Protein AF-A0A7S3V7S7-F1 (afdb_monomer)

Nearest PDB structures (foldseek):
  6to7-assembly1_A  TM=6.429E-01  e=8.001E-02  Homo sapiens
  6tq6-assembly2_B  TM=5.714E-01  e=6.298E-02  Homo sapiens
  5xjm-assembly1_A  TM=3.914E-01  e=4.931E-01  Homo sapiens
  5i7d-assembly1_A  TM=1.417E-01  e=3.681E+00  Homo sapiens
  5i6r-assembly1_A-2  TM=1.550E-01  e=6.231E+00  Homo sapiens

Secondary structure (DSSP, 8-state):
-HHHHHHHHHHHHHHHHHHHHHHHHHHHHHHHHHHS---HHHHIIIIIHHHHHHHHHHHHHHHHHHHHTT-EEEETTTTEEEE--BSTTTTT-HHHH-S-SB-TTHHHHHIIIIIHHHHHHHHHHHHHHHHHHHHHHHHHHHHHHHHHHTTS-------------------S--S--------PPP--HHHHHHHHHHHHHHHHHHHHHHHHHHHHHHHHHHHHHHHHSTT---HHHHHHHHHHHHHHHHHHHHHHHHHHHHHHHHH-TTS-HHHHHHHHHHTTT------TTS---TT------STHHHHHHHHHHHHHHHTTSSSSS------------------------------------------------------------------------------------

Foldseek 3Di:
DVVVQLVQQLVCQLVVLLVLLVLLVVLVVVLCCQVVVQDPVNCVVPPVVVSVVVSVVLSVVLSVVCVVQQQWDADDPRPHTYRDFPPPCCVVCCVVRNHTPGNPPSLVSCCVSPQVSSVVSLVSNVVSLVSNVVSVVVVVVVVVVVVVVVPPPPPPPDDDDDDDDDDDDDDDDPDDDPPDPDDDPPDPPVVVVVVVVVVLVSVLSVQLSVLVCQLCVLVNVVSVCCNPVPDDDDPVSVVSNVVSNVCSVVSNLVSVCVVQLVVVCVVVVVDDSVNSSVVCVLVVNDDPPPPPPPPPPPDDPDDDDDPPVVVVVVVSVVVVVVVVPPPDDDDDDDDDDDDDDDDDDDDDDDDDDDDDDDDDDDDDDDDDDDDDDDDDDDDDDDDDDDDDDDDDDDDDDDDDDDDDDDDDDDDDD

Structure (mmCIF, N/CA/C/O backbone):
data_AF-A0A7S3V7S7-F1
#
_entry.id   AF-A0A7S3V7S7-F1
#
loop_
_atom_site.group_PDB
_atom_site.id
_atom_site.type_symbol
_atom_site.label_atom_id
_atom_site.label_alt_id
_atom_site.label_comp_id
_atom_site.label_asym_id
_atom_site.label_entity_id
_atom_site.label_seq_id
_atom_site.pdbx_PDB_ins_code
_atom_site.Cartn_x
_atom_site.Cartn_y
_atom_site.Cartn_z
_atom_site.occupancy
_atom_site.B_iso_or_equiv
_atom_site.auth_seq_id
_atom_site.auth_comp_id
_atom_site.auth_asym_id
_atom_site.auth_atom_id
_atom_site.pdbx_PDB_model_num
ATOM 1 N N . ASN A 1 1 ? 7.678 -11.052 -27.598 1.00 90.12 1 ASN A N 1
ATOM 2 C CA . ASN A 1 1 ? 6.216 -10.811 -27.624 1.00 90.12 1 ASN A CA 1
ATOM 3 C C . ASN A 1 1 ? 5.998 -9.556 -26.812 1.00 90.12 1 ASN A C 1
ATOM 5 O O . ASN A 1 1 ? 5.743 -9.615 -25.612 1.00 90.12 1 ASN A O 1
ATOM 9 N N . ASP A 1 2 ? 6.229 -8.429 -27.468 1.00 92.06 2 ASP A N 1
ATOM 10 C CA . ASP A 1 2 ? 6.531 -7.183 -26.769 1.00 92.06 2 ASP A CA 1
ATOM 11 C C . ASP A 1 2 ? 5.236 -6.514 -26.317 1.00 92.06 2 ASP A C 1
ATOM 13 O O . ASP A 1 2 ? 5.150 -6.054 -25.188 1.00 92.06 2 ASP A O 1
ATOM 17 N N . GLN A 1 3 ? 4.170 -6.648 -27.108 1.00 95.56 3 GLN A N 1
ATOM 18 C CA . GLN A 1 3 ? 2.824 -6.190 -26.757 1.00 95.56 3 GLN A CA 1
ATOM 19 C C . GLN A 1 3 ? 2.289 -6.848 -25.479 1.00 95.56 3 GLN A C 1
ATOM 21 O O . GLN A 1 3 ? 1.739 -6.178 -24.608 1.00 95.56 3 GLN A O 1
ATOM 26 N N . THR A 1 4 ? 2.459 -8.169 -25.325 1.00 95.75 4 THR A N 1
ATOM 27 C CA . THR A 1 4 ? 2.055 -8.847 -24.081 1.00 95.75 4 THR A CA 1
ATOM 28 C C . THR A 1 4 ? 2.894 -8.372 -22.895 1.00 95.75 4 THR A C 1
ATOM 30 O O . THR A 1 4 ? 2.359 -8.180 -21.805 1.00 95.75 4 THR A O 1
ATOM 33 N N . CYS A 1 5 ? 4.190 -8.138 -23.108 1.00 95.88 5 CYS A N 1
ATOM 34 C CA . CYS A 1 5 ? 5.076 -7.616 -22.077 1.00 95.88 5 CYS A CA 1
ATOM 35 C C . CYS A 1 5 ? 4.671 -6.202 -21.636 1.00 95.88 5 CYS A C 1
ATOM 37 O O . CYS A 1 5 ? 4.549 -5.937 -20.441 1.00 95.88 5 CYS A O 1
ATOM 39 N N . GLU A 1 6 ? 4.383 -5.317 -22.587 1.00 96.62 6 GLU A N 1
ATOM 40 C CA . GLU A 1 6 ? 3.894 -3.963 -22.331 1.00 96.62 6 GLU A CA 1
ATOM 41 C C . GLU A 1 6 ? 2.585 -3.974 -21.544 1.00 96.62 6 GLU A C 1
ATOM 43 O O . GLU A 1 6 ? 2.495 -3.323 -20.504 1.00 96.62 6 GLU A O 1
ATOM 48 N N . ALA A 1 7 ? 1.598 -4.766 -21.975 1.00 97.06 7 ALA A N 1
ATOM 49 C CA . ALA A 1 7 ? 0.312 -4.870 -21.289 1.00 97.06 7 ALA A CA 1
ATOM 50 C C . ALA A 1 7 ? 0.466 -5.355 -19.835 1.00 97.06 7 ALA A C 1
ATOM 52 O O . ALA A 1 7 ? -0.124 -4.779 -18.916 1.00 97.06 7 ALA A O 1
ATOM 53 N N . ILE A 1 8 ? 1.301 -6.377 -19.607 1.00 95.81 8 ILE A N 1
ATOM 54 C CA . ILE A 1 8 ? 1.608 -6.878 -18.259 1.00 95.81 8 ILE A CA 1
ATOM 55 C C . ILE A 1 8 ? 2.330 -5.806 -17.439 1.00 95.81 8 ILE A C 1
ATOM 57 O O . ILE A 1 8 ? 1.982 -5.582 -16.280 1.00 95.81 8 ILE A O 1
ATOM 61 N N . GLY A 1 9 ? 3.312 -5.120 -18.024 1.00 95.31 9 GLY A N 1
ATOM 62 C CA . GLY A 1 9 ? 4.054 -4.071 -17.335 1.00 95.31 9 GLY A CA 1
ATOM 63 C C . GLY A 1 9 ? 3.170 -2.887 -16.950 1.00 95.31 9 GLY A C 1
ATOM 64 O O . GLY A 1 9 ? 3.275 -2.400 -15.825 1.00 95.31 9 GLY A O 1
ATOM 65 N N . VAL A 1 10 ? 2.237 -2.478 -17.815 1.00 97.25 10 VAL A N 1
ATOM 66 C CA . VAL A 1 10 ? 1.217 -1.470 -17.486 1.00 97.25 10 VAL A CA 1
ATOM 67 C C . VAL A 1 10 ? 0.372 -1.937 -16.304 1.00 97.25 10 VAL A C 1
ATOM 69 O O . VAL A 1 10 ? 0.219 -1.189 -15.338 1.00 97.25 10 VAL A O 1
ATOM 72 N N . ALA A 1 11 ? -0.126 -3.176 -16.328 1.00 96.50 11 ALA A N 1
ATOM 73 C CA . ALA A 1 11 ? -0.927 -3.719 -15.233 1.00 96.50 11 ALA A CA 1
ATOM 74 C C . ALA A 1 11 ? -0.152 -3.742 -13.902 1.00 96.50 11 ALA A C 1
ATOM 76 O O . ALA A 1 11 ? -0.688 -3.336 -12.868 1.00 96.50 11 ALA A O 1
ATOM 77 N N . ILE A 1 12 ? 1.122 -4.145 -13.928 1.00 93.06 12 ILE A N 1
ATOM 78 C CA . ILE A 1 12 ? 2.006 -4.132 -12.754 1.00 93.06 12 ILE A CA 1
ATOM 79 C C . ILE A 1 12 ? 2.238 -2.700 -12.262 1.00 93.06 12 ILE A C 1
ATOM 81 O O . ILE A 1 12 ? 2.153 -2.453 -11.060 1.00 93.06 12 ILE A O 1
ATOM 85 N N . HIS A 1 13 ? 2.493 -1.740 -13.155 1.00 94.00 13 HIS A N 1
ATOM 86 C CA . HIS A 1 13 ? 2.719 -0.347 -12.767 1.00 94.00 13 HIS A CA 1
ATOM 87 C C . HIS A 1 13 ? 1.472 0.299 -12.159 1.00 94.00 13 HIS A C 1
ATOM 89 O O . HIS A 1 13 ? 1.579 0.939 -11.109 1.00 94.00 13 HIS A O 1
ATOM 95 N N . VAL A 1 14 ? 0.305 0.108 -12.777 1.00 96.00 14 VAL A N 1
ATOM 96 C CA . VAL A 1 14 ? -0.974 0.640 -12.285 1.00 96.00 14 VAL A CA 1
ATOM 97 C C . VAL A 1 14 ? -1.351 -0.015 -10.956 1.00 96.00 14 VAL A C 1
ATOM 99 O O . VAL A 1 14 ? -1.664 0.687 -9.994 1.00 96.00 14 VAL A O 1
ATOM 102 N N . GLY A 1 15 ? -1.279 -1.346 -10.862 1.00 92.50 15 GLY A N 1
ATOM 103 C CA . GLY A 1 15 ? -1.628 -2.080 -9.643 1.00 92.50 15 GLY A CA 1
ATOM 104 C C . GLY A 1 15 ? -0.647 -1.833 -8.495 1.00 92.50 15 GLY A C 1
ATOM 105 O O . GLY A 1 15 ? -1.060 -1.557 -7.365 1.00 92.50 15 GLY A O 1
ATOM 106 N N . GLY A 1 16 ? 0.654 -1.880 -8.785 1.00 90.50 16 GLY A N 1
ATOM 107 C CA . GLY A 1 16 ? 1.723 -1.689 -7.809 1.00 90.50 16 GLY A CA 1
ATOM 108 C C . GLY A 1 16 ? 1.712 -0.289 -7.200 1.00 90.50 16 GLY A C 1
ATOM 109 O O . GLY A 1 16 ? 1.598 -0.153 -5.981 1.00 90.50 16 GLY A O 1
ATOM 110 N N . ASN A 1 17 ? 1.759 0.756 -8.034 1.00 91.62 17 ASN A N 1
ATOM 111 C CA . ASN A 1 17 ? 1.698 2.130 -7.532 1.00 91.62 17 ASN A CA 1
ATOM 112 C C . ASN A 1 17 ? 0.328 2.439 -6.927 1.00 91.62 17 ASN A C 1
ATOM 114 O O . ASN A 1 17 ? 0.261 2.993 -5.830 1.00 91.62 17 ASN A O 1
ATOM 118 N N . GLY A 1 18 ? -0.763 2.035 -7.588 1.00 94.75 18 GLY A N 1
ATOM 119 C CA . GLY A 1 18 ? -2.126 2.248 -7.101 1.00 94.75 18 GLY A CA 1
ATOM 120 C C . GLY A 1 18 ? -2.317 1.748 -5.670 1.00 94.75 18 GLY A C 1
ATOM 121 O O . GLY A 1 18 ? -2.868 2.466 -4.838 1.00 94.75 18 GLY A O 1
ATOM 122 N N . THR A 1 19 ? -1.771 0.574 -5.343 1.00 92.69 19 THR A N 1
ATOM 123 C CA . THR A 1 19 ? -1.830 0.007 -3.986 1.00 92.69 19 THR A CA 1
ATOM 124 C C . THR A 1 19 ? -1.217 0.935 -2.931 1.00 92.69 19 THR A C 1
ATOM 126 O O . THR A 1 19 ? -1.790 1.094 -1.849 1.00 92.69 19 THR A O 1
ATOM 129 N N . MET A 1 20 ? -0.094 1.596 -3.229 1.00 93.12 20 MET A N 1
ATOM 130 C CA . MET A 1 20 ? 0.548 2.532 -2.295 1.00 93.12 20 MET A CA 1
ATOM 131 C C . MET A 1 20 ? -0.293 3.783 -2.068 1.00 93.12 20 MET A C 1
ATOM 133 O O . MET A 1 20 ? -0.510 4.175 -0.920 1.00 93.12 20 MET A O 1
ATOM 137 N N . PHE A 1 21 ? -0.820 4.373 -3.142 1.00 96.12 21 PHE A N 1
ATOM 138 C CA . PHE A 1 21 ? -1.692 5.540 -3.033 1.00 96.12 21 PHE A CA 1
ATOM 139 C C . PHE A 1 21 ? -2.980 5.217 -2.275 1.00 96.12 21 PHE A C 1
ATOM 141 O O . PHE A 1 21 ? -3.376 5.975 -1.392 1.00 96.12 21 PHE A O 1
ATOM 148 N N . TYR A 1 22 ? -3.602 4.069 -2.545 1.00 95.62 22 TYR A N 1
ATOM 149 C CA . TYR A 1 22 ? -4.789 3.643 -1.805 1.00 95.62 22 TYR A CA 1
ATOM 150 C C . TYR A 1 22 ? -4.495 3.356 -0.338 1.00 95.62 22 TYR A C 1
ATOM 152 O O . TYR A 1 22 ? -5.289 3.728 0.524 1.00 95.62 22 TYR A O 1
ATOM 160 N N . THR A 1 23 ? -3.339 2.768 -0.027 1.00 93.38 23 THR A N 1
ATOM 161 C CA . THR A 1 23 ? -2.917 2.578 1.367 1.00 93.38 23 THR A CA 1
ATOM 162 C C . THR A 1 23 ? -2.725 3.924 2.066 1.00 93.38 23 THR A C 1
ATOM 164 O O . THR A 1 23 ? -3.167 4.097 3.201 1.00 93.38 23 THR A O 1
ATOM 167 N N . PHE A 1 24 ? -2.135 4.907 1.383 1.00 95.88 24 PHE A N 1
ATOM 168 C CA . PHE A 1 24 ? -2.006 6.263 1.907 1.00 95.88 24 PHE A CA 1
ATOM 169 C C . PHE A 1 24 ? -3.369 6.919 2.164 1.00 95.88 24 PHE A C 1
ATOM 171 O O . PHE A 1 24 ? -3.610 7.396 3.275 1.00 95.88 24 PHE A O 1
ATOM 178 N N . ILE A 1 25 ? -4.293 6.877 1.200 1.00 96.44 25 ILE A N 1
ATOM 179 C CA . ILE A 1 25 ? -5.653 7.412 1.374 1.00 96.44 25 ILE A CA 1
ATOM 180 C C . ILE A 1 25 ? -6.402 6.692 2.499 1.00 96.44 25 ILE A C 1
ATOM 182 O O . ILE A 1 25 ? -7.108 7.341 3.267 1.00 96.44 25 ILE A O 1
ATOM 186 N N . LEU A 1 26 ? -6.203 5.385 2.669 1.00 93.19 26 LEU A N 1
ATOM 187 C CA . LEU A 1 26 ? -6.775 4.635 3.785 1.00 93.19 26 LEU A CA 1
ATOM 188 C C . LEU A 1 26 ? -6.23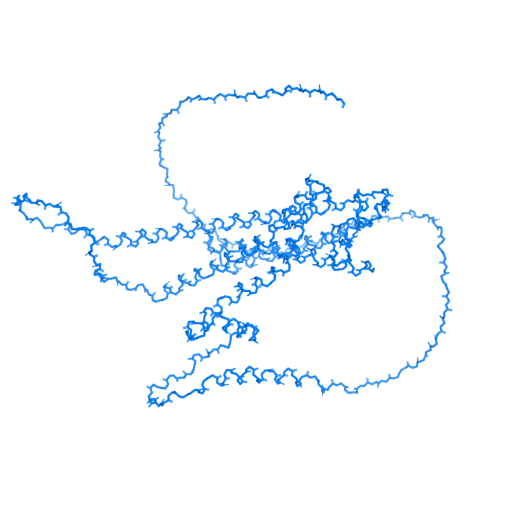2 5.124 5.140 1.00 93.19 26 LEU A C 1
ATOM 190 O O . LEU A 1 26 ? -6.992 5.273 6.099 1.00 93.19 26 LEU A O 1
ATOM 194 N N . CYS A 1 27 ? -4.935 5.428 5.239 1.00 93.88 27 CYS A N 1
ATOM 195 C CA . CYS A 1 27 ? -4.367 6.044 6.440 1.00 93.88 27 CYS A CA 1
ATOM 196 C C . CYS A 1 27 ? -4.946 7.441 6.699 1.00 93.88 27 CYS A C 1
ATOM 198 O O . CYS A 1 27 ? -5.260 7.767 7.846 1.00 93.88 27 CYS A O 1
ATOM 200 N N . VAL A 1 28 ? -5.131 8.243 5.647 1.00 95.75 28 VAL A N 1
ATOM 201 C CA . VAL A 1 28 ? -5.781 9.559 5.739 1.00 95.75 28 VAL A CA 1
ATOM 202 C C . VAL A 1 28 ? -7.230 9.415 6.203 1.00 95.75 28 VAL A C 1
ATOM 204 O O . VAL A 1 28 ? -7.640 10.138 7.106 1.00 95.75 28 VAL A O 1
ATOM 207 N N . TYR A 1 29 ? -7.981 8.444 5.682 1.00 95.06 29 TYR A N 1
ATOM 208 C CA . TYR A 1 29 ? -9.337 8.124 6.134 1.00 95.06 29 TYR A CA 1
ATOM 209 C C . TYR A 1 29 ? -9.381 7.846 7.642 1.00 95.06 29 TYR A C 1
ATOM 211 O O . TYR A 1 29 ? -10.154 8.476 8.370 1.00 95.06 29 TYR A O 1
ATOM 219 N N . TYR A 1 30 ? -8.508 6.969 8.150 1.00 92.44 30 TYR A N 1
ATOM 220 C CA . TYR A 1 30 ? -8.452 6.684 9.587 1.00 92.44 30 TYR A CA 1
ATOM 221 C C . TYR A 1 30 ? -8.024 7.900 10.412 1.00 92.44 30 TYR A C 1
ATOM 223 O O . TYR A 1 30 ? -8.540 8.105 11.512 1.00 92.44 30 TYR A O 1
ATOM 231 N N . LEU A 1 31 ? -7.128 8.738 9.887 1.00 94.06 31 LEU A N 1
ATOM 232 C CA . LEU A 1 31 ? -6.755 9.993 10.531 1.00 94.06 31 LEU A CA 1
ATOM 233 C C . LEU A 1 31 ? -7.951 10.956 10.601 1.00 94.06 31 LEU A C 1
ATOM 235 O O . LEU A 1 31 ? -8.229 11.488 11.674 1.00 94.06 31 LEU A O 1
ATOM 239 N N . CYS A 1 32 ? -8.692 11.141 9.506 1.00 95.50 32 CYS A N 1
ATOM 240 C CA . CYS A 1 32 ? -9.937 11.916 9.447 1.00 95.50 32 CYS A CA 1
ATOM 241 C C . CYS A 1 32 ? -10.961 11.414 10.471 1.00 95.50 32 CYS A C 1
ATOM 243 O O . CYS A 1 32 ? -11.504 12.201 11.251 1.00 95.50 32 CYS A O 1
ATOM 245 N N . LYS A 1 33 ? -11.157 10.099 10.537 1.00 92.62 33 LYS A N 1
ATOM 246 C CA . LYS A 1 33 ? -12.116 9.472 11.448 1.00 92.62 33 LYS A CA 1
ATOM 247 C C . LYS A 1 33 ? -11.717 9.610 12.921 1.00 92.62 33 LYS A C 1
ATOM 249 O O . LYS A 1 33 ? -12.547 9.987 13.739 1.00 92.62 33 LYS A O 1
ATOM 254 N N . VAL A 1 34 ? -10.455 9.344 13.271 1.00 90.56 34 VAL A N 1
ATOM 255 C CA . VAL A 1 34 ? -9.983 9.343 14.673 1.00 90.56 34 VAL A CA 1
ATOM 256 C C . VAL A 1 34 ? -9.677 10.749 15.189 1.00 90.56 34 VAL A C 1
ATOM 258 O O . VAL A 1 34 ? -10.015 11.083 16.322 1.00 90.56 34 VAL A O 1
ATOM 261 N N . LYS A 1 35 ? -9.005 11.585 14.393 1.00 92.44 35 LYS A N 1
ATOM 262 C CA . LYS A 1 35 ? -8.550 12.910 14.841 1.00 92.44 35 LYS A CA 1
ATOM 263 C C . LYS A 1 35 ? -9.621 13.979 14.663 1.00 92.44 35 LYS A C 1
ATOM 265 O O . LYS A 1 35 ? -9.747 14.835 15.535 1.00 92.44 35 LYS A O 1
ATOM 270 N N . TYR A 1 36 ? -10.347 13.938 13.549 1.00 94.38 36 TYR A N 1
ATOM 271 C CA . TYR A 1 36 ? -11.291 14.988 13.164 1.00 94.38 36 TYR A CA 1
ATOM 272 C C . TYR A 1 36 ? -12.756 14.587 13.376 1.00 94.38 36 TYR A C 1
ATOM 274 O O . TYR A 1 36 ? -13.635 15.388 13.082 1.00 94.38 36 TYR A O 1
ATOM 282 N N . ASN A 1 37 ? -13.027 13.379 13.894 1.00 93.12 37 ASN A N 1
ATOM 283 C CA . ASN A 1 37 ? -14.379 12.831 14.071 1.00 93.12 37 ASN A CA 1
ATOM 284 C C . ASN A 1 37 ? -15.239 12.928 12.797 1.00 93.12 37 ASN A C 1
ATOM 286 O O . ASN A 1 37 ? -16.452 13.106 12.873 1.00 93.12 37 ASN A O 1
ATOM 290 N N . MET A 1 38 ? -14.608 12.835 11.623 1.00 96.12 38 MET A N 1
ATOM 291 C CA . MET A 1 38 ? -15.309 12.910 10.345 1.00 96.12 38 MET A CA 1
ATOM 292 C C . MET A 1 38 ? -16.189 11.670 10.166 1.00 96.12 38 MET A C 1
ATOM 294 O O . MET A 1 38 ? -15.716 10.545 10.360 1.00 96.12 38 MET A O 1
ATOM 298 N N . SER A 1 39 ? -17.458 11.869 9.800 1.00 96.06 39 SER A N 1
ATOM 299 C CA . SER A 1 39 ? -18.359 10.754 9.498 1.00 96.06 39 SER A CA 1
ATOM 300 C C . SER A 1 39 ? -17.999 10.100 8.160 1.00 96.06 39 SER A C 1
ATOM 302 O O . SER A 1 39 ? -17.401 10.727 7.283 1.00 96.06 39 SER A O 1
ATOM 304 N N . ASP A 1 40 ? -18.390 8.836 7.977 1.00 96.00 40 ASP A N 1
ATOM 305 C CA . ASP A 1 40 ? -18.118 8.104 6.732 1.00 96.00 40 ASP A CA 1
ATOM 306 C C . ASP A 1 40 ? -18.792 8.776 5.523 1.00 96.00 40 ASP A C 1
ATOM 308 O O . ASP A 1 40 ? -18.208 8.853 4.446 1.00 96.00 40 ASP A O 1
ATOM 312 N N . GLN A 1 41 ? -19.980 9.356 5.724 1.00 97.00 41 GLN A N 1
ATOM 313 C CA . GLN A 1 41 ? -20.682 10.121 4.695 1.00 97.00 41 GLN A CA 1
ATOM 314 C C . GLN A 1 41 ? -19.912 11.387 4.297 1.00 97.00 41 GLN A C 1
ATOM 316 O O . GLN A 1 41 ? -19.707 11.632 3.109 1.00 97.00 41 GLN A O 1
ATOM 321 N N . GLN A 1 42 ? -19.433 12.158 5.279 1.00 97.94 42 GLN A N 1
ATOM 322 C CA . GLN A 1 42 ? -18.657 13.372 5.020 1.00 97.94 42 GLN A CA 1
ATOM 323 C C . GLN A 1 42 ? -17.354 13.063 4.280 1.00 97.94 42 GLN A C 1
ATOM 325 O O . GLN A 1 42 ? -16.971 13.807 3.376 1.00 97.94 42 GLN A O 1
ATOM 330 N N . PHE A 1 43 ? -16.673 11.974 4.648 1.00 97.38 43 PHE A N 1
ATOM 331 C CA . PHE A 1 43 ? -15.458 11.547 3.960 1.00 97.38 43 PHE A CA 1
ATOM 332 C C . PHE A 1 43 ? -15.745 11.158 2.506 1.00 97.38 43 PHE A C 1
ATOM 334 O O . PHE A 1 43 ? -15.048 11.624 1.599 1.00 97.38 43 PHE A O 1
ATOM 341 N N . ARG A 1 44 ? -16.797 10.361 2.284 1.00 97.38 44 ARG A N 1
ATOM 342 C CA . ARG A 1 44 ? -17.210 9.901 0.954 1.00 97.38 44 ARG A CA 1
ATOM 343 C C . ARG A 1 44 ? -17.506 11.062 0.007 1.00 97.38 44 ARG A C 1
ATOM 345 O O . ARG A 1 44 ? -16.993 11.109 -1.108 1.00 97.38 44 ARG A O 1
ATOM 352 N N . GLU A 1 45 ? -18.309 12.016 0.468 1.00 97.12 45 GLU A N 1
ATOM 353 C CA . GLU A 1 45 ? -18.759 13.153 -0.344 1.00 97.12 45 GLU A CA 1
ATOM 354 C C . GLU A 1 45 ? -17.634 14.160 -0.618 1.00 97.12 45 GLU A C 1
ATOM 356 O O . GLU A 1 45 ? -17.561 14.733 -1.706 1.00 97.12 45 GLU A O 1
ATOM 361 N N . LYS A 1 46 ? -16.732 14.385 0.348 1.00 97.00 46 LYS A N 1
ATOM 362 C CA . LYS A 1 46 ? -15.726 15.454 0.242 1.00 97.00 46 LYS A CA 1
ATOM 363 C C . LYS A 1 46 ? -14.375 14.992 -0.298 1.00 97.00 46 LYS A C 1
ATOM 365 O O . LYS A 1 46 ? -13.713 15.782 -0.976 1.00 97.00 46 LYS A O 1
ATOM 370 N N . ILE A 1 47 ? -13.947 13.771 0.029 1.00 97.81 47 ILE A N 1
ATOM 371 C CA . ILE A 1 47 ? -12.558 13.317 -0.148 1.00 97.81 47 ILE A CA 1
ATOM 372 C C . ILE A 1 47 ? -12.475 12.085 -1.050 1.00 97.81 47 ILE A C 1
ATOM 374 O O . ILE A 1 47 ? -11.682 12.093 -1.990 1.00 97.81 47 ILE A O 1
ATOM 378 N N . GLU A 1 48 ? -13.282 11.052 -0.797 1.00 97.06 48 GLU A N 1
ATOM 379 C CA . GLU A 1 48 ? -13.141 9.731 -1.433 1.00 97.06 48 GLU A CA 1
ATOM 380 C C . GLU A 1 48 ? -13.176 9.804 -2.963 1.00 97.06 48 GLU A C 1
ATOM 382 O O . GLU A 1 48 ? -12.214 9.404 -3.622 1.00 97.06 48 GLU A O 1
ATOM 387 N N . LEU A 1 49 ? -14.230 10.393 -3.539 1.00 96.50 49 LEU A N 1
ATOM 388 C CA . LEU A 1 49 ? -14.378 10.479 -4.994 1.00 96.50 49 LEU A CA 1
ATOM 389 C C . LEU A 1 49 ? -13.225 11.258 -5.648 1.00 96.50 49 LEU A C 1
ATOM 391 O O . LEU A 1 49 ? -12.672 10.830 -6.661 1.00 96.50 49 LEU A O 1
ATOM 395 N N . LYS A 1 50 ? -12.818 12.378 -5.039 1.00 98.00 50 LYS A N 1
ATOM 396 C CA . LYS A 1 50 ? -11.706 13.202 -5.538 1.00 98.00 50 LYS A CA 1
ATOM 397 C C . LYS A 1 50 ? -10.388 12.434 -5.488 1.00 98.00 50 LYS A C 1
ATOM 399 O O . LYS A 1 50 ? -9.609 12.507 -6.438 1.00 98.00 50 LYS A O 1
ATOM 404 N N . ALA A 1 51 ? -10.151 11.679 -4.417 1.00 97.44 51 ALA A N 1
ATOM 405 C CA . ALA A 1 51 ? -8.962 10.852 -4.271 1.00 97.44 51 ALA A CA 1
ATOM 406 C C . ALA A 1 51 ? -8.915 9.737 -5.328 1.00 97.44 51 ALA A C 1
ATOM 408 O O . ALA A 1 51 ? -7.894 9.592 -5.997 1.00 97.44 51 ALA A O 1
ATOM 409 N N . HIS A 1 52 ? -10.019 9.013 -5.546 1.00 97.81 52 HIS A N 1
ATOM 410 C CA . HIS A 1 52 ? -10.101 7.977 -6.582 1.00 97.81 52 HIS A CA 1
ATOM 411 C C . HIS A 1 52 ? -9.845 8.530 -7.986 1.00 97.81 52 HIS A C 1
ATOM 413 O O . HIS A 1 52 ? -9.021 7.973 -8.710 1.00 97.81 52 HIS A O 1
ATOM 419 N N . ILE A 1 53 ? -10.498 9.639 -8.354 1.00 97.94 53 ILE A N 1
ATOM 420 C CA . ILE A 1 53 ? -10.303 10.279 -9.665 1.00 97.94 53 ILE A CA 1
ATOM 421 C C . ILE A 1 53 ? -8.848 10.725 -9.830 1.00 97.94 53 ILE A C 1
ATOM 423 O O . ILE A 1 53 ? -8.244 10.467 -10.868 1.00 97.94 53 ILE A O 1
ATOM 427 N N . THR A 1 54 ? -8.261 11.338 -8.799 1.00 97.69 54 THR A N 1
ATOM 428 C CA . THR A 1 54 ? -6.867 11.805 -8.839 1.00 97.69 54 THR A CA 1
ATOM 429 C C . THR A 1 54 ? -5.893 10.641 -9.019 1.00 97.69 54 THR A C 1
ATOM 431 O O . THR A 1 54 ? -5.006 10.712 -9.868 1.00 97.69 54 THR A O 1
ATOM 434 N N . ILE A 1 55 ? -6.066 9.553 -8.259 1.00 97.62 55 ILE A N 1
ATOM 435 C CA . ILE A 1 55 ? -5.219 8.358 -8.370 1.00 97.62 55 ILE A CA 1
ATOM 436 C C . ILE A 1 55 ? -5.378 7.726 -9.753 1.00 97.62 55 ILE A C 1
ATOM 438 O O . ILE A 1 55 ? -4.375 7.447 -10.404 1.00 97.62 55 ILE A O 1
ATOM 442 N N . ALA A 1 56 ? -6.612 7.522 -10.222 1.00 97.69 56 ALA A N 1
ATOM 443 C CA . ALA A 1 56 ? -6.875 6.907 -11.520 1.00 97.69 56 ALA A CA 1
ATOM 444 C C . ALA A 1 56 ? -6.265 7.725 -12.666 1.00 97.69 56 ALA A C 1
ATOM 446 O O . ALA A 1 56 ? -5.556 7.167 -13.503 1.00 97.69 56 ALA A O 1
ATOM 447 N N . LEU A 1 57 ? -6.473 9.045 -12.662 1.00 97.75 57 LEU A N 1
ATOM 448 C CA . LEU A 1 57 ? -5.909 9.944 -13.664 1.00 97.75 57 LEU A CA 1
ATOM 449 C C . LEU A 1 57 ? -4.378 9.899 -13.650 1.00 97.75 57 LEU A C 1
ATOM 451 O O . LEU A 1 57 ? -3.764 9.730 -14.700 1.00 97.75 57 LEU A O 1
ATOM 455 N N . PHE A 1 58 ? -3.761 9.984 -12.469 1.00 97.38 58 PHE A N 1
ATOM 456 C CA . PHE A 1 58 ? -2.308 9.889 -12.340 1.00 97.38 58 PHE A CA 1
ATOM 457 C C . PHE A 1 58 ? -1.771 8.555 -12.885 1.00 97.38 58 PHE A C 1
ATOM 459 O O . PHE A 1 58 ? -0.818 8.559 -13.662 1.00 97.38 58 PHE A O 1
ATOM 466 N N . MET A 1 59 ? -2.406 7.425 -12.548 1.00 97.69 59 MET A N 1
ATOM 467 C CA . MET A 1 59 ? -1.980 6.104 -13.031 1.00 97.69 59 MET A CA 1
ATOM 468 C C . MET A 1 59 ? -2.092 5.961 -14.546 1.00 97.69 59 MET A C 1
ATOM 470 O O . MET A 1 59 ? -1.178 5.425 -15.171 1.00 97.69 59 MET A O 1
ATOM 474 N N . VAL A 1 60 ? -3.185 6.446 -15.140 1.00 97.00 60 VAL A N 1
ATOM 475 C CA . VAL A 1 60 ? -3.377 6.411 -16.596 1.00 97.00 60 VAL A CA 1
ATOM 476 C C . VAL A 1 60 ? -2.333 7.284 -17.289 1.00 97.00 60 VAL A C 1
ATOM 478 O O . VAL A 1 60 ? -1.683 6.816 -18.221 1.00 97.00 60 VAL A O 1
ATOM 481 N N . CYS A 1 61 ? -2.104 8.509 -16.806 1.00 97.62 61 CYS A N 1
ATOM 482 C CA . CYS A 1 61 ? -1.087 9.400 -17.364 1.00 97.62 61 CYS A CA 1
ATOM 483 C C . CYS A 1 61 ? 0.312 8.771 -17.316 1.00 97.62 61 CYS A C 1
ATOM 485 O O . CYS A 1 61 ? 1.015 8.761 -18.325 1.00 97.62 61 CYS A O 1
ATOM 487 N N . VAL A 1 62 ? 0.706 8.200 -16.172 1.00 96.94 62 VAL A N 1
ATOM 488 C CA . VAL A 1 62 ? 2.001 7.516 -16.035 1.00 96.94 62 VAL A CA 1
ATOM 489 C C . VAL A 1 62 ? 2.091 6.320 -16.981 1.00 96.94 62 VAL A C 1
ATOM 491 O O . VAL A 1 62 ? 3.088 6.185 -17.684 1.00 96.94 62 VAL A O 1
ATOM 494 N N . ALA A 1 63 ? 1.060 5.475 -17.048 1.00 97.19 63 ALA A N 1
ATOM 495 C CA . ALA A 1 63 ? 1.050 4.317 -17.940 1.00 97.19 63 ALA A CA 1
ATOM 496 C C . ALA A 1 63 ? 1.224 4.719 -19.413 1.00 97.19 63 ALA A C 1
ATOM 498 O O . ALA A 1 63 ? 2.050 4.129 -20.107 1.00 97.19 63 ALA A O 1
ATOM 499 N N . VAL A 1 64 ? 0.512 5.757 -19.868 1.00 97.88 64 VAL A N 1
ATOM 500 C CA . VAL A 1 64 ? 0.644 6.289 -21.234 1.00 97.88 64 VAL A CA 1
ATOM 501 C C . VAL A 1 64 ? 2.070 6.770 -21.493 1.00 97.88 64 VAL A C 1
ATOM 503 O O . VAL A 1 64 ? 2.656 6.394 -22.505 1.00 97.88 64 VAL A O 1
ATOM 506 N N . VAL A 1 65 ? 2.666 7.535 -20.572 1.00 97.56 65 VAL A N 1
ATOM 507 C CA . VAL A 1 65 ? 4.055 8.005 -20.714 1.00 97.56 65 VAL A CA 1
ATOM 508 C C . VAL A 1 65 ? 5.034 6.831 -20.807 1.00 97.56 65 VAL A C 1
ATOM 510 O O . VAL A 1 65 ? 5.917 6.839 -21.663 1.00 97.56 65 VAL A O 1
ATOM 513 N N . LEU A 1 66 ? 4.884 5.804 -19.968 1.00 97.00 66 LEU A N 1
ATOM 514 C CA . LEU A 1 66 ? 5.781 4.643 -19.967 1.00 97.00 66 LEU A CA 1
ATOM 515 C C . LEU A 1 66 ? 5.690 3.809 -21.253 1.00 97.00 66 LEU A C 1
ATOM 517 O O . LEU A 1 66 ? 6.714 3.294 -21.703 1.00 97.00 66 LEU A O 1
ATOM 521 N N . VAL A 1 67 ? 4.496 3.697 -21.842 1.00 97.38 67 VAL A N 1
ATOM 522 C CA . VAL A 1 67 ? 4.284 3.014 -23.128 1.00 97.38 67 VAL A CA 1
ATOM 523 C C . VAL A 1 67 ? 4.847 3.843 -24.281 1.00 97.38 67 VAL A C 1
ATOM 525 O O . VAL A 1 67 ? 5.654 3.336 -25.047 1.00 97.38 67 VAL A O 1
ATOM 528 N N . VAL A 1 68 ? 4.499 5.131 -24.374 1.00 97.38 68 VAL A N 1
ATOM 529 C CA . VAL A 1 68 ? 4.943 6.018 -25.471 1.00 97.38 68 VAL A CA 1
ATOM 530 C C . VAL A 1 68 ? 6.465 6.180 -25.508 1.00 97.38 68 VAL A C 1
ATOM 532 O O . VAL A 1 68 ? 7.042 6.391 -26.567 1.00 97.38 68 VAL A O 1
ATOM 535 N N . THR A 1 69 ? 7.126 6.084 -24.355 1.00 96.69 69 THR A N 1
ATOM 536 C CA . THR A 1 69 ? 8.590 6.191 -24.249 1.00 96.69 69 THR A CA 1
ATOM 537 C C . THR A 1 69 ? 9.316 4.853 -24.405 1.00 96.69 69 THR A C 1
ATOM 539 O O . THR A 1 69 ? 10.522 4.796 -24.154 1.00 96.69 69 THR A O 1
ATOM 542 N N . ASP A 1 70 ? 8.603 3.774 -24.754 1.00 96.81 70 ASP A N 1
ATOM 543 C CA . ASP A 1 70 ? 9.139 2.410 -24.855 1.00 96.81 70 ASP A CA 1
ATOM 544 C C . ASP A 1 70 ? 9.939 1.994 -23.605 1.00 96.81 70 ASP A C 1
ATOM 546 O O . ASP A 1 70 ? 10.951 1.288 -23.673 1.00 96.81 70 ASP A O 1
ATOM 550 N N . SER A 1 71 ? 9.511 2.470 -22.432 1.00 97.12 71 SER A N 1
ATOM 551 C CA . SER A 1 71 ? 10.226 2.242 -21.173 1.00 97.12 71 SER A CA 1
ATOM 552 C C . SER A 1 71 ? 9.900 0.886 -20.556 1.00 97.12 71 SER A C 1
ATOM 554 O O . SER A 1 71 ? 10.675 0.391 -19.739 1.00 97.12 71 SER A O 1
ATOM 556 N N . ILE A 1 72 ? 8.765 0.285 -20.926 1.00 97.50 72 ILE A N 1
ATOM 557 C CA . ILE A 1 72 ? 8.339 -1.026 -20.432 1.00 97.50 72 ILE A CA 1
ATOM 558 C C . ILE A 1 72 ? 9.002 -2.115 -21.271 1.00 97.50 72 ILE A C 1
ATOM 560 O O . ILE A 1 72 ? 8.704 -2.275 -22.453 1.00 97.50 72 ILE A O 1
ATOM 564 N N . ASN A 1 73 ? 9.893 -2.872 -20.638 1.00 96.69 73 ASN A N 1
ATOM 565 C CA . ASN A 1 73 ? 10.691 -3.911 -21.276 1.00 96.69 73 ASN A CA 1
ATOM 566 C C . ASN A 1 73 ? 10.838 -5.125 -20.339 1.00 96.69 73 ASN A C 1
ATOM 568 O O . ASN A 1 73 ? 10.610 -5.008 -19.125 1.00 96.69 73 ASN A O 1
ATOM 572 N N . PRO A 1 74 ? 11.199 -6.306 -20.870 1.00 94.69 74 PRO A N 1
ATOM 573 C CA . PRO A 1 74 ? 11.430 -7.488 -20.051 1.00 94.69 74 PRO A CA 1
ATOM 574 C C . PRO A 1 74 ? 12.619 -7.293 -19.101 1.00 94.69 74 PRO A C 1
ATOM 576 O O . PRO A 1 74 ? 13.688 -6.822 -19.485 1.00 94.69 74 PRO A O 1
ATOM 579 N N . LEU A 1 75 ? 12.435 -7.705 -17.851 1.00 89.50 75 LEU A N 1
ATOM 580 C CA . LEU A 1 75 ? 13.463 -7.722 -16.820 1.00 89.50 75 LEU A CA 1
ATOM 581 C C . LEU A 1 75 ? 14.187 -9.076 -16.831 1.00 89.50 75 LEU A C 1
ATOM 583 O O . LEU A 1 75 ? 13.563 -10.124 -16.648 1.00 89.50 75 LEU A O 1
ATOM 587 N N . GLY A 1 76 ? 15.511 -9.069 -17.007 1.00 82.12 76 GLY A N 1
ATOM 588 C CA . GLY A 1 76 ? 16.330 -10.283 -16.907 1.00 82.12 76 GLY A CA 1
ATOM 589 C C . GLY A 1 76 ? 15.941 -11.364 -17.925 1.00 82.12 76 GLY A C 1
ATOM 590 O O . GLY A 1 76 ? 15.903 -11.112 -19.123 1.00 82.12 76 GLY A O 1
ATOM 591 N N . ALA A 1 77 ? 15.628 -12.570 -17.438 1.00 72.62 77 ALA A N 1
ATOM 592 C CA . ALA A 1 77 ? 15.225 -13.725 -18.251 1.00 72.62 77 ALA A CA 1
ATOM 593 C C . ALA A 1 77 ? 13.798 -13.627 -18.843 1.00 72.62 77 ALA A C 1
ATOM 595 O O . ALA A 1 77 ? 13.268 -14.623 -19.330 1.00 72.62 77 ALA A O 1
ATOM 596 N N . GLY A 1 78 ? 13.153 -12.456 -18.780 1.00 78.06 78 GLY A N 1
ATOM 597 C CA . GLY A 1 78 ? 11.839 -12.220 -19.387 1.00 78.06 78 GLY A CA 1
ATOM 598 C C . GLY A 1 78 ? 10.642 -12.683 -18.555 1.00 78.06 78 GLY A C 1
ATOM 599 O O . GLY A 1 78 ? 9.550 -12.823 -19.093 1.00 78.06 78 GLY A O 1
ATOM 600 N N . THR A 1 79 ? 10.817 -12.913 -17.251 1.00 81.19 79 THR A N 1
ATOM 601 C CA . THR A 1 79 ? 9.724 -13.337 -16.355 1.00 81.19 79 THR A CA 1
ATOM 602 C C . THR A 1 79 ? 8.782 -12.200 -15.960 1.00 81.19 79 THR A C 1
ATOM 604 O O . THR A 1 79 ? 7.625 -12.455 -15.637 1.00 81.19 79 THR A O 1
ATOM 607 N N . PHE A 1 80 ? 9.255 -10.953 -15.995 1.00 89.50 80 PHE A N 1
ATOM 608 C CA . PHE A 1 80 ? 8.480 -9.763 -15.646 1.00 89.50 80 PHE A CA 1
ATOM 609 C C . PHE A 1 80 ? 8.766 -8.623 -16.614 1.00 89.50 80 PHE A C 1
ATOM 611 O O . PHE A 1 80 ? 9.849 -8.550 -17.190 1.00 89.50 80 PHE A O 1
ATOM 618 N N . CYS A 1 81 ? 7.810 -7.708 -16.742 1.00 94.69 81 CYS A N 1
ATOM 619 C CA . CYS A 1 81 ? 7.916 -6.529 -17.591 1.00 94.69 81 CYS A CA 1
ATOM 620 C C . CYS A 1 81 ? 7.764 -5.272 -16.744 1.00 94.69 81 CYS A C 1
ATOM 622 O O . CYS A 1 81 ? 6.823 -5.154 -15.959 1.00 94.69 81 CYS A O 1
ATOM 624 N N . THR A 1 82 ? 8.724 -4.357 -16.848 1.00 94.81 82 THR A N 1
ATOM 625 C CA . THR A 1 82 ? 8.773 -3.137 -16.031 1.00 94.81 82 THR A CA 1
ATOM 626 C C . THR A 1 82 ? 9.643 -2.074 -16.704 1.00 94.81 82 THR A C 1
ATOM 628 O O . THR A 1 82 ? 10.184 -2.306 -17.782 1.00 94.81 82 THR A O 1
ATOM 631 N N . THR A 1 83 ? 9.804 -0.912 -16.069 1.00 94.94 83 THR A N 1
ATOM 632 C CA . THR A 1 83 ? 10.741 0.139 -16.485 1.00 94.94 83 THR A CA 1
ATOM 633 C C . THR A 1 83 ? 12.193 -0.350 -16.476 1.00 94.94 83 THR A C 1
ATOM 635 O O . THR A 1 83 ? 12.866 -0.363 -15.430 1.00 94.94 83 THR A O 1
ATOM 638 N N . PHE A 1 84 ? 12.678 -0.765 -17.643 1.00 94.31 84 PHE A N 1
ATOM 639 C CA . PHE A 1 84 ? 13.999 -1.364 -17.836 1.00 94.31 84 PHE A CA 1
ATOM 640 C C . PHE A 1 84 ? 14.527 -1.061 -19.247 1.00 94.31 84 PHE A C 1
ATOM 642 O O . PHE A 1 84 ? 13.714 -0.863 -20.147 1.00 94.31 84 PHE A O 1
ATOM 649 N N . PRO A 1 85 ? 15.850 -1.003 -19.475 1.00 95.25 85 PRO A N 1
ATOM 650 C CA . PRO A 1 85 ? 16.389 -0.883 -20.825 1.00 95.25 85 PRO A CA 1
ATOM 651 C C . PRO A 1 85 ? 16.312 -2.224 -21.570 1.00 95.25 85 PRO A C 1
ATOM 653 O O . PRO A 1 85 ? 16.358 -3.290 -20.950 1.00 95.25 85 PRO A O 1
ATOM 656 N N . SER A 1 86 ? 16.242 -2.172 -22.901 1.00 95.38 86 SER A N 1
ATOM 657 C CA . SER A 1 86 ? 16.319 -3.356 -23.770 1.00 95.38 86 SER A CA 1
ATOM 658 C C . SER A 1 86 ? 17.357 -3.154 -24.885 1.00 95.38 86 SER A C 1
ATOM 660 O O . SER A 1 86 ? 17.381 -2.060 -25.460 1.00 95.38 86 SER A O 1
ATOM 662 N N . PRO A 1 87 ? 18.178 -4.172 -25.229 1.00 94.75 87 PRO A N 1
ATOM 663 C CA . PRO A 1 87 ? 18.244 -5.504 -24.613 1.00 94.75 87 PRO A CA 1
ATOM 664 C C . PRO A 1 87 ? 18.819 -5.475 -23.187 1.00 94.75 87 PRO A C 1
ATOM 666 O O . PRO A 1 87 ? 19.541 -4.559 -22.800 1.00 94.75 87 PRO A O 1
ATOM 669 N N . VAL A 1 88 ? 18.498 -6.487 -22.377 1.00 91.44 88 VAL A N 1
ATOM 670 C CA . VAL A 1 88 ? 18.960 -6.558 -20.981 1.00 91.44 88 VAL A CA 1
ATOM 671 C C . VAL A 1 88 ? 20.490 -6.522 -20.929 1.00 91.44 88 VAL A C 1
ATOM 673 O O . VAL A 1 88 ? 21.159 -7.374 -21.503 1.00 91.44 88 VAL A O 1
ATOM 676 N N . GLY A 1 89 ? 21.039 -5.547 -20.203 1.00 89.44 89 GLY A N 1
ATOM 677 C CA . GLY A 1 89 ? 22.486 -5.384 -20.041 1.00 89.44 89 GLY A CA 1
ATOM 678 C C . GLY A 1 89 ? 23.158 -4.460 -21.061 1.00 89.44 89 GLY A C 1
ATOM 679 O O . GLY A 1 89 ? 24.350 -4.205 -20.893 1.00 89.44 89 GLY A O 1
ATOM 680 N N . CYS A 1 90 ? 22.426 -3.898 -22.035 1.00 93.50 90 CYS A N 1
ATOM 681 C CA . CYS A 1 90 ? 22.965 -2.918 -22.996 1.00 93.50 90 CYS A CA 1
ATOM 682 C C . CYS A 1 90 ? 23.629 -1.717 -22.311 1.00 93.50 90 CYS A C 1
ATOM 684 O O . CYS A 1 90 ? 24.696 -1.273 -22.717 1.00 93.50 90 CYS A O 1
ATOM 686 N N . GLU A 1 91 ? 23.067 -1.249 -21.197 1.00 91.00 91 GLU A N 1
ATOM 687 C CA . GLU A 1 91 ? 23.670 -0.159 -20.438 1.00 91.00 91 GLU A CA 1
ATOM 688 C C . GLU A 1 91 ? 24.960 -0.601 -19.733 1.00 91.00 91 GLU A C 1
ATOM 690 O O . GLU A 1 91 ? 25.907 0.171 -19.627 1.00 91.00 91 GLU A O 1
ATOM 695 N N . LEU A 1 92 ? 25.019 -1.840 -19.235 1.00 90.06 92 LEU A N 1
ATOM 696 C CA . LEU A 1 92 ? 26.157 -2.357 -18.472 1.00 90.06 92 LEU A CA 1
ATOM 697 C C . LEU A 1 92 ? 27.374 -2.611 -19.362 1.00 90.06 92 LEU A C 1
ATOM 699 O O . LEU A 1 92 ? 28.486 -2.249 -18.983 1.00 90.06 92 LEU A O 1
ATOM 703 N N . GLN A 1 93 ? 27.150 -3.248 -20.511 1.00 92.75 93 GLN A N 1
ATOM 704 C CA . GLN A 1 93 ? 28.187 -3.724 -21.425 1.00 92.75 93 GLN A CA 1
ATOM 705 C C . GLN A 1 93 ? 27.787 -3.401 -22.875 1.00 92.75 93 GLN A C 1
ATOM 707 O O . GLN A 1 93 ? 27.404 -4.314 -23.616 1.00 92.75 93 GLN A O 1
ATOM 712 N N . PRO A 1 94 ? 27.873 -2.124 -23.297 1.00 93.94 94 PRO A N 1
ATOM 713 C CA . PRO A 1 94 ? 27.477 -1.714 -24.646 1.00 93.94 94 PRO A CA 1
ATOM 714 C C . PRO A 1 94 ? 28.311 -2.409 -25.730 1.00 93.94 94 PRO A C 1
ATOM 716 O O . PRO A 1 94 ? 27.801 -2.707 -26.801 1.00 93.94 94 PRO A O 1
ATOM 719 N N . GLU A 1 95 ? 29.563 -2.771 -25.434 1.00 96.31 95 GLU A N 1
ATOM 720 C CA . GLU A 1 95 ? 30.422 -3.528 -26.357 1.00 96.31 95 GLU A CA 1
ATOM 721 C C . GLU A 1 95 ? 29.883 -4.932 -26.660 1.00 96.31 95 GLU A C 1
ATOM 723 O O . GLU A 1 95 ? 30.061 -5.446 -27.761 1.00 96.31 95 GLU A O 1
ATOM 728 N N . LYS A 1 96 ? 29.212 -5.564 -25.689 1.00 96.00 96 LYS A N 1
ATOM 729 C CA . LYS A 1 96 ? 28.711 -6.938 -25.821 1.00 96.00 96 LYS A CA 1
ATOM 730 C C . LYS A 1 96 ? 27.289 -6.991 -26.368 1.00 96.00 96 LYS A C 1
ATOM 732 O O . LYS A 1 96 ? 26.960 -7.900 -27.126 1.00 96.00 96 LYS A O 1
ATOM 737 N N . PHE A 1 97 ? 26.439 -6.067 -25.930 1.00 94.75 97 PHE A N 1
ATOM 738 C CA . PHE A 1 97 ? 25.003 -6.088 -26.215 1.00 94.75 97 PHE A CA 1
ATOM 739 C C . PHE A 1 97 ? 24.558 -5.005 -27.207 1.00 94.75 97 PHE A C 1
ATOM 741 O O . PHE A 1 97 ? 23.393 -5.003 -27.599 1.00 94.75 97 PHE A O 1
ATOM 748 N N . GLY A 1 98 ? 25.464 -4.118 -27.625 1.00 96.00 98 GLY A N 1
ATOM 749 C CA . GLY A 1 98 ? 25.154 -2.966 -28.465 1.00 96.00 98 GLY A CA 1
ATOM 750 C C . GLY A 1 98 ? 24.484 -1.824 -27.698 1.00 96.00 98 GLY A C 1
ATOM 751 O O . GLY A 1 98 ? 24.334 -1.855 -26.473 1.00 96.00 98 GLY A O 1
ATOM 752 N N . GLU A 1 99 ? 24.078 -0.798 -28.443 1.00 95.94 99 GLU A N 1
ATOM 753 C CA . GLU A 1 99 ? 23.292 0.315 -27.912 1.00 95.94 99 GLU A CA 1
ATOM 754 C C . GLU A 1 99 ? 21.879 -0.142 -27.517 1.00 95.94 99 GLU A C 1
ATOM 756 O O . GLU A 1 99 ? 21.283 -1.025 -28.138 1.00 95.94 99 GLU A O 1
ATOM 761 N N . CYS A 1 100 ? 21.325 0.469 -26.468 1.00 95.69 100 CYS A N 1
ATOM 762 C CA . CYS A 1 100 ? 19.965 0.178 -26.028 1.00 95.69 100 CYS A CA 1
ATOM 763 C C . CYS A 1 100 ? 18.950 0.655 -27.074 1.00 95.69 100 CYS A C 1
ATOM 765 O O . CYS A 1 100 ? 18.820 1.853 -27.314 1.00 95.69 100 CYS A O 1
ATOM 767 N N . THR A 1 101 ? 18.183 -0.270 -27.649 1.00 96.88 101 THR A N 1
ATOM 768 C CA . THR A 1 101 ? 17.157 0.048 -28.654 1.00 96.88 101 THR A CA 1
ATOM 769 C C . THR A 1 101 ? 15.886 0.621 -28.035 1.00 96.88 101 THR A C 1
ATOM 771 O O . THR A 1 101 ? 15.145 1.330 -28.709 1.00 96.88 101 THR A O 1
ATOM 774 N N . ARG A 1 102 ? 15.594 0.288 -26.769 1.00 96.62 102 ARG A N 1
ATOM 775 C CA . ARG A 1 102 ? 14.395 0.747 -26.047 1.00 96.62 102 ARG A CA 1
ATOM 776 C C . ARG A 1 102 ? 14.728 1.171 -24.623 1.00 96.62 102 ARG A C 1
ATOM 778 O O . ARG A 1 102 ? 15.652 0.642 -23.998 1.00 96.62 102 ARG A O 1
ATOM 785 N N . GLY A 1 103 ? 13.938 2.111 -24.109 1.00 94.94 103 GLY A N 1
ATOM 786 C CA . GLY A 1 103 ? 14.039 2.591 -22.738 1.00 94.94 103 GLY A CA 1
ATOM 787 C C . GLY A 1 103 ? 15.248 3.487 -22.469 1.00 94.94 103 GLY A C 1
ATOM 788 O O . GLY A 1 103 ? 15.746 3.463 -21.359 1.00 94.94 103 GLY A O 1
ATOM 789 N N . GLY A 1 104 ? 15.733 4.298 -23.415 1.00 93.56 104 GLY A N 1
ATOM 790 C CA . GLY A 1 104 ? 16.937 5.130 -23.203 1.00 93.56 104 GLY A CA 1
ATOM 791 C C . GLY A 1 104 ? 16.904 6.015 -21.941 1.00 93.56 104 GLY A C 1
ATOM 792 O O . GLY A 1 104 ? 17.922 6.199 -21.286 1.00 93.56 104 GLY A O 1
ATOM 793 N N . ASN A 1 105 ? 15.716 6.481 -21.536 1.00 93.75 105 ASN A N 1
ATOM 794 C CA . ASN A 1 105 ? 15.503 7.292 -20.329 1.00 93.75 105 ASN A CA 1
ATOM 795 C C . ASN A 1 105 ? 14.759 6.535 -19.213 1.00 93.75 105 ASN A C 1
ATOM 797 O O . ASN A 1 105 ? 14.148 7.156 -18.336 1.00 93.75 105 ASN A O 1
ATOM 801 N N . TYR A 1 106 ? 14.795 5.197 -19.221 1.00 93.19 106 TYR A N 1
ATOM 802 C CA . TYR A 1 106 ? 14.036 4.371 -18.276 1.00 93.19 106 TYR A CA 1
ATOM 803 C C . TYR A 1 106 ? 14.325 4.748 -16.810 1.00 93.19 106 TYR A C 1
ATOM 805 O O . TYR A 1 106 ? 13.433 4.651 -15.968 1.00 93.19 106 TYR A O 1
ATOM 813 N N . LEU A 1 107 ? 15.564 5.156 -16.488 1.00 91.88 107 LEU A N 1
ATOM 814 C CA . LEU A 1 107 ? 15.981 5.473 -15.121 1.00 91.88 107 LEU A CA 1
ATOM 815 C C . LEU A 1 107 ? 15.293 6.745 -14.625 1.00 91.88 107 LEU A C 1
ATOM 817 O O . LEU A 1 107 ? 14.801 6.777 -13.496 1.00 91.88 107 LEU A O 1
ATOM 821 N N . ILE A 1 108 ? 15.218 7.764 -15.484 1.00 93.69 108 ILE A N 1
ATOM 822 C CA . ILE A 1 108 ? 14.551 9.033 -15.188 1.00 93.69 108 ILE A CA 1
ATOM 823 C C . ILE A 1 108 ? 13.060 8.775 -14.985 1.00 93.69 108 ILE A C 1
ATOM 825 O O . ILE A 1 108 ? 12.514 9.152 -13.951 1.00 93.69 108 ILE A O 1
ATOM 829 N N . TYR A 1 109 ? 12.411 8.070 -15.915 1.00 94.75 109 TYR A N 1
ATOM 830 C CA . TYR A 1 109 ? 10.974 7.805 -15.832 1.00 94.75 109 TYR A CA 1
ATOM 831 C C . TYR A 1 109 ? 10.604 6.876 -14.674 1.00 94.75 109 TYR A C 1
ATOM 833 O O . TYR A 1 109 ? 9.666 7.165 -13.932 1.00 94.75 109 TYR A O 1
ATOM 841 N N . GLY A 1 110 ? 11.365 5.801 -14.459 1.00 92.19 110 GLY A N 1
ATOM 842 C CA . GLY A 1 110 ? 11.172 4.907 -13.320 1.00 92.19 110 GLY A CA 1
ATOM 843 C C . GLY A 1 110 ? 11.343 5.644 -11.991 1.00 92.19 110 GLY A C 1
ATOM 844 O O . GLY A 1 110 ? 10.509 5.524 -11.096 1.00 92.19 110 GLY A O 1
ATOM 845 N N . THR A 1 111 ? 12.370 6.486 -11.868 1.00 92.06 111 THR A N 1
ATOM 846 C CA . THR A 1 111 ? 12.592 7.259 -10.639 1.00 92.06 111 THR A CA 1
ATOM 847 C C . THR A 1 111 ? 11.494 8.299 -10.420 1.00 92.06 111 THR A C 1
ATOM 849 O O . THR A 1 111 ? 10.911 8.351 -9.336 1.00 92.06 111 THR A O 1
ATOM 852 N N . ALA A 1 112 ? 11.175 9.094 -11.443 1.00 94.31 112 ALA A N 1
ATOM 853 C CA . ALA A 1 112 ? 10.224 10.197 -11.347 1.00 94.31 112 ALA A CA 1
ATOM 854 C C . ALA A 1 112 ? 8.779 9.735 -11.122 1.00 94.31 112 ALA A C 1
ATOM 856 O O . ALA A 1 112 ? 8.065 10.345 -10.328 1.00 94.31 112 ALA A O 1
ATOM 857 N N . PHE A 1 113 ? 8.347 8.662 -11.790 1.00 94.44 113 PHE A N 1
ATOM 858 C CA . PHE A 1 113 ? 6.943 8.241 -11.776 1.00 94.44 113 PHE A CA 1
ATOM 859 C C . PHE A 1 113 ? 6.641 7.053 -10.863 1.00 94.44 113 PHE A C 1
ATOM 861 O O . PHE A 1 113 ? 5.479 6.844 -10.519 1.00 94.44 113 PHE A O 1
ATOM 868 N N . VAL A 1 114 ? 7.653 6.287 -10.447 1.00 90.94 114 VAL A N 1
ATOM 869 C CA . VAL A 1 114 ? 7.464 5.112 -9.580 1.00 90.94 114 VAL A CA 1
ATOM 870 C C . VAL A 1 114 ? 8.116 5.346 -8.223 1.00 90.94 114 VAL A C 1
ATOM 872 O O . VAL A 1 114 ? 7.432 5.369 -7.200 1.00 90.94 114 VAL A O 1
ATOM 875 N N . THR A 1 115 ? 9.429 5.581 -8.199 1.00 91.38 115 THR A N 1
ATOM 876 C CA . THR A 1 115 ? 10.183 5.651 -6.939 1.00 91.38 115 THR A CA 1
ATOM 877 C C . THR A 1 115 ? 9.784 6.858 -6.091 1.00 91.38 115 THR A C 1
ATOM 879 O O . THR A 1 115 ? 9.442 6.686 -4.920 1.00 91.38 115 THR A O 1
ATOM 882 N N . ILE A 1 116 ? 9.792 8.071 -6.658 1.00 93.06 116 ILE A N 1
ATOM 883 C CA . ILE A 1 116 ? 9.481 9.303 -5.913 1.00 93.06 116 ILE A CA 1
ATOM 884 C C . ILE A 1 116 ? 8.038 9.295 -5.377 1.00 93.06 116 ILE A C 1
ATOM 886 O O . ILE A 1 116 ? 7.865 9.480 -4.170 1.00 93.06 116 ILE A O 1
ATOM 890 N N . PRO A 1 117 ? 6.989 9.044 -6.187 1.00 94.88 117 PRO A N 1
ATOM 891 C CA . PRO A 1 117 ? 5.615 9.104 -5.693 1.00 94.88 117 PRO A CA 1
ATOM 892 C C . PRO A 1 117 ? 5.299 7.986 -4.691 1.00 94.88 117 PRO A C 1
ATOM 894 O O . PRO A 1 117 ? 4.588 8.217 -3.707 1.00 94.88 117 PRO A O 1
ATOM 897 N N . GLY A 1 118 ? 5.878 6.795 -4.884 1.00 92.69 118 GLY A N 1
ATOM 898 C CA . GLY A 1 118 ? 5.799 5.714 -3.905 1.00 92.69 118 GLY A CA 1
ATOM 899 C C . GLY A 1 118 ? 6.443 6.103 -2.570 1.00 92.69 118 GLY A C 1
ATOM 900 O O . GLY A 1 118 ? 5.825 5.945 -1.515 1.00 92.69 118 GLY A O 1
ATOM 901 N N . PHE A 1 119 ? 7.637 6.700 -2.602 1.00 92.62 119 PHE A N 1
ATOM 902 C CA . PHE A 1 119 ? 8.335 7.155 -1.398 1.00 92.62 119 PHE A CA 1
ATOM 903 C C . PHE A 1 119 ? 7.579 8.274 -0.664 1.00 92.62 119 PHE A C 1
ATOM 905 O O . PHE A 1 119 ? 7.446 8.233 0.561 1.00 92.62 119 PHE A O 1
ATOM 912 N N . LEU A 1 120 ? 7.007 9.237 -1.394 1.00 94.69 120 LEU A N 1
ATOM 913 C CA . LEU A 1 120 ? 6.147 10.274 -0.812 1.00 94.69 120 LEU A CA 1
ATOM 914 C C . LEU A 1 120 ? 4.904 9.671 -0.142 1.00 94.69 120 LEU A C 1
ATOM 916 O O . LEU A 1 120 ? 4.564 10.049 0.981 1.00 94.69 120 LEU A O 1
ATOM 920 N N . SER A 1 121 ? 4.2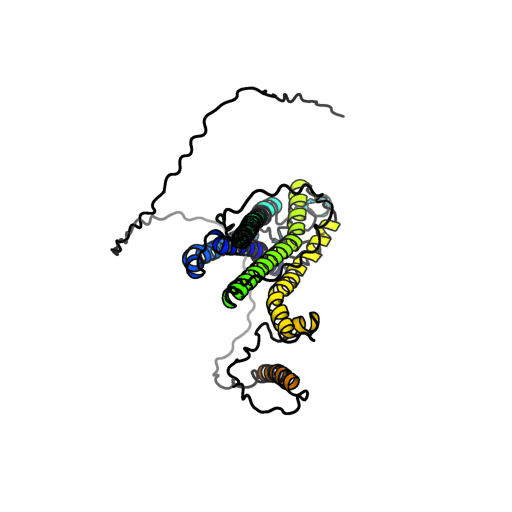69 8.689 -0.787 1.00 95.19 121 SER A N 1
ATOM 921 C CA . SER A 1 121 ? 3.135 7.956 -0.209 1.00 95.19 121 SER A CA 1
ATOM 922 C C . SER A 1 121 ? 3.544 7.214 1.065 1.00 95.19 121 SER A C 1
ATOM 924 O O . SER A 1 121 ? 2.833 7.266 2.067 1.00 95.19 121 SER A O 1
ATOM 926 N N . PHE A 1 122 ? 4.717 6.578 1.064 1.00 91.88 122 PHE A N 1
ATOM 927 C CA . PHE A 1 122 ? 5.275 5.892 2.228 1.00 91.88 122 PHE A CA 1
ATOM 928 C C . PHE A 1 122 ? 5.514 6.843 3.410 1.00 91.88 122 PHE A C 1
ATOM 930 O O . PHE A 1 122 ? 5.089 6.553 4.531 1.00 91.88 122 PHE A O 1
ATOM 937 N N . ILE A 1 123 ? 6.121 8.010 3.172 1.00 93.00 123 ILE A N 1
ATOM 938 C CA . ILE A 1 123 ? 6.278 9.045 4.206 1.00 93.00 123 ILE A CA 1
ATOM 939 C C . ILE A 1 123 ? 4.905 9.477 4.734 1.00 93.00 123 ILE A C 1
ATOM 941 O O . ILE A 1 123 ? 4.698 9.524 5.949 1.00 93.00 123 ILE A O 1
ATOM 945 N N . GLY A 1 124 ? 3.949 9.742 3.840 1.00 94.94 124 GLY A N 1
ATOM 946 C CA . GLY A 1 124 ? 2.586 10.126 4.207 1.00 94.94 124 GLY A CA 1
ATOM 947 C C . GLY A 1 124 ? 1.878 9.084 5.082 1.00 94.94 124 GLY A C 1
ATOM 948 O O . GLY A 1 124 ? 1.217 9.446 6.062 1.00 94.94 124 GLY A O 1
ATOM 949 N N . ILE A 1 125 ? 2.059 7.795 4.782 1.00 93.62 125 ILE A N 1
ATOM 950 C CA . ILE A 1 125 ? 1.555 6.669 5.582 1.00 93.62 125 ILE A CA 1
ATOM 951 C C . ILE A 1 125 ? 2.165 6.695 6.991 1.00 93.62 125 ILE A C 1
ATOM 953 O O . ILE A 1 125 ? 1.430 6.689 7.984 1.00 93.62 125 ILE A O 1
ATOM 957 N N . CYS A 1 126 ? 3.494 6.785 7.092 1.00 91.44 126 CYS A N 1
ATOM 958 C CA . CYS A 1 126 ? 4.213 6.814 8.368 1.00 91.44 126 CYS A CA 1
ATOM 959 C C . CYS A 1 126 ? 3.807 8.011 9.242 1.00 91.44 126 CYS A C 1
ATOM 961 O O . CYS A 1 126 ? 3.569 7.854 10.446 1.00 91.44 126 CYS A O 1
ATOM 963 N N . LEU A 1 127 ? 3.672 9.200 8.646 1.00 95.19 127 LEU A N 1
ATOM 964 C CA . LEU A 1 127 ? 3.219 10.406 9.345 1.00 95.19 127 LEU A CA 1
ATOM 965 C C . LEU A 1 127 ? 1.776 10.260 9.839 1.00 95.19 127 LEU A C 1
ATOM 967 O O . LEU A 1 127 ? 1.494 10.528 11.008 1.00 95.19 127 LEU A O 1
ATOM 971 N N . SER A 1 128 ? 0.873 9.783 8.979 1.00 94.56 128 SER A N 1
ATOM 972 C CA . SER A 1 128 ? -0.538 9.583 9.330 1.00 94.56 128 SER A CA 1
ATOM 973 C C . SER A 1 128 ? -0.688 8.608 10.493 1.00 94.56 128 SER A C 1
ATOM 975 O O . SER A 1 128 ? -1.370 8.914 11.472 1.00 94.56 128 SER A O 1
ATOM 977 N N . LEU A 1 129 ? 0.012 7.472 10.445 1.00 91.50 129 LEU A N 1
ATOM 978 C CA . LEU A 1 129 ? 0.026 6.520 11.550 1.00 91.50 129 LEU A CA 1
ATOM 979 C C . LEU A 1 129 ? 0.586 7.111 12.836 1.00 91.50 129 LEU A C 1
ATOM 981 O O . LEU A 1 129 ? -0.011 6.924 13.892 1.00 91.50 129 LEU A O 1
ATOM 985 N N . SER A 1 130 ? 1.709 7.823 12.761 1.00 92.38 130 SER A N 1
ATOM 986 C CA . SER A 1 130 ? 2.330 8.428 13.943 1.00 92.38 130 SER A CA 1
ATOM 987 C C . SER A 1 130 ? 1.358 9.381 14.644 1.00 92.38 130 SER A C 1
ATOM 989 O O . SER A 1 130 ? 1.227 9.348 15.869 1.00 92.38 130 SER A O 1
ATOM 991 N N . LEU A 1 131 ? 0.597 10.164 13.870 1.00 94.56 131 LEU A N 1
ATOM 992 C CA . LEU A 1 131 ? -0.447 11.048 14.390 1.00 94.56 131 LEU A CA 1
ATOM 993 C C . LEU A 1 131 ? -1.614 10.278 15.025 1.00 94.56 131 LEU A C 1
ATOM 995 O O . LEU A 1 131 ? -2.080 10.674 16.097 1.00 94.56 131 LEU A O 1
ATOM 999 N N . ILE A 1 132 ? -2.073 9.186 14.403 1.00 92.19 132 ILE A N 1
ATOM 1000 C CA . ILE A 1 132 ? -3.141 8.337 14.956 1.00 92.19 132 ILE A CA 1
ATOM 1001 C C . ILE A 1 132 ? -2.667 7.682 16.260 1.00 92.19 132 ILE A C 1
ATOM 1003 O O . ILE A 1 132 ? -3.345 7.802 17.279 1.00 92.19 132 ILE A O 1
ATOM 1007 N N . CYS A 1 133 ? -1.493 7.047 16.263 1.00 91.25 133 CYS A N 1
ATOM 1008 C CA . CYS A 1 133 ? -0.903 6.413 17.444 1.00 91.25 133 CYS A CA 1
ATOM 1009 C C . CYS A 1 133 ? -0.763 7.414 18.593 1.00 91.25 133 CYS A C 1
ATOM 1011 O O . CYS A 1 133 ? -1.207 7.147 19.709 1.00 91.25 133 CYS A O 1
ATOM 1013 N N . HIS A 1 134 ? -0.213 8.598 18.317 1.00 94.69 134 HIS A N 1
ATOM 1014 C CA . HIS A 1 134 ? -0.061 9.643 19.323 1.00 94.69 134 HIS A CA 1
ATOM 1015 C C . HIS A 1 134 ? -1.415 10.094 19.895 1.00 94.69 134 HIS A C 1
ATOM 1017 O O . HIS A 1 134 ? -1.554 10.269 21.107 1.00 94.69 134 HIS A O 1
ATOM 1023 N N . LYS A 1 135 ? -2.439 10.246 19.044 1.00 93.38 135 LYS A N 1
ATOM 1024 C CA . LYS A 1 135 ? -3.798 10.609 19.469 1.00 93.38 135 LYS A CA 1
ATOM 1025 C C . LYS A 1 135 ? -4.428 9.529 20.352 1.00 93.38 135 LYS A C 1
ATOM 1027 O O . LYS A 1 135 ? -4.937 9.869 21.418 1.00 93.38 135 LYS A O 1
ATOM 1032 N N . VAL A 1 136 ? -4.330 8.258 19.962 1.00 90.62 136 VAL A N 1
ATOM 1033 C CA . VAL A 1 136 ? -4.871 7.118 20.724 1.00 90.62 136 VAL A CA 1
ATOM 1034 C C . VAL A 1 136 ? -4.189 6.990 22.088 1.00 90.62 136 VAL A C 1
ATOM 1036 O O . VAL A 1 136 ? -4.876 6.917 23.106 1.00 90.62 136 VAL A O 1
ATOM 1039 N N . VAL A 1 137 ? -2.854 7.055 22.138 1.00 91.56 137 VAL A N 1
ATOM 1040 C CA . VAL A 1 137 ? -2.091 6.994 23.400 1.00 91.56 137 VAL A CA 1
ATOM 1041 C C . VAL A 1 137 ? -2.446 8.173 24.311 1.00 91.56 137 VAL A C 1
ATOM 1043 O O . VAL A 1 137 ? -2.636 8.011 25.521 1.00 91.56 137 VAL A O 1
ATOM 1046 N N . LYS A 1 138 ? -2.599 9.374 23.741 1.00 94.38 138 LYS A N 1
ATOM 1047 C CA . LYS A 1 138 ? -3.020 10.556 24.500 1.00 94.38 138 LYS A CA 1
ATOM 1048 C C . LYS A 1 138 ? -4.424 10.382 25.082 1.00 94.38 138 LYS A C 1
ATOM 1050 O O . LYS A 1 138 ? -4.624 10.697 26.252 1.00 94.38 138 LYS A O 1
ATOM 1055 N N . GLU A 1 139 ? -5.380 9.872 24.315 1.00 91.56 139 GLU A N 1
ATOM 1056 C CA . GLU A 1 139 ? -6.750 9.639 24.792 1.00 91.56 139 GLU A CA 1
ATOM 1057 C C . GLU A 1 139 ? -6.821 8.561 25.871 1.00 91.56 139 GLU A C 1
ATOM 1059 O O . GLU A 1 139 ? -7.512 8.741 26.877 1.00 91.56 139 GLU A O 1
ATOM 1064 N N . GLU A 1 140 ? -6.066 7.476 25.710 1.00 90.06 140 GLU A N 1
ATOM 1065 C CA . GLU A 1 140 ? -5.983 6.416 26.711 1.00 90.06 140 GLU A CA 1
ATOM 1066 C C . GLU A 1 140 ? -5.402 6.947 28.027 1.00 90.06 140 GLU A C 1
ATOM 1068 O O . GLU A 1 140 ? -6.021 6.789 29.083 1.00 90.06 140 GLU A O 1
ATOM 1073 N N . SER A 1 141 ? -4.296 7.696 27.964 1.00 93.56 141 SER A N 1
ATOM 1074 C CA . SER A 1 141 ? -3.691 8.299 29.160 1.00 93.56 141 SER A CA 1
ATOM 1075 C C . SER A 1 141 ? -4.615 9.312 29.853 1.00 93.56 141 SER A C 1
ATOM 1077 O O . SER A 1 141 ? -4.657 9.388 31.084 1.00 93.56 141 SER A O 1
ATOM 1079 N N . GLN A 1 142 ? -5.401 10.084 29.095 1.00 94.31 142 GLN A N 1
ATOM 1080 C CA . GLN A 1 142 ? -6.395 10.998 29.664 1.00 94.31 142 GLN A CA 1
ATOM 1081 C C . GLN A 1 142 ? -7.542 10.240 30.339 1.00 94.31 142 GLN A C 1
ATOM 1083 O O . GLN A 1 142 ? -7.992 10.641 31.417 1.00 94.31 142 GLN A O 1
ATOM 1088 N N . MET A 1 143 ? -7.993 9.137 29.742 1.00 87.50 143 MET A N 1
ATOM 1089 C CA . MET A 1 143 ? -9.024 8.278 30.319 1.00 87.50 143 MET A CA 1
ATOM 1090 C C . MET A 1 143 ? -8.553 7.651 31.634 1.00 87.50 143 MET A C 1
ATOM 1092 O O . MET A 1 143 ? -9.302 7.661 32.610 1.00 87.50 143 MET A O 1
ATOM 1096 N N . GLU A 1 144 ? -7.304 7.187 31.705 1.00 91.19 144 GLU A N 1
ATOM 1097 C CA . GLU A 1 144 ? -6.714 6.673 32.946 1.00 91.19 144 GLU A CA 1
ATOM 1098 C C . GLU A 1 144 ? -6.615 7.743 34.036 1.00 91.19 144 GLU A C 1
ATOM 1100 O O . GLU A 1 144 ? -6.917 7.468 35.199 1.00 91.19 144 GLU A O 1
ATOM 1105 N N . ARG A 1 145 ? -6.245 8.980 33.682 1.00 93.81 145 ARG A N 1
ATOM 1106 C CA . ARG A 1 145 ? -6.206 10.094 34.645 1.00 93.81 145 ARG A CA 1
ATOM 1107 C C . ARG A 1 145 ? -7.591 10.405 35.210 1.00 93.81 145 ARG A C 1
ATOM 1109 O O . ARG A 1 145 ? -7.714 10.522 36.426 1.00 93.81 145 ARG A O 1
ATOM 1116 N N . ARG A 1 146 ? -8.629 10.457 34.364 1.00 91.38 146 ARG A N 1
ATOM 1117 C CA . ARG A 1 146 ? -10.031 10.628 34.806 1.00 91.38 146 ARG A CA 1
ATOM 1118 C C . ARG A 1 146 ? -10.499 9.460 35.674 1.00 91.38 146 ARG A C 1
ATOM 1120 O O . ARG A 1 146 ? -11.206 9.628 36.662 1.00 91.38 146 ARG A O 1
ATOM 1127 N N . HIS A 1 147 ? -10.071 8.253 35.324 1.00 87.00 147 HIS A N 1
ATOM 1128 C CA . HIS A 1 147 ? -10.383 7.058 36.088 1.00 87.00 147 HIS A CA 1
ATOM 1129 C C . HIS A 1 147 ? -9.752 7.083 37.487 1.00 87.00 147 HIS A C 1
ATOM 1131 O O . HIS A 1 147 ? -10.405 6.682 38.451 1.00 87.00 147 HIS A O 1
ATOM 1137 N N . ARG A 1 148 ? -8.510 7.573 37.604 1.00 90.31 148 ARG A N 1
ATOM 1138 C CA . ARG A 1 148 ? -7.807 7.749 38.883 1.00 90.31 148 ARG A CA 1
ATOM 1139 C C . ARG A 1 148 ? -8.392 8.890 39.713 1.00 90.31 148 ARG A C 1
ATOM 1141 O O . ARG A 1 148 ? -8.584 8.691 40.905 1.00 90.31 148 ARG A O 1
ATOM 1148 N N . SER A 1 149 ? -8.731 10.035 39.111 1.00 90.69 149 SER A N 1
ATOM 1149 C CA . SER A 1 149 ? -9.333 11.160 39.846 1.00 90.69 149 SER A CA 1
ATOM 1150 C C . SER A 1 149 ? -10.680 10.796 40.470 1.00 90.69 149 SER A C 1
ATOM 1152 O O . SER A 1 149 ? -10.961 11.218 41.583 1.00 90.69 149 SER A O 1
ATOM 1154 N N . ASN A 1 150 ? -11.472 9.953 39.801 1.00 85.81 150 ASN A N 1
ATOM 1155 C CA . ASN A 1 150 ? -12.767 9.501 40.318 1.00 85.81 150 ASN A CA 1
ATOM 1156 C C . ASN A 1 150 ? -12.655 8.418 41.410 1.00 85.81 150 ASN A C 1
ATOM 1158 O O . ASN A 1 150 ? -13.658 8.093 42.036 1.00 85.81 150 ASN A O 1
ATOM 1162 N N . LEU A 1 151 ? -11.476 7.811 41.609 1.00 85.31 151 LEU A N 1
ATOM 1163 C CA . LEU A 1 151 ? -11.242 6.827 42.680 1.00 85.31 151 LEU A CA 1
ATOM 1164 C C . LEU A 1 151 ? -10.735 7.449 43.966 1.00 85.31 151 LEU A C 1
ATOM 1166 O O . LEU A 1 151 ? -10.764 6.773 44.989 1.00 85.31 151 LEU A O 1
ATOM 1170 N N . THR A 1 152 ? -10.251 8.686 43.927 1.00 83.88 152 THR A N 1
ATOM 1171 C CA . THR A 1 152 ? -9.944 9.417 45.147 1.00 83.88 152 THR A CA 1
ATOM 1172 C C . THR A 1 152 ? -11.289 9.835 45.735 1.00 83.88 152 THR A C 1
ATOM 1174 O O . THR A 1 152 ? -11.917 10.734 45.171 1.00 83.88 152 THR A O 1
ATOM 1177 N N . PRO A 1 153 ? -11.794 9.175 46.799 1.00 78.94 153 PRO A N 1
ATOM 1178 C CA . PRO A 1 153 ? -13.016 9.638 47.433 1.00 78.94 153 PRO A CA 1
ATOM 1179 C C . PRO A 1 153 ? -12.798 11.100 47.837 1.00 78.94 153 PRO A C 1
ATOM 1181 O O . PRO A 1 153 ? -11.674 11.442 48.231 1.00 78.94 153 PRO A O 1
ATOM 1184 N N . PRO A 1 154 ? -13.815 11.973 47.729 1.00 76.44 154 PRO A N 1
ATOM 1185 C CA . PRO A 1 154 ? -13.723 13.293 48.326 1.00 76.44 154 PRO A CA 1
ATOM 1186 C C . PRO A 1 154 ? -13.341 13.063 49.783 1.00 76.44 154 PRO A C 1
ATOM 1188 O O . PRO A 1 154 ? -14.077 12.416 50.528 1.00 76.44 154 PRO A O 1
ATOM 1191 N N . SER A 1 155 ? -12.127 13.482 50.142 1.00 72.62 155 SER A N 1
ATOM 1192 C CA . SER A 1 155 ? -11.665 13.464 51.520 1.00 72.62 155 SER A CA 1
ATOM 1193 C C . SER A 1 155 ? -12.769 14.134 52.318 1.00 72.62 155 SER A C 1
ATOM 1195 O O . SER A 1 155 ? -13.027 15.315 52.093 1.00 72.62 155 SER A O 1
ATOM 1197 N N . GLN A 1 156 ? -13.460 13.381 53.176 1.00 69.62 156 GLN A N 1
ATOM 1198 C CA . GLN A 1 156 ? -14.401 13.929 54.144 1.00 69.62 156 GLN A CA 1
ATOM 1199 C C . GLN A 1 156 ? -13.588 14.785 55.119 1.00 69.62 156 GLN A C 1
ATOM 1201 O O . GLN A 1 156 ? -13.240 14.379 56.222 1.00 69.62 156 GLN A O 1
ATOM 1206 N N . SER A 1 157 ? -13.215 15.981 54.675 1.00 68.69 157 SER A N 1
ATOM 1207 C CA . SER A 1 157 ? -12.819 17.076 55.532 1.00 68.69 157 SER A CA 1
ATOM 1208 C C . SER A 1 157 ? -14.087 17.525 56.232 1.00 68.69 157 SER A C 1
ATOM 1210 O O . SER A 1 157 ? -14.872 18.258 55.630 1.00 68.69 157 SER A O 1
ATOM 1212 N N . SER A 1 158 ? -14.310 16.996 57.435 1.00 67.25 158 SER A N 1
ATOM 1213 C CA . SER A 1 158 ? -15.018 17.613 58.569 1.00 67.25 158 SER A CA 1
ATOM 1214 C C . SER A 1 158 ? -15.578 16.525 59.488 1.00 67.25 158 SER A C 1
ATOM 1216 O O . SER A 1 158 ? -16.759 16.227 59.393 1.00 67.25 158 SER A O 1
ATOM 1218 N N . ILE A 1 159 ? -14.757 15.966 60.387 1.00 57.88 159 ILE A N 1
ATOM 1219 C CA . ILE A 1 159 ? -15.113 15.877 61.813 1.00 57.88 159 ILE A CA 1
ATOM 1220 C C . ILE A 1 159 ? -13.835 16.131 62.613 1.00 57.88 159 ILE A C 1
ATOM 1222 O O . ILE A 1 159 ? -12.912 15.323 62.665 1.00 57.88 159 ILE A O 1
ATOM 1226 N N . THR A 1 160 ? -13.799 17.316 63.202 1.00 65.06 160 THR A N 1
ATOM 1227 C CA . THR A 1 160 ? -12.980 17.714 64.337 1.00 65.06 160 THR A CA 1
ATOM 1228 C C . THR A 1 160 ? -13.072 16.658 65.440 1.00 65.06 160 THR A C 1
ATOM 1230 O O . THR A 1 160 ? -14.141 16.505 66.022 1.00 65.06 160 THR A O 1
ATOM 1233 N N . GLN A 1 161 ? -11.985 15.959 65.780 1.00 55.72 161 GLN A N 1
ATOM 1234 C CA . GLN A 1 161 ? -11.858 15.393 67.128 1.00 55.72 161 GLN A CA 1
ATOM 1235 C C . GLN A 1 161 ? -10.398 15.134 67.530 1.00 55.72 161 GLN A C 1
ATOM 1237 O O . GLN A 1 161 ? -9.762 14.185 67.086 1.00 55.72 161 GLN A O 1
ATOM 1242 N N . THR A 1 162 ? -9.931 16.039 68.399 1.00 56.09 162 THR A N 1
ATOM 1243 C CA . THR A 1 162 ? -9.011 15.855 69.537 1.00 56.09 162 THR A CA 1
ATOM 1244 C C . THR A 1 162 ? -7.646 15.200 69.311 1.00 56.09 162 THR A C 1
ATOM 1246 O O . THR A 1 162 ? -7.525 13.999 69.087 1.00 56.09 162 THR A O 1
ATOM 1249 N N . ASP A 1 163 ? -6.620 16.027 69.526 1.00 53.88 163 ASP A N 1
ATOM 1250 C CA . ASP A 1 163 ? -5.222 15.681 69.781 1.00 53.88 163 ASP A CA 1
ATOM 1251 C C . ASP A 1 163 ? -5.062 14.494 70.741 1.00 53.88 163 ASP A C 1
ATOM 1253 O O . ASP A 1 163 ? -5.295 14.610 71.944 1.00 53.88 163 ASP A O 1
ATOM 1257 N N . VAL A 1 164 ? -4.549 13.376 70.227 1.00 63.22 164 VAL A N 1
ATOM 1258 C CA . VAL A 1 164 ? -3.761 12.435 71.027 1.00 63.22 164 VAL A CA 1
ATOM 1259 C C . VAL A 1 164 ? -2.492 12.116 70.243 1.00 63.22 164 VAL A C 1
ATOM 1261 O O . VAL A 1 164 ? -2.504 11.383 69.253 1.00 63.22 164 VAL A O 1
ATOM 1264 N N . GLN A 1 165 ? -1.374 12.695 70.689 1.00 56.94 165 GLN A N 1
ATOM 1265 C CA . GLN A 1 165 ? -0.034 12.354 70.222 1.00 56.94 165 GLN A CA 1
ATOM 1266 C C . GLN A 1 165 ? 0.283 10.892 70.562 1.00 56.94 165 GLN A C 1
ATOM 1268 O O . GLN A 1 165 ? 0.687 10.581 71.680 1.00 56.94 165 GLN A O 1
ATOM 1273 N N . VAL A 1 166 ? 0.205 9.998 69.578 1.00 52.03 166 VAL A N 1
ATOM 1274 C CA . VAL A 1 166 ? 0.883 8.698 69.653 1.00 52.03 166 VAL A CA 1
ATOM 1275 C C . VAL A 1 166 ? 1.984 8.660 68.601 1.00 52.03 166 VAL A C 1
ATOM 1277 O O . VAL A 1 166 ? 1.768 8.353 67.429 1.00 52.03 166 VAL A O 1
ATOM 1280 N N . LYS A 1 167 ? 3.206 8.969 69.046 1.00 61.69 167 LYS A N 1
ATOM 1281 C CA . LYS A 1 167 ? 4.450 8.619 68.351 1.00 61.69 167 LYS A CA 1
ATOM 1282 C C . LYS A 1 167 ? 4.578 7.092 68.346 1.00 61.69 167 LYS A C 1
ATOM 1284 O O . LYS A 1 167 ? 5.087 6.518 69.301 1.00 61.69 167 LYS A O 1
ATOM 1289 N N . SER A 1 168 ? 4.158 6.426 67.274 1.00 56.94 168 SER A N 1
ATOM 1290 C CA . SER A 1 168 ? 4.604 5.054 67.012 1.00 56.94 168 SER A CA 1
ATOM 1291 C C . SER A 1 168 ? 4.871 4.813 65.521 1.00 56.94 168 SER A C 1
ATOM 1293 O O . SER A 1 168 ? 4.014 4.930 64.650 1.00 56.94 168 SER A O 1
ATOM 1295 N N . THR A 1 169 ? 6.159 4.595 65.257 1.00 57.16 169 THR A N 1
ATOM 1296 C CA . THR A 1 169 ? 6.783 3.755 64.224 1.00 57.16 169 THR A CA 1
ATOM 1297 C C . THR A 1 169 ? 5.900 3.224 63.087 1.00 57.16 169 THR A C 1
ATOM 1299 O O . THR A 1 169 ? 5.386 2.111 63.143 1.00 57.16 169 THR A O 1
ATOM 1302 N N . TRP A 1 170 ? 5.879 3.955 61.969 1.00 47.22 170 TRP A N 1
ATOM 1303 C CA . TRP A 1 170 ? 5.446 3.451 60.663 1.00 47.22 170 TRP A CA 1
ATOM 1304 C C . TRP A 1 170 ? 6.653 2.989 59.838 1.00 47.22 170 TRP A C 1
ATOM 1306 O O . TRP A 1 170 ? 7.160 3.707 58.974 1.00 47.22 170 TRP A O 1
ATOM 1316 N N . ARG A 1 171 ? 7.116 1.763 60.092 1.00 59.69 171 ARG A N 1
ATOM 1317 C CA . ARG A 1 171 ? 7.953 1.004 59.154 1.00 59.69 171 ARG A CA 1
ATOM 1318 C C . ARG A 1 171 ? 7.197 -0.265 58.757 1.00 59.69 171 ARG A C 1
ATOM 1320 O O . ARG A 1 171 ? 6.831 -1.055 59.610 1.00 59.69 171 ARG A O 1
ATOM 1327 N N . ILE A 1 172 ? 7.050 -0.442 57.442 1.00 55.41 172 ILE A N 1
ATOM 1328 C CA . ILE A 1 172 ? 6.759 -1.707 56.745 1.00 55.41 172 ILE A CA 1
ATOM 1329 C C . ILE A 1 172 ? 5.300 -2.196 56.840 1.00 55.41 172 ILE A C 1
ATOM 1331 O O . ILE A 1 172 ? 4.955 -3.074 57.616 1.00 55.41 172 ILE A O 1
ATOM 1335 N N . SER A 1 173 ? 4.443 -1.677 55.954 1.00 47.22 173 SER A N 1
ATOM 1336 C CA . SER A 1 173 ? 3.257 -2.386 55.434 1.00 47.22 173 SER A CA 1
ATOM 1337 C C . SER A 1 173 ? 2.728 -1.654 54.200 1.00 47.22 173 SER A C 1
ATOM 1339 O O . SER A 1 173 ? 1.790 -0.864 54.277 1.00 47.22 173 SER A O 1
ATOM 1341 N N . ARG A 1 174 ? 3.388 -1.837 53.047 1.00 51.72 174 ARG A N 1
ATOM 1342 C CA . ARG A 1 174 ? 3.037 -1.117 51.809 1.00 51.72 174 ARG A CA 1
ATOM 1343 C C . ARG A 1 174 ? 2.995 -1.977 50.539 1.00 51.72 174 ARG A C 1
ATOM 1345 O O . ARG A 1 174 ? 3.276 -1.436 49.482 1.00 51.72 174 ARG A O 1
ATOM 1352 N N . MET A 1 175 ? 2.629 -3.266 50.570 1.00 54.31 175 MET A N 1
ATOM 1353 C CA . MET A 1 175 ? 2.552 -4.006 49.289 1.00 54.31 175 MET A CA 1
ATOM 1354 C C . MET A 1 175 ? 1.339 -4.878 48.969 1.00 54.31 175 MET A C 1
ATOM 1356 O O . MET A 1 175 ? 1.191 -5.207 47.802 1.00 54.31 175 MET A O 1
ATOM 1360 N N . PHE A 1 176 ? 0.395 -5.158 49.870 1.00 52.69 176 PHE A N 1
ATOM 1361 C CA . PHE A 1 176 ? -0.786 -5.945 49.476 1.00 52.69 176 PHE A CA 1
ATOM 1362 C C . PHE A 1 176 ? -2.076 -5.438 50.130 1.00 52.69 176 PHE A C 1
ATOM 1364 O O . PHE A 1 176 ? -2.629 -6.059 51.028 1.00 52.69 176 PHE A O 1
ATOM 1371 N N . LYS A 1 177 ? -2.594 -4.296 49.658 1.00 49.06 177 LYS A N 1
ATOM 1372 C CA . LYS A 1 177 ? -4.027 -3.986 49.784 1.00 49.06 177 LYS A CA 1
ATOM 1373 C C . LYS A 1 177 ? -4.693 -4.314 48.455 1.00 49.06 177 LYS A C 1
ATOM 1375 O O . LYS A 1 177 ? -4.729 -3.495 47.539 1.00 49.06 177 LYS A O 1
ATOM 1380 N N . PHE A 1 178 ? -5.193 -5.544 48.378 1.00 51.03 178 PHE A N 1
ATOM 1381 C CA . PHE A 1 178 ? -6.193 -5.981 47.413 1.00 51.03 178 PHE A CA 1
ATOM 1382 C C . PHE A 1 178 ? -7.338 -4.959 47.464 1.00 51.03 178 PHE A C 1
ATOM 1384 O O . PHE A 1 178 ? -8.051 -4.859 48.465 1.00 51.03 178 PHE A O 1
ATOM 1391 N N . SER A 1 179 ? -7.427 -4.101 46.445 1.00 49.56 179 SER A N 1
ATOM 1392 C CA . SER A 1 179 ? -8.460 -3.070 46.363 1.00 49.56 179 SER A CA 1
ATOM 1393 C C . SER A 1 179 ? -9.810 -3.756 46.249 1.00 49.56 179 SER A C 1
ATOM 1395 O O . SER A 1 179 ? -10.202 -4.229 45.184 1.00 49.56 179 SER A O 1
ATOM 1397 N N . ARG A 1 180 ? -10.515 -3.806 47.380 1.00 48.50 180 ARG A N 1
ATOM 1398 C CA . ARG A 1 180 ? -11.943 -4.083 47.456 1.00 48.50 180 ARG A CA 1
ATOM 1399 C C . ARG A 1 180 ? -12.620 -3.094 46.507 1.00 48.50 180 ARG A C 1
ATOM 1401 O O . ARG A 1 180 ? -12.525 -1.886 46.705 1.00 48.50 180 ARG A O 1
ATOM 1408 N N . SER A 1 181 ? -13.202 -3.637 45.442 1.00 46.88 181 SER A N 1
ATOM 1409 C CA . SER A 1 181 ? -13.980 -2.955 44.411 1.00 46.88 181 SER A CA 1
ATOM 1410 C C . SER A 1 181 ? -15.071 -2.091 45.055 1.00 46.88 181 SER A C 1
ATOM 1412 O O . SER A 1 181 ? -16.195 -2.546 45.253 1.00 46.88 181 SER A O 1
ATOM 1414 N N . GLY A 1 182 ? -14.729 -0.853 45.418 1.00 48.53 182 GLY A N 1
ATOM 1415 C CA . GLY A 1 182 ? -15.690 0.170 45.808 1.00 48.53 182 GLY A CA 1
ATOM 1416 C C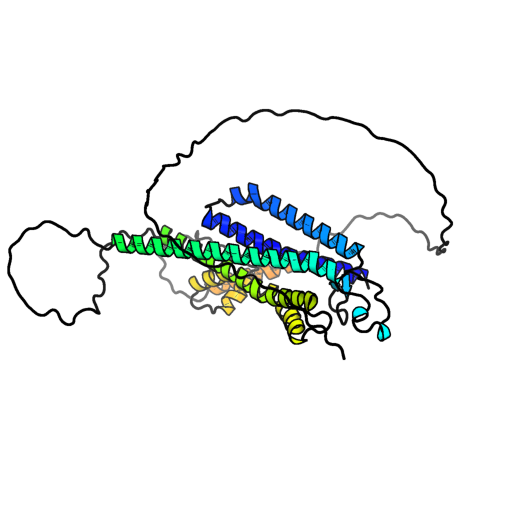 . GLY A 1 182 ? -16.628 0.424 44.634 1.00 48.53 182 GLY A C 1
ATOM 1417 O O . GLY A 1 182 ? -16.161 0.621 43.510 1.00 48.53 182 GLY A O 1
ATOM 1418 N N . GLY A 1 183 ? -17.932 0.337 44.901 1.00 50.66 183 GLY A N 1
ATOM 1419 C CA . GLY A 1 183 ? -19.019 0.339 43.926 1.00 50.66 183 GLY A CA 1
ATOM 1420 C C . GLY A 1 183 ? -18.957 1.509 42.955 1.00 50.66 183 GLY A C 1
ATOM 1421 O O . GLY A 1 183 ? -19.500 2.580 43.202 1.00 50.66 183 GLY A O 1
ATOM 1422 N N . ARG A 1 184 ? -18.318 1.286 41.809 1.00 59.03 184 ARG A N 1
ATOM 1423 C CA . ARG A 1 184 ? -18.559 2.099 40.627 1.00 59.03 184 ARG A CA 1
ATOM 1424 C C . ARG A 1 184 ? -19.880 1.686 40.020 1.00 59.03 184 ARG A C 1
ATOM 1426 O O . ARG A 1 184 ? -20.127 0.491 39.867 1.00 59.03 184 ARG A O 1
ATOM 1433 N N . ALA A 1 185 ? -20.643 2.674 39.563 1.00 66.00 185 ALA A N 1
ATOM 1434 C CA . ALA A 1 185 ? -21.627 2.443 38.523 1.00 66.00 185 ALA A CA 1
ATOM 1435 C C . ALA A 1 185 ? -20.911 1.701 37.375 1.00 66.00 185 ALA A C 1
ATOM 1437 O O . ALA A 1 185 ? -19.915 2.217 36.847 1.00 66.00 185 ALA A O 1
ATOM 1438 N N . PRO A 1 186 ? -21.300 0.455 37.063 1.00 75.50 186 PRO A N 1
ATOM 1439 C CA . PRO A 1 186 ? -20.668 -0.296 35.995 1.00 75.50 186 PRO A CA 1
ATOM 1440 C C . PRO A 1 186 ? -20.818 0.526 34.716 1.00 75.50 186 PRO A C 1
ATOM 1442 O O . PRO A 1 186 ? -21.941 0.841 34.332 1.00 75.50 186 PRO A O 1
ATOM 1445 N N . LEU A 1 187 ? -19.690 0.894 34.079 1.00 74.69 187 LEU A N 1
ATOM 1446 C CA . LEU A 1 187 ? -19.709 1.380 32.693 1.00 74.69 187 LEU A CA 1
ATOM 1447 C C . LEU A 1 187 ? -20.686 0.500 31.929 1.00 74.69 187 LEU A C 1
ATOM 1449 O O . LEU A 1 187 ? -20.570 -0.733 32.008 1.00 74.69 187 LEU A O 1
ATOM 1453 N N . THR A 1 188 ? -21.627 1.134 31.239 1.00 86.50 188 THR A N 1
ATOM 1454 C CA . THR A 1 188 ? -22.671 0.410 30.524 1.00 86.50 188 THR A CA 1
ATOM 1455 C C . THR A 1 188 ? -21.997 -0.596 29.591 1.00 86.50 188 THR A C 1
ATOM 1457 O O . THR A 1 188 ? -20.946 -0.317 29.003 1.00 86.50 188 THR A O 1
ATOM 1460 N N . ALA A 1 189 ? -22.542 -1.810 29.488 1.00 85.88 189 ALA A N 1
ATOM 1461 C CA . ALA A 1 189 ? -21.935 -2.868 28.676 1.00 85.88 189 ALA A CA 1
ATOM 1462 C C . ALA A 1 189 ? -21.647 -2.397 27.231 1.00 85.88 189 ALA A C 1
ATOM 1464 O O . ALA A 1 189 ? -20.630 -2.776 26.644 1.00 85.88 189 ALA A O 1
ATOM 1465 N N . GLY A 1 190 ? -22.479 -1.483 26.713 1.00 87.31 190 GLY A N 1
ATOM 1466 C CA . GLY A 1 190 ? -22.304 -0.829 25.416 1.00 87.31 190 GLY A CA 1
ATOM 1467 C C . GLY A 1 190 ? -21.007 -0.023 25.284 1.00 87.31 190 GLY A C 1
ATOM 1468 O O . GLY A 1 190 ? -20.295 -0.179 24.293 1.00 87.31 190 GLY A O 1
ATOM 1469 N N . GLU A 1 191 ? -20.621 0.778 26.281 1.00 85.56 191 GLU A N 1
ATOM 1470 C CA . GLU A 1 191 ? -19.387 1.581 26.211 1.00 85.56 191 GLU A CA 1
ATOM 1471 C C . GLU A 1 191 ? -18.128 0.707 26.136 1.00 85.56 19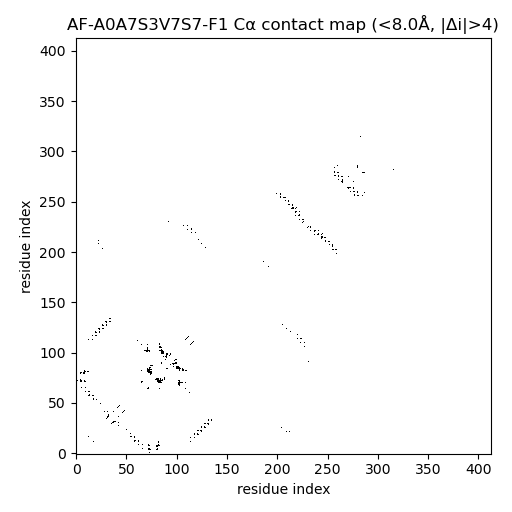1 GLU A C 1
ATOM 1473 O O . GLU A 1 191 ? -17.181 1.018 25.404 1.00 85.56 191 GLU A O 1
ATOM 1478 N N . ARG A 1 192 ? -18.120 -0.425 26.855 1.00 83.12 192 ARG A N 1
ATOM 1479 C CA . ARG A 1 192 ? -17.012 -1.394 26.792 1.00 83.12 192 ARG A CA 1
ATOM 1480 C C . ARG A 1 192 ? -16.907 -2.031 25.407 1.00 83.12 192 ARG A C 1
ATOM 1482 O O . ARG A 1 192 ? -15.796 -2.162 24.888 1.00 83.12 192 ARG A O 1
ATOM 1489 N N . LEU A 1 193 ? -18.046 -2.378 24.805 1.00 85.19 193 LEU A N 1
ATOM 1490 C CA . LEU A 1 193 ? -18.111 -2.952 23.461 1.00 85.19 193 LEU A CA 1
ATOM 1491 C C . LEU A 1 193 ? -17.569 -1.969 22.412 1.00 85.19 193 LEU A C 1
ATOM 1493 O O . LEU A 1 193 ? -16.693 -2.327 21.622 1.00 85.19 193 LEU A O 1
ATOM 1497 N N . VAL A 1 194 ? -18.015 -0.707 22.458 1.00 84.25 194 VAL A N 1
ATOM 1498 C CA . VAL A 1 194 ? -17.558 0.350 21.539 1.00 84.25 194 VAL A CA 1
ATOM 1499 C C . VAL A 1 194 ? -16.052 0.583 21.679 1.00 84.25 194 VAL A C 1
ATOM 1501 O O . VAL A 1 194 ? -15.349 0.682 20.669 1.00 84.25 194 VAL A O 1
ATOM 1504 N N . LYS A 1 195 ? -15.519 0.618 22.909 1.00 84.38 195 LYS A N 1
ATOM 1505 C CA . LYS A 1 195 ? -14.073 0.772 23.139 1.00 84.38 195 LYS A CA 1
ATOM 1506 C C . LYS A 1 195 ? -13.271 -0.401 22.563 1.00 84.38 195 LYS A C 1
ATOM 1508 O O . LYS A 1 195 ? -12.248 -0.171 21.915 1.00 84.38 195 LYS A O 1
ATOM 1513 N N . SER A 1 196 ? -13.730 -1.637 22.770 1.00 84.31 196 SER A N 1
ATOM 1514 C CA . SER A 1 196 ? -13.073 -2.830 22.216 1.00 84.31 196 SER A CA 1
ATOM 1515 C C . SER A 1 196 ? -13.076 -2.809 20.687 1.00 84.31 196 SER A C 1
ATOM 1517 O O . SER A 1 196 ? -12.034 -3.027 20.073 1.00 84.31 196 SER A O 1
ATOM 1519 N N . SER A 1 197 ? -14.212 -2.459 20.075 1.00 85.75 197 SER A N 1
ATOM 1520 C CA . SER A 1 197 ? -14.352 -2.378 18.618 1.00 85.75 197 SER A CA 1
ATOM 1521 C C . SER A 1 197 ? -13.396 -1.347 18.002 1.00 85.75 197 SER A C 1
ATOM 1523 O O . SER A 1 197 ? -12.670 -1.661 17.059 1.00 85.75 197 SER A O 1
ATOM 1525 N N . ARG A 1 198 ? -13.279 -0.146 18.593 1.00 82.75 198 ARG A N 1
ATOM 1526 C CA . ARG A 1 198 ? -12.320 0.879 18.129 1.00 82.75 198 ARG A CA 1
ATOM 1527 C C . ARG A 1 198 ? -10.871 0.395 18.184 1.00 82.75 198 ARG A C 1
ATOM 1529 O O . ARG A 1 198 ? -10.110 0.636 17.248 1.00 82.75 198 ARG A O 1
ATOM 1536 N N . ARG A 1 199 ? -10.488 -0.305 19.259 1.00 85.19 199 ARG A N 1
ATOM 1537 C CA . ARG A 1 199 ? -9.135 -0.865 19.408 1.00 85.19 199 ARG A CA 1
ATOM 1538 C C . ARG A 1 199 ? -8.851 -1.937 18.357 1.00 85.19 199 ARG A C 1
ATOM 1540 O O . ARG A 1 199 ? -7.736 -1.998 17.845 1.00 85.19 199 ARG A O 1
ATOM 1547 N N . GLU A 1 200 ? -9.838 -2.765 18.029 1.00 88.44 200 GLU A N 1
ATOM 1548 C CA . GLU A 1 200 ? -9.707 -3.790 16.991 1.00 88.44 200 GLU 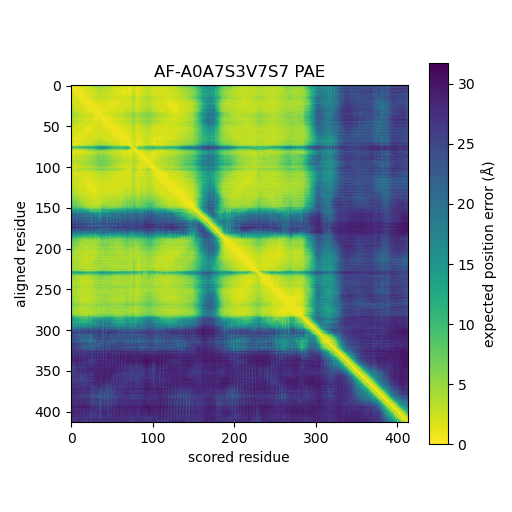A CA 1
ATOM 1549 C C . GLU A 1 200 ? -9.528 -3.178 15.599 1.00 88.44 200 GLU A C 1
ATOM 1551 O O . GLU A 1 200 ? -8.604 -3.583 14.891 1.00 88.44 200 GLU A O 1
ATOM 1556 N N . ILE A 1 201 ? -10.330 -2.165 15.249 1.00 84.81 201 ILE A N 1
ATOM 1557 C CA . ILE A 1 201 ? -10.217 -1.428 13.978 1.00 84.81 201 ILE A CA 1
ATOM 1558 C C . ILE A 1 201 ? -8.839 -0.766 13.865 1.00 84.81 201 ILE A C 1
ATOM 1560 O O . ILE A 1 201 ? -8.160 -0.902 12.847 1.00 84.81 201 ILE A O 1
ATOM 1564 N N . PHE A 1 202 ? -8.385 -0.100 14.929 1.00 86.19 202 PHE A N 1
ATOM 1565 C CA . PHE A 1 202 ? -7.062 0.524 14.963 1.00 86.19 202 PHE A CA 1
ATOM 1566 C C . PHE A 1 202 ? -5.935 -0.501 14.787 1.00 86.19 202 PHE A C 1
ATOM 1568 O O . PHE A 1 202 ? -5.026 -0.300 13.982 1.00 86.19 202 PHE A O 1
ATOM 1575 N N . LEU A 1 203 ? -6.003 -1.626 15.502 1.00 88.56 203 LEU A N 1
ATOM 1576 C CA . LEU A 1 203 ? -4.998 -2.681 15.402 1.00 88.56 203 LEU A CA 1
ATOM 1577 C C . LEU A 1 203 ? -4.978 -3.317 14.006 1.00 88.56 203 LEU A C 1
ATOM 1579 O O . LEU A 1 203 ? -3.913 -3.675 13.512 1.00 88.56 203 LEU A O 1
ATOM 1583 N N . GLN A 1 204 ? -6.136 -3.439 13.359 1.00 90.38 204 GLN A N 1
ATOM 1584 C CA . GLN A 1 204 ? -6.226 -3.899 11.977 1.00 90.38 204 GLN A CA 1
ATOM 1585 C C . GLN A 1 204 ? -5.555 -2.912 11.013 1.00 90.38 204 GLN A C 1
ATOM 1587 O O . GLN A 1 204 ? -4.745 -3.338 10.192 1.00 90.38 204 GLN A O 1
ATOM 1592 N N . ALA A 1 205 ? -5.818 -1.610 11.149 1.00 87.75 205 ALA A N 1
ATOM 1593 C CA . ALA A 1 205 ? -5.154 -0.580 10.348 1.00 87.75 205 ALA A CA 1
ATOM 1594 C C . ALA A 1 205 ? -3.626 -0.596 10.541 1.00 87.75 205 ALA A C 1
ATOM 1596 O O . ALA A 1 205 ? -2.878 -0.541 9.566 1.00 87.75 205 ALA A O 1
ATOM 1597 N N . LEU A 1 206 ? -3.156 -0.750 11.784 1.00 90.62 206 LEU A N 1
ATOM 1598 C CA . LEU A 1 206 ? -1.728 -0.846 12.095 1.00 90.62 206 LEU A CA 1
ATOM 1599 C C . LEU A 1 206 ? -1.074 -2.071 11.437 1.00 90.62 206 LEU A C 1
ATOM 1601 O O . LEU A 1 206 ? 0.008 -1.957 10.867 1.00 90.62 206 LEU A O 1
ATOM 1605 N N . LEU A 1 207 ? -1.737 -3.230 11.485 1.00 92.19 207 LEU A N 1
ATOM 1606 C CA . LEU A 1 207 ? -1.245 -4.453 10.847 1.00 92.19 207 LEU A CA 1
ATOM 1607 C C . LEU A 1 207 ? -1.165 -4.318 9.322 1.00 92.19 207 LEU A C 1
ATOM 1609 O O . LEU A 1 207 ? -0.182 -4.765 8.737 1.00 92.19 207 LEU A O 1
ATOM 1613 N N . TYR A 1 208 ? -2.149 -3.674 8.687 1.00 89.94 208 TYR A N 1
ATOM 1614 C CA . TYR A 1 208 ? -2.116 -3.414 7.243 1.00 89.94 208 TYR A CA 1
ATOM 1615 C C . TYR A 1 208 ? -0.911 -2.579 6.838 1.00 89.94 208 TYR A C 1
ATOM 1617 O O . TYR A 1 208 ? -0.202 -2.920 5.892 1.00 89.94 208 TYR A O 1
ATOM 1625 N N . VAL A 1 209 ? -0.654 -1.498 7.569 1.00 88.06 209 VAL A N 1
ATOM 1626 C CA . VAL A 1 209 ? 0.489 -0.643 7.264 1.00 88.06 209 VAL A CA 1
ATOM 1627 C C . VAL A 1 209 ? 1.801 -1.358 7.548 1.00 88.06 209 VAL A C 1
ATOM 1629 O O . VAL A 1 209 ? 2.720 -1.247 6.747 1.00 88.06 209 VAL A O 1
ATOM 1632 N N . LEU A 1 210 ? 1.897 -2.127 8.635 1.00 91.38 210 LEU A N 1
ATOM 1633 C CA . LEU A 1 210 ? 3.098 -2.908 8.924 1.00 91.38 210 LEU A CA 1
ATOM 1634 C C . LEU A 1 210 ? 3.414 -3.883 7.782 1.00 91.38 210 LEU A C 1
ATOM 1636 O O . LEU A 1 210 ? 4.557 -3.949 7.335 1.00 91.38 210 LEU A O 1
ATOM 1640 N N . VAL A 1 211 ? 2.403 -4.592 7.273 1.00 93.75 211 VAL A N 1
ATOM 1641 C CA . VAL A 1 211 ? 2.547 -5.459 6.094 1.00 93.75 211 VAL A CA 1
ATOM 1642 C C . VAL A 1 211 ? 2.988 -4.656 4.873 1.00 93.75 211 VAL A C 1
ATOM 1644 O O . VAL A 1 211 ? 3.937 -5.052 4.200 1.00 93.75 211 VAL A O 1
ATOM 1647 N N . CYS A 1 212 ? 2.357 -3.509 4.614 1.00 90.94 212 CYS A N 1
ATOM 1648 C CA . CYS A 1 212 ? 2.742 -2.622 3.520 1.00 90.94 212 CYS A CA 1
ATOM 1649 C C . CYS A 1 212 ? 4.218 -2.197 3.627 1.00 90.94 212 CYS A C 1
ATOM 1651 O O . CYS A 1 212 ? 4.959 -2.327 2.655 1.00 90.94 212 CYS A O 1
ATOM 1653 N N . VAL A 1 213 ? 4.684 -1.781 4.809 1.00 90.50 213 VAL A N 1
ATOM 1654 C CA . VAL A 1 213 ? 6.086 -1.405 5.066 1.00 90.50 213 VAL A CA 1
ATOM 1655 C C . VAL A 1 213 ? 7.022 -2.584 4.799 1.00 90.50 213 VAL A C 1
ATOM 1657 O O . VAL A 1 213 ? 7.975 -2.431 4.042 1.00 90.50 213 VAL A O 1
ATOM 1660 N N . ILE A 1 214 ? 6.740 -3.765 5.362 1.00 92.81 214 ILE A N 1
ATOM 1661 C CA . ILE A 1 214 ? 7.577 -4.968 5.195 1.00 92.81 214 ILE A CA 1
ATOM 1662 C C . ILE A 1 214 ? 7.718 -5.357 3.719 1.00 92.81 214 ILE A C 1
ATOM 1664 O O . ILE A 1 214 ? 8.801 -5.734 3.279 1.00 92.81 214 ILE A O 1
ATOM 1668 N N . VAL A 1 215 ? 6.635 -5.267 2.949 1.00 93.94 215 VAL A N 1
ATOM 1669 C CA . VAL A 1 215 ? 6.623 -5.653 1.531 1.00 93.94 215 VAL A CA 1
ATOM 1670 C C . VAL A 1 215 ? 7.334 -4.609 0.670 1.00 93.94 215 VAL A C 1
ATOM 1672 O O . VAL A 1 215 ? 8.091 -4.946 -0.239 1.00 93.94 215 VAL A O 1
ATOM 1675 N N . THR A 1 216 ? 7.102 -3.329 0.950 1.00 90.94 216 THR A N 1
ATOM 1676 C CA . THR A 1 216 ? 7.496 -2.236 0.049 1.00 90.94 216 THR A CA 1
ATOM 1677 C C . THR A 1 216 ? 8.890 -1.694 0.333 1.00 90.94 216 THR A C 1
ATOM 1679 O O . THR A 1 216 ? 9.533 -1.194 -0.590 1.00 90.94 216 THR A O 1
ATOM 1682 N N . ILE A 1 217 ? 9.409 -1.853 1.557 1.00 92.19 217 ILE A N 1
ATOM 1683 C CA . ILE A 1 217 ? 10.740 -1.358 1.938 1.00 92.19 217 ILE A CA 1
ATOM 1684 C C . ILE A 1 217 ? 11.836 -1.881 1.003 1.00 92.19 217 ILE A C 1
ATOM 1686 O O . ILE A 1 217 ? 12.691 -1.112 0.575 1.00 92.19 217 ILE A O 1
ATOM 1690 N N . TRP A 1 218 ? 11.763 -3.149 0.593 1.00 93.62 218 TRP A N 1
ATOM 1691 C CA . TRP A 1 218 ? 12.723 -3.751 -0.335 1.00 93.62 218 TRP A CA 1
ATOM 1692 C C . TRP A 1 218 ? 12.672 -3.119 -1.724 1.00 93.62 218 TRP A C 1
ATOM 1694 O O . TRP A 1 218 ? 13.715 -2.909 -2.336 1.00 93.62 218 TRP A O 1
ATOM 1704 N N . THR A 1 219 ? 11.475 -2.757 -2.193 1.00 90.25 219 THR A N 1
ATOM 1705 C CA . THR A 1 219 ? 11.283 -2.072 -3.480 1.00 90.25 219 THR A CA 1
ATOM 1706 C C . THR A 1 219 ? 11.932 -0.689 -3.453 1.00 90.25 219 THR A C 1
ATOM 1708 O O . THR A 1 219 ? 12.627 -0.317 -4.396 1.00 90.25 219 THR A O 1
ATOM 1711 N N . TYR A 1 220 ? 11.767 0.056 -2.355 1.00 90.12 220 TYR A N 1
ATOM 1712 C CA . TYR A 1 220 ? 12.369 1.383 -2.212 1.00 90.12 220 TYR A CA 1
ATOM 1713 C C . TYR A 1 220 ? 13.876 1.327 -2.032 1.00 90.12 220 TYR A C 1
ATOM 1715 O O . TYR A 1 220 ? 14.581 2.091 -2.684 1.00 90.12 220 TYR A O 1
ATOM 1723 N N . ILE A 1 221 ? 14.382 0.410 -1.204 1.00 91.88 221 ILE A N 1
ATOM 1724 C CA . ILE A 1 221 ? 15.825 0.206 -1.064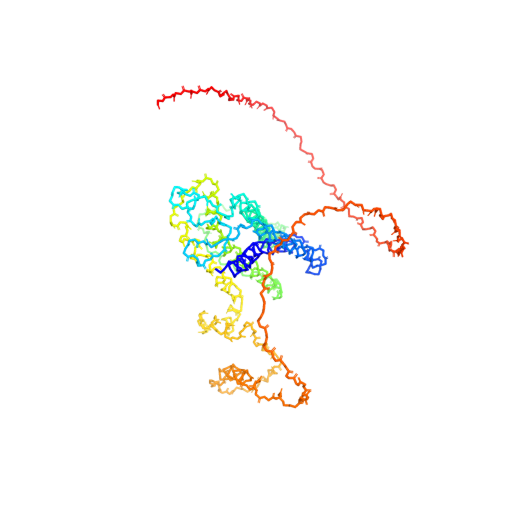 1.00 91.88 221 ILE A CA 1
ATOM 1725 C C . ILE A 1 221 ? 16.411 -0.140 -2.437 1.00 91.88 221 ILE A C 1
ATOM 1727 O O . ILE A 1 221 ? 17.346 0.521 -2.878 1.00 91.88 221 ILE A O 1
ATOM 1731 N N . TYR A 1 222 ? 15.820 -1.093 -3.162 1.00 90.19 222 TYR A N 1
ATOM 1732 C CA . TYR A 1 222 ? 16.256 -1.444 -4.514 1.00 90.19 222 TYR A CA 1
ATOM 1733 C C . TYR A 1 222 ? 16.237 -0.240 -5.473 1.00 90.19 222 TYR A C 1
ATOM 1735 O O . TYR A 1 222 ? 17.228 0.016 -6.155 1.00 90.19 222 TYR A O 1
ATOM 1743 N N . GLY A 1 223 ? 15.153 0.543 -5.484 1.00 88.00 223 GLY A N 1
ATOM 1744 C CA . GLY A 1 223 ? 15.028 1.740 -6.319 1.00 88.00 223 GLY A CA 1
ATOM 1745 C C . GLY A 1 223 ? 16.056 2.827 -5.990 1.00 88.00 223 GLY A C 1
ATOM 1746 O O . GLY A 1 223 ? 16.645 3.402 -6.902 1.00 88.00 223 GLY A O 1
ATOM 1747 N N . ILE A 1 224 ? 16.322 3.072 -4.704 1.00 88.94 224 ILE A N 1
ATOM 1748 C CA . ILE A 1 224 ? 17.325 4.041 -4.238 1.00 88.94 224 ILE A CA 1
ATOM 1749 C C . ILE A 1 224 ? 18.733 3.580 -4.620 1.00 88.94 224 ILE A C 1
ATOM 1751 O O . ILE A 1 224 ? 19.507 4.367 -5.159 1.00 88.94 224 ILE A O 1
ATOM 1755 N N . PHE A 1 225 ? 19.067 2.307 -4.397 1.00 90.88 225 PHE A N 1
ATOM 1756 C CA . PHE A 1 225 ? 20.365 1.761 -4.800 1.00 90.88 225 PHE A CA 1
ATOM 1757 C C . PHE A 1 225 ? 20.566 1.841 -6.313 1.00 90.88 225 PHE A C 1
ATOM 1759 O O . PHE A 1 225 ? 21.655 2.197 -6.754 1.00 90.88 225 PHE A O 1
ATOM 1766 N N . ARG A 1 226 ? 19.520 1.582 -7.104 1.00 85.88 226 ARG A N 1
ATOM 1767 C CA . ARG A 1 226 ? 19.558 1.744 -8.563 1.00 85.88 226 ARG A CA 1
ATOM 1768 C C . ARG A 1 226 ? 19.754 3.206 -8.976 1.00 85.88 226 ARG A C 1
ATOM 1770 O O . ARG A 1 226 ? 20.483 3.468 -9.923 1.00 85.88 226 ARG A O 1
ATOM 1777 N N . ALA A 1 227 ? 19.133 4.148 -8.265 1.00 86.31 227 ALA A N 1
ATOM 1778 C CA . ALA A 1 227 ? 19.256 5.577 -8.548 1.00 86.31 227 ALA A CA 1
ATOM 1779 C C . ALA A 1 227 ? 20.628 6.158 -8.155 1.00 86.31 227 ALA A C 1
ATOM 1781 O O . ALA A 1 227 ? 21.138 7.019 -8.863 1.00 86.31 227 ALA A O 1
ATOM 1782 N N . ILE A 1 228 ? 21.223 5.702 -7.044 1.00 88.56 228 ILE A N 1
ATOM 1783 C CA . ILE A 1 228 ? 22.482 6.248 -6.498 1.00 88.56 228 ILE A CA 1
ATOM 1784 C C . ILE A 1 228 ? 23.709 5.466 -6.981 1.00 88.56 228 ILE A C 1
ATOM 1786 O O . ILE A 1 228 ? 24.698 6.053 -7.405 1.00 88.56 228 ILE A O 1
ATOM 1790 N N . GLY A 1 229 ? 23.677 4.138 -6.860 1.00 78.62 229 GLY A N 1
ATOM 1791 C CA . GLY A 1 229 ? 24.841 3.264 -7.048 1.00 78.62 229 GLY A CA 1
ATOM 1792 C C . GLY A 1 229 ? 25.060 2.803 -8.489 1.00 78.62 229 GLY A C 1
ATOM 1793 O O . GLY A 1 229 ? 26.015 2.075 -8.766 1.00 78.62 229 GLY A O 1
ATOM 1794 N N . GLY A 1 230 ? 24.173 3.192 -9.406 1.00 72.56 230 GLY A N 1
ATOM 1795 C CA . GLY A 1 230 ? 24.215 2.772 -10.798 1.00 72.56 230 GLY A CA 1
ATOM 1796 C C . GLY A 1 230 ? 24.163 1.248 -10.944 1.00 72.56 230 GLY A C 1
ATOM 1797 O O . GLY A 1 230 ? 23.221 0.580 -10.521 1.00 72.56 230 GLY A O 1
ATOM 1798 N N . LYS A 1 231 ? 25.188 0.699 -11.591 1.00 73.38 231 LYS A N 1
ATOM 1799 C CA . LYS A 1 231 ? 25.181 -0.613 -12.250 1.00 73.38 231 LYS A CA 1
ATOM 1800 C C . LYS A 1 231 ? 25.369 -1.823 -11.324 1.00 73.38 231 LYS A C 1
ATOM 1802 O O . LYS A 1 231 ? 25.015 -2.936 -11.705 1.00 73.38 231 LYS A O 1
ATOM 1807 N N . ASN A 1 232 ? 25.902 -1.615 -10.119 1.00 81.12 232 ASN A N 1
ATOM 1808 C CA . ASN A 1 232 ? 26.309 -2.687 -9.206 1.00 81.12 232 ASN A CA 1
ATOM 1809 C C . ASN A 1 232 ? 25.452 -2.683 -7.935 1.00 81.12 232 ASN A C 1
ATOM 1811 O O . ASN A 1 2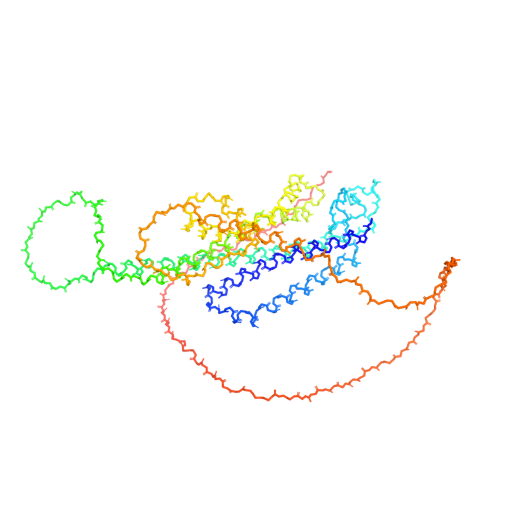32 ? 25.841 -2.117 -6.915 1.00 81.12 232 ASN A O 1
ATOM 1815 N N . TYR A 1 233 ? 24.288 -3.330 -7.977 1.00 85.81 233 TYR A N 1
ATOM 1816 C CA . TYR A 1 233 ? 23.480 -3.570 -6.781 1.00 85.81 233 TYR A CA 1
ATOM 1817 C C . TYR A 1 233 ? 23.639 -5.020 -6.294 1.00 85.81 233 TYR A C 1
ATOM 1819 O O . TYR A 1 233 ? 23.757 -5.945 -7.102 1.00 85.81 233 TYR A O 1
ATOM 1827 N N . PRO A 1 234 ? 23.635 -5.258 -4.971 1.00 90.12 234 PRO A N 1
ATOM 1828 C CA . PRO A 1 234 ? 23.807 -6.596 -4.424 1.00 90.12 234 PRO A CA 1
ATOM 1829 C C . PRO A 1 234 ? 22.629 -7.501 -4.801 1.00 90.12 234 PRO A C 1
ATOM 1831 O O . PRO A 1 234 ? 21.461 -7.139 -4.633 1.00 90.12 234 PRO A O 1
ATOM 1834 N N . TYR A 1 235 ? 22.944 -8.723 -5.240 1.00 89.56 235 TYR A N 1
ATOM 1835 C CA . TYR A 1 235 ? 21.960 -9.748 -5.610 1.00 89.56 235 TYR A CA 1
ATOM 1836 C C . TYR A 1 235 ? 20.920 -10.001 -4.505 1.00 89.56 235 TYR A C 1
ATOM 1838 O O . TYR A 1 235 ? 19.739 -10.190 -4.791 1.00 89.56 235 TYR A O 1
ATOM 1846 N N . VAL A 1 236 ? 21.339 -9.911 -3.237 1.00 92.94 236 VAL A N 1
ATOM 1847 C CA . VAL A 1 236 ? 20.473 -10.086 -2.060 1.00 92.94 236 VAL A CA 1
ATOM 1848 C C . VAL A 1 236 ? 19.274 -9.130 -2.074 1.00 92.94 236 VAL A C 1
ATOM 1850 O O . VAL A 1 236 ? 18.165 -9.553 -1.757 1.00 92.94 236 VAL A O 1
ATOM 1853 N N . LEU A 1 237 ? 19.452 -7.870 -2.493 1.00 91.75 237 LEU A N 1
ATOM 1854 C CA . LEU A 1 237 ? 18.344 -6.907 -2.566 1.00 91.75 237 LEU A CA 1
ATOM 1855 C C . LEU A 1 237 ? 17.328 -7.285 -3.647 1.00 91.75 237 LEU A C 1
ATOM 1857 O O . LEU A 1 237 ? 16.124 -7.168 -3.431 1.00 91.75 237 LEU A O 1
ATOM 1861 N N . SER A 1 238 ? 17.806 -7.774 -4.794 1.00 88.50 238 SER A N 1
ATOM 1862 C CA . SER A 1 238 ? 16.924 -8.251 -5.865 1.00 88.50 238 SER A CA 1
ATOM 1863 C C . SER A 1 238 ? 16.158 -9.497 -5.434 1.00 88.50 238 SER A C 1
ATOM 1865 O O . SER A 1 238 ? 14.945 -9.561 -5.611 1.00 88.50 238 SER A O 1
ATOM 1867 N N . ALA A 1 239 ? 16.840 -10.462 -4.811 1.00 91.56 239 ALA A N 1
ATOM 1868 C CA . ALA A 1 239 ? 16.202 -11.662 -4.279 1.00 91.56 239 ALA A CA 1
ATOM 1869 C C . ALA A 1 239 ? 15.113 -11.313 -3.250 1.00 91.56 239 ALA A C 1
ATOM 1871 O O . ALA A 1 239 ? 14.002 -11.834 -3.333 1.00 91.56 239 ALA A O 1
ATOM 1872 N N . ALA A 1 240 ? 15.388 -10.379 -2.333 1.00 93.88 240 ALA A N 1
ATOM 1873 C CA . ALA A 1 240 ? 14.397 -9.911 -1.368 1.00 93.88 240 ALA A CA 1
ATOM 1874 C C . ALA A 1 240 ? 13.175 -9.281 -2.058 1.00 93.88 240 ALA A C 1
ATOM 1876 O O . ALA A 1 240 ? 12.044 -9.634 -1.729 1.00 93.88 240 ALA A O 1
ATOM 1877 N N . PHE A 1 241 ? 13.376 -8.418 -3.059 1.00 90.50 241 PHE A N 1
ATOM 1878 C CA . PHE A 1 241 ? 12.274 -7.851 -3.841 1.00 90.50 241 PHE A CA 1
ATOM 1879 C C . PHE A 1 241 ? 11.383 -8.941 -4.463 1.00 90.50 241 PHE A C 1
ATOM 1881 O O . PHE A 1 241 ? 10.170 -8.930 -4.249 1.00 90.50 241 PHE A O 1
ATOM 1888 N N . TYR A 1 242 ? 11.969 -9.928 -5.149 1.00 89.31 242 TYR A N 1
ATOM 1889 C CA . TYR A 1 242 ? 11.205 -11.001 -5.799 1.00 89.31 242 TYR A CA 1
ATOM 1890 C C . TYR A 1 242 ? 10.461 -11.920 -4.826 1.00 89.31 242 TYR A C 1
ATOM 1892 O O . TYR A 1 242 ? 9.444 -12.498 -5.200 1.00 89.31 242 TYR A O 1
ATOM 1900 N N . VAL A 1 243 ? 10.941 -12.057 -3.588 1.00 92.31 243 VAL A N 1
ATOM 1901 C CA . VAL A 1 243 ? 10.278 -12.866 -2.556 1.00 92.31 243 VAL A CA 1
ATOM 1902 C C . VAL A 1 243 ? 9.156 -12.082 -1.875 1.00 92.31 243 VAL A C 1
ATOM 1904 O O . VAL A 1 243 ? 8.042 -12.586 -1.738 1.00 92.31 243 VAL A O 1
ATOM 1907 N N . PHE A 1 244 ? 9.422 -10.846 -1.449 1.00 94.38 244 PHE A N 1
ATOM 1908 C CA . PHE A 1 244 ? 8.475 -10.075 -0.639 1.00 94.38 244 PHE A CA 1
ATOM 1909 C C . PHE A 1 244 ? 7.356 -9.435 -1.459 1.00 94.38 244 PHE A C 1
ATOM 1911 O O . PHE A 1 244 ? 6.235 -9.331 -0.957 1.00 94.38 244 PHE A O 1
ATOM 1918 N N . TYR A 1 245 ? 7.621 -9.044 -2.707 1.00 88.75 245 TYR A N 1
ATOM 1919 C CA . TYR A 1 245 ? 6.616 -8.418 -3.565 1.00 88.75 245 TYR A CA 1
ATOM 1920 C C . TYR A 1 245 ? 5.364 -9.298 -3.771 1.00 88.75 245 TYR A C 1
ATOM 1922 O O . TYR A 1 245 ? 4.267 -8.844 -3.432 1.00 88.75 245 TYR A O 1
ATOM 1930 N N . PRO A 1 246 ? 5.467 -10.573 -4.208 1.00 89.25 246 PRO A N 1
ATOM 1931 C CA . PRO A 1 246 ? 4.296 -11.448 -4.318 1.00 89.25 246 PRO A CA 1
ATOM 1932 C C . PRO A 1 246 ? 3.699 -11.825 -2.952 1.00 89.25 246 PRO A C 1
ATOM 1934 O O . PRO A 1 246 ? 2.490 -12.047 -2.843 1.00 89.25 246 PRO A O 1
ATOM 1937 N N . LEU A 1 247 ? 4.512 -11.854 -1.889 1.00 94.19 247 LEU A N 1
ATOM 1938 C CA . LEU A 1 247 ? 4.049 -12.178 -0.538 1.00 94.19 247 LEU A CA 1
ATOM 1939 C C . LEU A 1 247 ? 3.090 -11.115 0.026 1.00 94.19 247 LEU A C 1
ATOM 1941 O O . LEU A 1 247 ? 2.279 -11.423 0.902 1.00 94.19 247 LEU A O 1
ATOM 1945 N N . GLY A 1 248 ? 3.122 -9.886 -0.498 1.00 92.00 248 GLY A N 1
ATOM 1946 C CA . GLY A 1 248 ? 2.242 -8.811 -0.042 1.00 92.00 248 GLY A CA 1
ATOM 1947 C C . GLY A 1 248 ? 0.754 -9.121 -0.177 1.00 92.00 248 GLY A C 1
ATOM 1948 O O . GLY A 1 248 ? -0.015 -8.828 0.740 1.00 92.00 248 GLY A O 1
ATOM 1949 N N . GLY A 1 249 ? 0.343 -9.795 -1.256 1.00 90.56 249 GLY A N 1
ATOM 1950 C CA . GLY A 1 249 ? -1.042 -10.248 -1.415 1.00 90.56 249 GLY A CA 1
ATOM 1951 C C . GLY A 1 249 ? -1.452 -11.250 -0.331 1.00 90.56 249 GLY A C 1
ATOM 1952 O O . GLY A 1 249 ? -2.495 -11.092 0.306 1.00 90.56 249 GLY A O 1
ATOM 1953 N N . ALA A 1 250 ? -0.597 -12.238 -0.057 1.00 93.69 250 ALA A N 1
ATOM 1954 C CA . ALA A 1 250 ? -0.847 -13.254 0.965 1.00 93.69 250 ALA A CA 1
ATOM 1955 C C . ALA A 1 250 ? -0.935 -12.647 2.375 1.00 93.69 250 ALA A C 1
ATOM 1957 O O . ALA A 1 250 ? -1.864 -12.950 3.126 1.00 93.69 250 ALA A O 1
ATOM 1958 N N . LEU A 1 251 ? -0.016 -11.743 2.726 1.00 95.50 251 LEU A N 1
ATOM 1959 C CA . LEU A 1 251 ? -0.030 -11.061 4.022 1.00 95.50 251 LEU A CA 1
ATOM 1960 C C . LEU A 1 251 ? -1.277 -10.179 4.195 1.00 95.50 251 LEU A C 1
ATOM 1962 O O . LEU A 1 251 ? -1.872 -10.169 5.272 1.00 95.50 251 LEU A O 1
ATOM 1966 N N . ASN A 1 252 ? -1.732 -9.499 3.139 1.00 91.69 252 ASN A N 1
ATOM 1967 C CA . ASN A 1 252 ? -2.968 -8.711 3.186 1.00 91.69 252 ASN A CA 1
ATOM 1968 C C . ASN A 1 252 ? -4.211 -9.572 3.461 1.00 91.69 252 ASN A C 1
ATOM 1970 O O . ASN A 1 252 ? -5.086 -9.151 4.221 1.00 91.69 252 ASN A O 1
ATOM 1974 N N . ILE A 1 253 ? -4.279 -10.788 2.910 1.00 93.56 253 ILE A N 1
ATOM 1975 C CA . ILE A 1 253 ? -5.362 -11.744 3.202 1.00 93.56 253 ILE A CA 1
ATOM 1976 C C . ILE A 1 253 ? -5.337 -12.159 4.680 1.00 93.56 253 ILE A C 1
ATOM 1978 O O . ILE A 1 253 ? -6.385 -12.196 5.336 1.00 93.56 253 ILE A O 1
ATOM 1982 N N . LEU A 1 254 ? -4.153 -12.423 5.240 1.00 95.06 254 LEU A N 1
ATOM 1983 C CA . LEU A 1 254 ? -4.005 -12.756 6.663 1.00 95.06 254 LEU A CA 1
ATOM 1984 C C . LEU A 1 254 ? -4.489 -11.614 7.567 1.00 95.06 254 LEU A C 1
ATOM 1986 O O . LEU A 1 254 ? -5.207 -11.849 8.542 1.00 95.06 254 LEU A O 1
ATOM 1990 N N . VAL A 1 255 ? -4.158 -10.367 7.223 1.00 94.81 255 VAL A N 1
ATOM 1991 C CA . VAL A 1 255 ? -4.632 -9.195 7.976 1.00 94.81 255 VAL A CA 1
ATOM 1992 C C . VAL A 1 255 ? -6.147 -9.015 7.834 1.00 94.81 255 VAL A C 1
ATOM 1994 O O . VAL A 1 255 ? -6.823 -8.775 8.837 1.00 94.81 255 VAL A O 1
ATOM 1997 N N . TYR A 1 256 ? -6.700 -9.183 6.629 1.00 92.62 256 TYR A N 1
ATOM 1998 C CA . TYR A 1 256 ? -8.136 -9.026 6.364 1.00 92.62 256 TYR A CA 1
ATOM 1999 C C . TYR A 1 256 ? -9.002 -10.043 7.115 1.00 92.62 256 TYR A C 1
ATOM 2001 O O . TYR A 1 256 ? -10.082 -9.724 7.615 1.00 92.62 256 TYR A O 1
ATOM 2009 N N . THR A 1 257 ? -8.537 -11.288 7.197 1.00 94.94 257 THR A N 1
ATOM 2010 C CA . THR A 1 257 ? -9.290 -12.393 7.808 1.00 94.94 257 THR A CA 1
ATOM 2011 C C . THR A 1 257 ? -9.238 -12.374 9.335 1.00 94.94 257 THR A C 1
ATOM 2013 O O . THR A 1 257 ? -10.159 -12.878 9.983 1.00 94.94 257 THR A O 1
ATOM 2016 N N . ARG A 1 258 ? -8.228 -11.727 9.931 1.00 95.38 258 ARG A N 1
ATOM 2017 C CA . ARG A 1 258 ? -8.021 -11.627 11.385 1.00 95.38 258 ARG A CA 1
ATOM 2018 C C . ARG A 1 258 ? -9.285 -11.333 12.216 1.00 95.38 258 ARG A C 1
ATOM 2020 O O . ARG A 1 258 ? -9.542 -12.114 13.133 1.00 95.38 258 ARG A O 1
ATOM 2027 N N . PRO A 1 259 ? -10.072 -10.262 11.976 1.00 92.12 259 PRO A N 1
ATOM 2028 C CA . PRO A 1 259 ? -11.253 -9.967 12.797 1.00 92.12 259 PRO A CA 1
ATOM 2029 C C . PRO A 1 259 ? -12.292 -11.098 12.763 1.00 92.12 259 PRO A C 1
ATOM 2031 O O . PRO A 1 259 ? -12.860 -11.445 13.797 1.00 92.12 259 PRO A O 1
ATOM 2034 N N . LYS A 1 260 ? -12.484 -11.736 11.602 1.00 92.75 260 LYS A N 1
ATOM 2035 C CA . LYS A 1 260 ? -13.431 -12.850 11.434 1.00 92.75 260 LYS A CA 1
ATOM 2036 C C . LYS A 1 260 ? -12.957 -14.102 12.171 1.00 92.75 260 LYS A C 1
ATOM 2038 O O . LYS A 1 260 ? -13.748 -14.750 12.849 1.00 92.75 260 LYS A O 1
ATOM 2043 N N . ILE A 1 261 ? -11.657 -14.393 12.112 1.00 94.94 261 ILE A N 1
ATOM 2044 C CA . ILE A 1 261 ? -11.049 -15.503 12.858 1.00 94.94 261 ILE A CA 1
ATOM 2045 C C . ILE A 1 261 ? -11.226 -15.302 14.364 1.00 94.94 261 ILE A C 1
ATOM 2047 O O . ILE A 1 261 ? -11.590 -16.237 15.073 1.00 94.94 261 ILE A O 1
ATOM 2051 N N . LEU A 1 262 ? -10.987 -14.084 14.866 1.00 93.69 262 LEU A N 1
ATOM 2052 C CA . LEU A 1 262 ? -11.164 -13.775 16.286 1.00 93.69 262 LEU A CA 1
ATOM 2053 C C . LEU A 1 262 ? -12.626 -13.905 16.721 1.00 93.69 262 LEU A C 1
ATOM 2055 O O . LEU A 1 262 ? -12.878 -14.402 17.816 1.00 93.69 262 LEU A O 1
ATOM 2059 N N . LEU A 1 263 ? -13.577 -13.508 15.873 1.00 91.94 263 LEU A N 1
ATOM 2060 C CA . LEU A 1 263 ? -15.002 -13.679 16.149 1.00 91.94 263 LEU A CA 1
ATOM 2061 C C . LEU A 1 263 ? -15.390 -15.162 16.250 1.00 91.94 263 LEU A C 1
ATOM 2063 O O . LEU A 1 263 ? -16.044 -15.546 17.216 1.00 91.94 263 LEU A O 1
ATOM 2067 N N . ILE A 1 264 ? -14.946 -15.997 15.304 1.00 94.50 264 ILE A N 1
ATOM 2068 C CA . ILE A 1 264 ? -15.215 -17.445 15.321 1.00 94.50 264 ILE A CA 1
ATOM 2069 C C . ILE A 1 264 ? -14.606 -18.084 16.565 1.00 94.50 264 ILE A C 1
ATOM 2071 O O . ILE A 1 264 ? -15.301 -18.795 17.278 1.00 94.50 264 ILE A O 1
ATOM 2075 N N . ARG A 1 265 ? -13.347 -17.771 16.891 1.00 96.00 265 ARG A N 1
ATOM 2076 C CA . ARG A 1 265 ? -12.679 -18.326 18.081 1.00 96.00 265 ARG A CA 1
ATOM 2077 C C . ARG A 1 265 ? -13.296 -17.876 19.404 1.00 96.00 265 ARG A C 1
ATOM 2079 O O . ARG A 1 265 ? -13.141 -18.565 20.403 1.00 96.00 265 ARG A O 1
ATOM 2086 N N . ARG A 1 266 ? -13.966 -16.719 19.442 1.00 93.69 266 ARG A N 1
ATOM 2087 C CA . ARG A 1 266 ? -14.731 -16.287 20.625 1.00 93.69 266 ARG A CA 1
ATOM 2088 C C . ARG A 1 266 ? -16.003 -17.110 20.816 1.00 93.69 266 ARG A C 1
ATOM 2090 O O . ARG A 1 266 ? -16.408 -17.292 21.956 1.00 93.69 266 ARG A O 1
ATOM 2097 N N . ARG A 1 267 ? -16.625 -17.567 19.724 1.00 94.25 267 ARG A N 1
ATOM 2098 C CA . ARG A 1 267 ? -17.826 -18.419 19.752 1.00 94.25 267 ARG A CA 1
ATOM 2099 C C . ARG A 1 267 ? -17.485 -19.900 19.948 1.00 94.25 267 ARG A C 1
ATOM 2101 O O . ARG A 1 267 ? -18.190 -20.581 20.673 1.00 94.25 267 ARG A O 1
ATOM 2108 N N . HIS A 1 268 ? -16.383 -20.349 19.354 1.00 96.06 268 HIS A N 1
ATOM 2109 C CA . HIS A 1 268 ? -15.894 -21.728 19.373 1.00 96.06 268 HIS A CA 1
ATOM 2110 C C . HIS A 1 268 ? -14.452 -21.743 19.912 1.00 96.06 268 HIS A C 1
ATOM 2112 O O . HIS A 1 268 ? -13.495 -21.665 19.129 1.00 96.06 268 HIS A O 1
ATOM 2118 N N . PRO A 1 269 ? -14.263 -21.728 21.248 1.00 96.75 269 PRO A N 1
ATOM 2119 C CA . PRO A 1 269 ? -12.934 -21.653 21.863 1.00 96.75 269 PRO A CA 1
ATOM 2120 C C . PRO A 1 269 ? -12.070 -22.898 21.606 1.00 96.75 269 PRO A C 1
ATOM 2122 O O . PRO A 1 269 ? -10.844 -22.820 21.703 1.00 96.75 269 PRO A O 1
ATOM 2125 N N . ASP A 1 270 ? -12.694 -24.016 21.243 1.00 97.62 270 ASP A N 1
ATOM 2126 C CA . ASP A 1 270 ? -12.090 -25.283 20.825 1.00 97.62 270 ASP A CA 1
ATOM 2127 C C . ASP A 1 270 ? -11.430 -25.207 19.434 1.00 97.62 270 ASP A C 1
ATOM 2129 O O . ASP A 1 270 ? -10.523 -25.983 19.117 1.00 97.62 270 ASP A O 1
ATOM 2133 N N . TYR A 1 271 ? -11.812 -24.235 18.598 1.00 97.50 271 TYR A N 1
ATOM 2134 C CA . TYR A 1 271 ? -11.236 -24.099 17.263 1.00 97.50 271 TYR A CA 1
ATOM 2135 C C . TYR A 1 271 ? -9.815 -23.517 17.315 1.00 97.50 271 TYR A C 1
ATOM 2137 O O . TYR A 1 271 ? -9.555 -22.404 17.800 1.00 97.50 271 TYR A O 1
ATOM 2145 N N . SER A 1 272 ? -8.872 -24.249 16.712 1.00 97.31 272 SER A N 1
ATOM 2146 C CA . SER A 1 272 ? -7.521 -23.747 16.461 1.00 97.31 272 SER A CA 1
ATOM 2147 C C . SER A 1 272 ? -7.556 -22.557 15.494 1.00 97.31 272 SER A C 1
ATOM 2149 O O . SER A 1 272 ? -8.455 -22.417 14.660 1.00 97.31 272 SER A O 1
ATOM 2151 N N . TRP A 1 273 ? -6.552 -21.679 15.578 1.00 96.69 273 TRP A N 1
ATOM 2152 C CA . TRP A 1 273 ? -6.487 -20.494 14.716 1.00 96.69 273 TRP A CA 1
ATOM 2153 C C . TRP A 1 273 ? -6.469 -20.852 13.224 1.00 96.69 273 TRP A C 1
ATOM 2155 O O . TRP A 1 273 ? -7.175 -20.220 12.443 1.00 96.69 273 TRP A O 1
ATOM 2165 N N . LEU A 1 274 ? -5.731 -21.901 12.844 1.00 97.06 274 LEU A N 1
ATOM 2166 C CA . LEU A 1 274 ? -5.663 -22.377 11.459 1.00 97.06 274 LEU A CA 1
ATOM 2167 C C . LEU A 1 274 ? -7.001 -22.945 10.974 1.00 97.06 274 LEU A C 1
ATOM 2169 O O . LEU A 1 274 ? -7.394 -22.660 9.846 1.00 97.06 274 LEU A O 1
ATOM 2173 N N . ARG A 1 275 ? -7.730 -23.688 11.821 1.00 97.06 275 ARG A N 1
ATOM 2174 C CA . ARG A 1 275 ? -9.062 -24.215 11.476 1.00 97.06 275 ARG A CA 1
ATOM 2175 C C . ARG A 1 275 ? -10.049 -23.074 11.227 1.00 97.06 275 ARG A C 1
ATOM 2177 O O . ARG A 1 275 ? -10.738 -23.074 10.212 1.00 97.06 275 ARG A O 1
ATOM 2184 N N . ALA A 1 276 ? -10.054 -22.064 12.097 1.00 96.62 276 ALA A N 1
ATOM 2185 C CA . ALA A 1 276 ? -10.885 -20.876 11.921 1.00 96.62 276 ALA A CA 1
ATOM 2186 C C . ALA A 1 276 ? -10.479 -20.051 10.682 1.00 96.62 276 ALA A C 1
ATOM 2188 O O . ALA A 1 276 ? -11.347 -19.591 9.944 1.00 96.62 276 ALA A O 1
ATOM 2189 N N . PHE A 1 277 ? -9.179 -19.899 10.406 1.00 96.19 277 PHE A N 1
ATOM 2190 C CA . PHE A 1 277 ? -8.685 -19.251 9.185 1.00 96.19 277 PHE A CA 1
ATOM 2191 C C . PHE A 1 277 ? -9.157 -19.975 7.919 1.00 96.19 277 PHE A C 1
ATOM 2193 O O . PHE A 1 277 ? -9.724 -19.346 7.024 1.00 96.19 277 PHE A O 1
ATOM 2200 N N . TRP A 1 278 ? -8.978 -21.296 7.866 1.00 96.44 278 TRP A N 1
ATOM 2201 C CA . TRP A 1 278 ? -9.409 -22.121 6.739 1.00 96.44 278 TRP A CA 1
ATOM 2202 C C . TRP A 1 278 ? -10.923 -22.046 6.515 1.00 96.44 278 TRP A C 1
ATOM 2204 O O . TRP A 1 278 ? -11.379 -21.920 5.378 1.00 96.44 278 TRP A O 1
ATOM 2214 N N . LEU A 1 279 ? -11.706 -22.041 7.597 1.00 95.56 279 LEU A N 1
ATOM 2215 C CA . LEU A 1 279 ? -13.157 -21.873 7.535 1.00 95.56 279 LEU A CA 1
ATOM 2216 C C . LEU A 1 279 ? -13.552 -20.511 6.935 1.00 95.56 279 LEU A C 1
ATOM 2218 O O . LEU A 1 279 ? -14.392 -20.454 6.042 1.00 95.56 279 LEU A O 1
ATOM 2222 N N . VAL A 1 280 ? -12.906 -19.414 7.352 1.00 95.19 280 VAL A N 1
ATOM 2223 C CA . VAL A 1 280 ? -13.159 -18.069 6.789 1.00 95.19 280 VAL A CA 1
ATOM 2224 C C . VAL A 1 280 ? -12.804 -18.003 5.302 1.00 95.19 280 VAL A C 1
ATOM 2226 O O . VAL A 1 280 ? -13.543 -17.397 4.522 1.00 95.19 280 VAL A O 1
ATOM 2229 N N . MET A 1 281 ? -11.687 -18.620 4.911 1.00 94.69 281 MET A N 1
ATOM 2230 C CA . MET A 1 281 ? -11.232 -18.658 3.519 1.00 94.69 281 MET A CA 1
ATOM 2231 C C . MET A 1 281 ? -12.179 -19.470 2.629 1.00 94.69 281 MET A C 1
ATOM 2233 O O . MET A 1 281 ? -12.573 -19.001 1.564 1.00 94.69 281 MET A O 1
ATOM 2237 N N . THR A 1 282 ? -12.596 -20.657 3.076 1.00 94.38 282 THR A N 1
ATOM 2238 C CA . THR A 1 282 ? -13.512 -21.534 2.321 1.00 94.38 282 THR A CA 1
ATOM 2239 C C . THR A 1 282 ? -14.940 -20.994 2.251 1.00 94.38 282 THR A C 1
ATOM 2241 O O . THR A 1 282 ? -15.615 -21.205 1.246 1.00 94.38 282 THR A O 1
ATOM 2244 N N . ALA A 1 283 ? -15.378 -20.220 3.248 1.00 93.44 283 ALA A N 1
ATOM 2245 C CA . ALA A 1 283 ? -16.654 -19.501 3.222 1.00 93.44 283 ALA A CA 1
ATOM 2246 C C . ALA A 1 283 ? -16.654 -18.264 2.294 1.00 93.44 283 ALA A C 1
ATOM 2248 O O . ALA A 1 283 ? -17.654 -17.548 2.210 1.00 93.44 283 ALA A O 1
ATOM 2249 N N . GLY A 1 284 ? -15.536 -17.959 1.618 1.00 90.50 284 GLY A N 1
ATOM 2250 C CA . GLY A 1 284 ? -15.414 -16.781 0.751 1.00 90.50 284 GLY A CA 1
ATOM 2251 C C . GLY A 1 284 ? -15.528 -15.461 1.519 1.00 90.50 284 GLY A C 1
ATOM 2252 O O . GLY A 1 284 ? -15.949 -14.444 0.972 1.00 90.50 284 GLY A O 1
ATOM 2253 N N . GLY A 1 285 ? -15.220 -15.474 2.818 1.00 80.88 285 GLY A N 1
ATOM 2254 C CA . GLY A 1 285 ? -15.331 -14.308 3.687 1.00 80.88 285 GLY A CA 1
ATOM 2255 C C . GLY A 1 285 ? -16.760 -13.889 4.058 1.00 80.88 285 GLY A C 1
ATOM 2256 O O . GLY A 1 285 ? -16.892 -12.947 4.843 1.00 80.88 285 GLY A O 1
ATOM 2257 N N . GLN A 1 286 ? -17.814 -14.545 3.570 1.00 80.12 286 GLN A N 1
ATOM 2258 C CA . GLN A 1 286 ? -19.175 -14.324 4.065 1.00 80.12 286 GLN A CA 1
ATOM 2259 C C . GLN A 1 286 ? -19.366 -15.171 5.324 1.00 80.12 286 GLN A C 1
ATOM 2261 O O . GLN A 1 286 ? -19.364 -16.396 5.264 1.00 80.12 286 GLN A O 1
ATOM 2266 N N . LEU A 1 287 ? -19.480 -14.522 6.483 1.00 68.44 287 LEU A N 1
ATOM 2267 C CA . LEU A 1 287 ? -19.903 -15.224 7.690 1.00 68.44 287 LEU A CA 1
ATOM 2268 C C . LEU A 1 287 ? -21.392 -15.550 7.526 1.00 68.44 287 LEU A C 1
ATOM 2270 O O . LEU A 1 287 ? -22.143 -14.635 7.175 1.00 68.44 287 LEU A O 1
ATOM 2274 N N . PRO A 1 288 ? -21.834 -16.795 7.773 1.00 66.25 288 PRO A N 1
ATOM 2275 C CA . PRO A 1 288 ? -23.254 -17.055 7.922 1.00 66.25 288 PRO A CA 1
ATOM 2276 C C . PRO A 1 288 ? -23.756 -16.130 9.030 1.00 66.25 288 PRO A C 1
ATOM 2278 O O . PRO A 1 288 ? -23.244 -16.145 10.154 1.00 66.25 288 PRO A O 1
ATOM 2281 N N . ILE A 1 289 ? -24.687 -15.246 8.673 1.00 68.88 289 ILE A N 1
ATOM 2282 C CA . ILE A 1 289 ? -25.403 -14.439 9.650 1.00 68.88 289 ILE A CA 1
ATOM 2283 C C . ILE A 1 289 ? -26.234 -15.459 10.413 1.00 68.88 289 ILE A C 1
ATOM 2285 O O . ILE A 1 289 ? -27.261 -15.914 9.921 1.00 68.88 289 ILE A O 1
ATOM 2289 N N . ILE A 1 290 ? -25.727 -15.887 11.567 1.00 63.31 290 ILE A N 1
ATOM 2290 C CA . ILE A 1 290 ? -26.527 -16.634 12.527 1.00 63.31 290 ILE A CA 1
ATOM 2291 C C . ILE A 1 290 ? -27.638 -15.662 12.894 1.00 63.31 290 ILE A C 1
ATOM 2293 O O . ILE A 1 290 ? -27.380 -14.617 13.492 1.00 63.31 290 ILE A O 1
ATOM 2297 N N . SER A 1 291 ? -28.833 -15.922 12.376 1.00 67.75 291 SER A N 1
ATOM 2298 C CA . SER A 1 291 ? -29.999 -15.142 12.729 1.00 67.75 291 SER A CA 1
ATOM 2299 C C . SER A 1 291 ? -30.255 -15.448 14.195 1.00 67.75 291 SER A C 1
ATOM 2301 O O . SER A 1 291 ? -30.668 -16.553 14.524 1.00 67.75 291 SER A O 1
ATOM 2303 N N . ASP A 1 292 ? -30.007 -14.480 15.075 1.00 65.44 292 ASP A N 1
ATOM 2304 C CA . ASP A 1 292 ? -30.320 -14.579 16.509 1.00 65.44 292 ASP A CA 1
ATOM 2305 C C . ASP A 1 292 ? -31.847 -14.682 16.770 1.00 65.44 292 ASP A C 1
ATOM 2307 O O . ASP A 1 292 ? -32.294 -14.556 17.906 1.00 65.44 292 ASP A O 1
ATOM 2311 N N . ASN A 1 293 ? -32.652 -14.898 15.722 1.00 63.03 293 ASN A N 1
ATOM 2312 C CA . ASN A 1 293 ? -34.096 -15.086 15.770 1.00 63.03 293 ASN A CA 1
ATOM 2313 C C . ASN A 1 293 ? -34.504 -16.539 16.028 1.00 63.03 293 ASN A C 1
ATOM 2315 O O . ASN A 1 293 ? -35.691 -16.832 15.921 1.00 63.03 293 ASN A O 1
ATOM 2319 N N . GLU A 1 294 ? -33.577 -17.449 16.339 1.00 59.97 294 GLU A N 1
ATOM 2320 C CA . GLU A 1 294 ? -33.988 -18.731 16.906 1.00 59.97 294 GLU A CA 1
ATOM 2321 C C . GLU A 1 294 ? -34.559 -18.440 18.305 1.00 59.97 294 GLU A C 1
ATOM 2323 O O . GLU A 1 294 ? -33.818 -17.970 19.182 1.00 59.97 294 GLU A O 1
ATOM 2328 N N . PRO A 1 295 ? -35.886 -18.579 1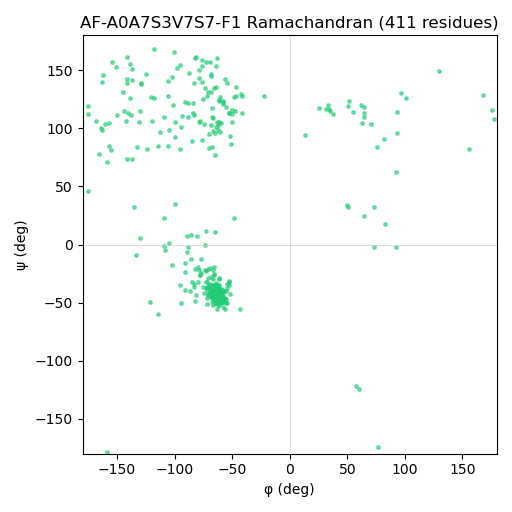8.506 1.00 61.31 295 PRO A N 1
ATOM 2329 C CA . PRO A 1 295 ? -36.495 -18.311 19.794 1.00 61.31 295 PRO A CA 1
ATOM 2330 C C . PRO A 1 295 ? -35.816 -19.223 20.810 1.00 61.31 295 PRO A C 1
ATOM 2332 O O . PRO A 1 295 ? -35.748 -20.435 20.630 1.00 61.31 295 PRO A O 1
ATOM 2335 N N . ARG A 1 296 ? -35.255 -18.627 21.865 1.00 52.59 296 ARG A N 1
ATOM 2336 C CA . ARG A 1 296 ? -34.770 -19.384 23.018 1.00 52.59 296 ARG A CA 1
ATOM 2337 C C . ARG A 1 296 ? -35.987 -19.978 23.712 1.00 52.59 296 ARG A C 1
ATOM 2339 O O . ARG A 1 296 ? -36.500 -19.383 24.659 1.00 52.59 296 ARG A O 1
ATOM 2346 N N . ASP A 1 297 ? -36.449 -21.118 23.218 1.00 58.31 297 ASP A N 1
ATOM 2347 C CA . ASP A 1 297 ? -37.387 -21.966 23.933 1.00 58.31 297 ASP A CA 1
ATOM 2348 C C . ASP A 1 297 ? -36.666 -22.441 25.192 1.00 58.31 297 ASP A C 1
ATOM 2350 O O . ASP A 1 297 ? -35.697 -23.199 25.164 1.00 58.31 297 ASP A O 1
ATOM 2354 N N . HIS A 1 298 ? -37.071 -21.853 26.312 1.00 54.47 298 HIS A N 1
ATOM 2355 C CA . HIS A 1 298 ? -36.285 -21.821 27.535 1.00 54.47 298 HIS A CA 1
ATOM 2356 C C . HIS A 1 298 ? -36.377 -23.113 28.372 1.00 54.47 298 HIS A C 1
ATOM 2358 O O . HIS A 1 298 ? -35.814 -23.131 29.464 1.00 54.47 298 HIS A O 1
ATOM 2364 N N . ASP A 1 299 ? -37.011 -24.188 27.878 1.00 55.53 299 ASP A N 1
ATOM 2365 C CA . ASP A 1 299 ? -37.495 -25.280 28.744 1.00 55.53 299 ASP A CA 1
ATOM 2366 C C . ASP A 1 299 ? -37.133 -26.730 28.354 1.00 55.53 299 ASP A C 1
ATOM 2368 O O . ASP A 1 299 ? -37.549 -27.658 29.046 1.00 55.53 299 ASP A O 1
ATOM 2372 N N . SER A 1 300 ? -36.313 -26.999 27.335 1.00 47.19 300 SER A N 1
ATOM 2373 C CA . SER A 1 300 ? -35.929 -28.387 27.002 1.00 47.19 300 SER A CA 1
ATOM 2374 C C . SER A 1 300 ? -34.494 -28.727 27.410 1.00 47.19 300 SER A C 1
ATOM 2376 O O . SER A 1 300 ? -33.557 -28.674 26.617 1.00 47.19 300 SER A O 1
ATOM 2378 N N . LEU A 1 301 ? -34.348 -29.124 28.677 1.00 48.50 301 LEU A N 1
ATOM 2379 C CA . LEU A 1 301 ? -33.177 -29.806 29.231 1.00 48.50 301 LEU A CA 1
ATOM 2380 C C . LEU A 1 301 ? -33.111 -31.239 28.650 1.00 48.50 301 LEU A C 1
ATOM 2382 O O . LEU A 1 301 ? -33.611 -32.188 29.249 1.00 48.50 301 LEU A O 1
ATOM 2386 N N . GLY A 1 302 ? -32.552 -31.392 27.450 1.00 46.56 302 GLY A N 1
ATOM 2387 C CA . GLY A 1 302 ? -32.372 -32.678 26.766 1.00 46.56 302 GLY A CA 1
ATOM 2388 C C . GLY A 1 302 ? -30.990 -32.758 26.123 1.00 46.56 302 GLY A C 1
ATOM 2389 O O . GLY A 1 302 ? -30.477 -31.751 25.651 1.00 46.56 302 GLY A O 1
ATOM 2390 N N . SER A 1 303 ? -30.373 -33.936 26.185 1.00 47.53 303 SER A N 1
ATOM 2391 C CA . SER A 1 303 ? -28.972 -34.233 25.869 1.00 47.53 303 SER A CA 1
ATOM 2392 C C . SER A 1 303 ? -28.420 -33.559 24.609 1.00 47.53 303 SER A C 1
ATOM 2394 O O . SER A 1 303 ? -28.983 -33.635 23.522 1.00 47.53 303 SER A O 1
ATOM 2396 N N . MET A 1 304 ? -27.265 -32.926 24.793 1.00 40.94 304 MET A N 1
ATOM 2397 C CA . MET A 1 304 ? -26.492 -32.229 23.776 1.00 40.94 304 MET A CA 1
ATOM 2398 C C . MET A 1 304 ? -25.593 -33.244 23.054 1.00 40.94 304 MET A C 1
ATOM 2400 O O . MET A 1 304 ? -24.467 -33.475 23.487 1.00 40.94 304 MET A O 1
ATOM 2404 N N . ASP A 1 305 ? -26.119 -33.859 21.992 1.00 44.53 305 ASP A N 1
ATOM 2405 C CA . ASP A 1 305 ? -25.357 -34.692 21.054 1.00 44.53 305 ASP A CA 1
ATOM 2406 C C . ASP A 1 305 ? -24.963 -33.883 19.797 1.00 44.53 305 ASP A C 1
ATOM 2408 O O . ASP A 1 305 ? -25.635 -32.926 19.411 1.00 44.53 305 ASP A O 1
ATOM 2412 N N . ASP A 1 306 ? -23.842 -34.283 19.192 1.00 50.75 306 ASP A N 1
ATOM 2413 C CA . ASP A 1 306 ? -22.985 -33.706 18.131 1.00 50.75 306 ASP A CA 1
ATOM 2414 C C . ASP A 1 306 ? -23.622 -33.164 16.812 1.00 50.75 306 ASP A C 1
ATOM 2416 O O . ASP A 1 306 ? -22.953 -33.053 15.780 1.00 50.75 306 ASP A O 1
ATOM 2420 N N . GLU A 1 307 ? -24.898 -32.783 16.775 1.00 47.97 307 GLU A N 1
ATOM 2421 C CA . GLU A 1 307 ? -25.635 -32.549 15.519 1.00 47.97 307 GLU A CA 1
ATOM 2422 C C . GLU A 1 307 ? -25.475 -31.133 14.919 1.00 47.97 307 GLU A C 1
ATOM 2424 O O . GLU A 1 307 ? -25.773 -30.890 13.745 1.00 47.97 307 GLU A O 1
ATOM 2429 N N . THR A 1 308 ? -24.930 -30.170 15.669 1.00 50.00 308 THR A N 1
ATOM 2430 C CA . THR A 1 308 ? -24.806 -28.776 15.192 1.00 50.00 308 THR A CA 1
ATOM 2431 C C . THR A 1 308 ? -23.640 -28.563 14.215 1.00 50.00 308 THR A C 1
ATOM 2433 O O . THR A 1 308 ? -23.721 -27.698 13.338 1.00 50.00 308 THR A O 1
ATOM 2436 N N . ASP A 1 309 ? -22.586 -29.383 14.286 1.00 46.16 309 ASP A N 1
ATOM 2437 C CA . ASP A 1 309 ? -21.437 -29.308 13.366 1.00 46.16 309 ASP A CA 1
ATOM 2438 C C . ASP A 1 309 ? -21.778 -29.848 11.958 1.00 46.16 309 ASP A C 1
ATOM 2440 O O . ASP A 1 309 ? -21.164 -29.445 10.960 1.00 46.16 309 ASP A O 1
ATOM 2444 N N . LEU A 1 310 ? -22.811 -30.694 11.838 1.00 49.41 310 LEU A N 1
ATOM 2445 C CA . LEU A 1 310 ? -23.239 -31.266 10.559 1.00 49.41 310 LEU A CA 1
ATOM 2446 C C . LEU A 1 310 ? -23.991 -30.245 9.692 1.00 49.41 310 LEU A C 1
ATOM 2448 O O . LEU A 1 310 ? -23.770 -30.185 8.482 1.00 49.41 310 LEU A O 1
ATOM 2452 N N . ASN A 1 311 ? -24.790 -29.364 10.298 1.00 50.22 311 ASN A N 1
ATOM 2453 C CA . ASN A 1 311 ? -25.592 -28.374 9.570 1.00 50.22 311 ASN A CA 1
ATOM 2454 C C . ASN A 1 311 ? -24.741 -27.275 8.906 1.00 50.22 311 ASN A C 1
ATOM 2456 O O . ASN A 1 311 ? -25.040 -26.835 7.790 1.00 50.22 311 ASN A O 1
ATOM 2460 N N . LEU A 1 312 ? -23.621 -26.879 9.523 1.00 46.72 312 LEU A N 1
ATOM 2461 C CA . LEU A 1 312 ? -22.685 -25.919 8.926 1.00 46.72 312 LEU A CA 1
ATOM 2462 C C . LEU A 1 312 ? -21.899 -26.541 7.755 1.00 46.72 312 LEU A C 1
ATOM 2464 O O . LEU A 1 312 ? -21.712 -25.905 6.713 1.00 46.72 312 LEU A O 1
ATOM 2468 N N . LEU A 1 313 ? -21.492 -27.809 7.885 1.00 48.16 313 LEU A N 1
ATOM 2469 C CA . LEU A 1 313 ? -20.858 -28.577 6.807 1.00 48.16 313 LEU A CA 1
ATOM 2470 C C . LEU A 1 313 ? -21.829 -28.880 5.657 1.00 48.16 313 LEU A C 1
ATOM 2472 O O . LEU A 1 313 ? -21.427 -28.848 4.489 1.00 48.16 313 LEU A O 1
ATOM 2476 N N . GLN A 1 314 ? -23.107 -29.104 5.960 1.00 52.25 314 GLN A N 1
ATOM 2477 C CA . GLN A 1 314 ? -24.152 -29.345 4.970 1.00 52.25 314 GLN A CA 1
ATOM 2478 C C . GLN A 1 314 ? -24.470 -28.076 4.169 1.00 52.25 314 GLN A C 1
ATOM 2480 O O . GLN A 1 314 ? -24.615 -28.162 2.950 1.00 52.25 314 GLN A O 1
ATOM 2485 N N . PHE A 1 315 ? -24.432 -26.888 4.785 1.00 52.81 315 PHE A N 1
ATOM 2486 C CA . PHE A 1 315 ? -24.522 -25.610 4.060 1.00 52.81 315 PHE A CA 1
ATOM 2487 C C . PHE A 1 315 ? -23.328 -25.373 3.118 1.00 52.81 315 PHE A C 1
ATOM 2489 O O . PHE A 1 315 ? -23.508 -24.952 1.969 1.00 52.81 315 PHE A O 1
ATOM 2496 N N . ILE A 1 316 ? -22.107 -25.697 3.561 1.00 51.12 316 ILE A N 1
ATOM 2497 C CA . ILE A 1 316 ? -20.891 -25.574 2.739 1.00 51.12 316 ILE A CA 1
ATOM 2498 C C . ILE A 1 316 ? -20.899 -26.597 1.584 1.00 51.12 316 ILE A C 1
ATOM 2500 O O . ILE A 1 316 ? -20.534 -26.257 0.453 1.00 51.12 316 ILE A O 1
ATOM 2504 N N . CYS A 1 317 ? -21.378 -27.824 1.815 1.00 51.25 317 CYS A N 1
ATOM 2505 C CA . CYS A 1 317 ? -21.526 -28.838 0.763 1.00 51.25 317 CYS A CA 1
ATOM 2506 C C . CYS A 1 317 ? -22.661 -28.524 -0.221 1.00 51.25 317 CYS A C 1
ATOM 2508 O O . CYS A 1 317 ? -22.501 -28.756 -1.423 1.00 51.25 317 CYS A O 1
ATOM 2510 N N . CYS A 1 318 ? -23.777 -27.953 0.241 1.00 47.97 318 CYS A N 1
ATOM 2511 C CA . CYS A 1 318 ? -24.914 -27.635 -0.622 1.00 47.97 318 CYS A CA 1
ATOM 2512 C C . CYS A 1 318 ? -24.551 -26.544 -1.648 1.00 47.97 318 CYS A C 1
ATOM 2514 O O . CYS A 1 318 ? -24.839 -26.692 -2.837 1.00 47.97 318 CYS A O 1
ATOM 2516 N N . ARG A 1 319 ? -23.765 -25.528 -1.252 1.00 46.00 319 ARG A N 1
ATOM 2517 C CA . ARG A 1 319 ? -23.293 -24.475 -2.176 1.00 46.00 319 ARG A CA 1
ATOM 2518 C C . ARG A 1 319 ? -22.325 -24.997 -3.248 1.00 46.00 319 ARG A C 1
ATOM 2520 O O . ARG A 1 319 ? -22.322 -24.497 -4.373 1.00 46.00 319 ARG A O 1
ATOM 2527 N N . LYS A 1 320 ? -21.551 -26.050 -2.950 1.00 45.47 320 LYS A N 1
ATOM 2528 C CA . LYS A 1 320 ? -20.685 -26.722 -3.939 1.00 45.47 320 LYS A CA 1
ATOM 2529 C C . LYS A 1 320 ? -21.495 -27.481 -5.005 1.00 45.47 320 LYS A C 1
ATOM 2531 O O . LYS A 1 320 ? -20.983 -27.721 -6.097 1.00 45.47 320 LYS A O 1
ATOM 2536 N N . ARG A 1 321 ? -22.763 -27.816 -4.722 1.00 42.81 321 ARG A N 1
ATOM 2537 C CA . ARG A 1 321 ? -23.691 -28.478 -5.657 1.00 42.81 321 ARG A CA 1
ATOM 2538 C C . ARG A 1 321 ? -24.416 -27.487 -6.575 1.00 42.81 321 ARG A C 1
ATOM 2540 O O . ARG A 1 321 ? -24.636 -27.802 -7.743 1.00 42.81 321 ARG A O 1
ATOM 2547 N N . THR A 1 322 ? -24.696 -26.273 -6.100 1.00 45.03 322 THR A N 1
ATOM 2548 C CA . THR A 1 322 ? -25.357 -25.223 -6.899 1.00 45.03 322 THR A CA 1
ATOM 2549 C C . THR A 1 322 ? -24.429 -24.615 -7.959 1.00 45.03 322 THR A C 1
ATOM 2551 O O . THR A 1 322 ? -24.869 -24.315 -9.060 1.00 45.03 322 THR A O 1
ATOM 2554 N N . ILE A 1 323 ? -23.118 -24.520 -7.700 1.00 49.94 323 ILE A N 1
ATOM 2555 C CA . ILE A 1 323 ? -22.149 -24.018 -8.701 1.00 49.94 323 ILE A CA 1
ATOM 2556 C C . ILE A 1 323 ? -21.906 -25.044 -9.827 1.00 49.94 323 ILE A C 1
ATOM 2558 O O . ILE A 1 323 ? -21.536 -24.673 -10.935 1.00 49.94 323 ILE A O 1
ATOM 2562 N N . ARG A 1 324 ? -22.167 -26.338 -9.585 1.00 42.81 324 ARG A N 1
ATOM 2563 C CA . ARG A 1 324 ? -21.993 -27.400 -10.592 1.00 42.81 324 ARG A CA 1
ATOM 2564 C C . ARG A 1 324 ? -23.239 -27.658 -11.454 1.00 42.81 324 ARG A C 1
ATOM 2566 O O . ARG A 1 324 ? -23.147 -28.435 -12.393 1.00 42.81 324 ARG A O 1
ATOM 2573 N N . SER A 1 325 ? -24.377 -27.031 -11.150 1.00 44.75 325 SER A N 1
ATOM 2574 C CA . SER A 1 325 ? -25.650 -27.222 -11.874 1.00 44.75 325 SER A CA 1
ATOM 2575 C C . SER A 1 325 ? -26.082 -26.018 -12.726 1.00 44.75 325 SER A C 1
ATOM 2577 O O . SER A 1 325 ? -27.072 -26.113 -13.436 1.00 44.75 325 SER A O 1
ATOM 2579 N N . GLY A 1 326 ? -25.324 -24.916 -12.724 1.00 40.97 326 GLY A N 1
ATOM 2580 C CA . GLY A 1 326 ? -25.635 -23.697 -13.484 1.00 40.97 326 GLY A CA 1
ATOM 2581 C C . GLY A 1 326 ? -24.881 -23.532 -14.810 1.00 40.97 326 GLY A C 1
ATOM 2582 O O . GLY A 1 326 ? -24.496 -22.414 -15.130 1.00 40.97 326 GLY A O 1
ATOM 2583 N N . SER A 1 327 ? -24.590 -24.611 -15.544 1.00 41.44 327 SER A N 1
ATOM 2584 C CA . SER A 1 327 ? -23.986 -24.523 -16.887 1.00 41.44 327 SER A CA 1
ATOM 2585 C C . SER A 1 327 ? -24.246 -25.798 -17.693 1.00 41.44 327 SER A C 1
ATOM 2587 O O . SER A 1 327 ? -23.344 -26.618 -17.843 1.00 41.44 327 SER A O 1
ATOM 2589 N N . ALA A 1 328 ? -25.496 -26.021 -18.117 1.00 44.66 328 ALA A N 1
ATOM 2590 C CA . ALA A 1 328 ? -25.843 -26.985 -19.176 1.00 44.66 328 ALA A CA 1
ATOM 2591 C C . ALA A 1 328 ? -27.342 -26.957 -19.547 1.00 44.66 328 ALA A C 1
ATOM 2593 O O . ALA A 1 328 ? -27.959 -28.012 -19.621 1.00 44.66 328 ALA A O 1
ATOM 2594 N N . SER A 1 329 ? -27.975 -25.802 -19.750 1.00 42.69 329 SER A N 1
ATOM 2595 C CA . SER A 1 329 ? -29.256 -25.700 -20.480 1.00 42.69 329 SER A CA 1
ATOM 2596 C C . SER A 1 329 ? -29.439 -24.244 -20.900 1.00 42.69 329 SER A C 1
ATOM 2598 O O . SER A 1 329 ? -29.023 -23.370 -20.153 1.00 42.69 329 SER A O 1
ATOM 2600 N N . ASP A 1 330 ? -30.045 -24.003 -22.058 1.00 38.81 330 ASP A N 1
ATOM 2601 C CA . ASP A 1 330 ? -30.386 -22.690 -22.634 1.00 38.81 330 ASP A CA 1
ATOM 2602 C C . ASP A 1 330 ? -29.338 -22.084 -23.580 1.00 38.81 330 ASP A C 1
ATOM 2604 O O . ASP A 1 330 ? -28.812 -20.992 -23.381 1.00 38.81 330 ASP A O 1
ATOM 2608 N N . LEU A 1 331 ? -29.086 -22.796 -24.682 1.00 35.09 331 LEU A N 1
ATOM 2609 C CA . LEU A 1 331 ? -28.815 -22.171 -25.979 1.00 35.09 331 LEU A CA 1
ATOM 2610 C C . LEU A 1 331 ? -29.166 -23.160 -27.096 1.00 35.09 331 LEU A C 1
ATOM 2612 O O . LEU A 1 331 ? -28.310 -23.848 -27.647 1.00 35.09 331 LEU A O 1
ATOM 2616 N N . GLU A 1 332 ? -30.455 -23.229 -27.423 1.00 33.50 332 GLU A N 1
ATOM 2617 C CA . GLU A 1 332 ? -30.920 -23.772 -28.695 1.00 33.50 332 GLU A CA 1
ATOM 2618 C C . GLU A 1 332 ? -31.882 -22.772 -29.355 1.00 33.50 332 GLU A C 1
ATOM 2620 O O . GLU A 1 332 ? -32.746 -22.200 -28.697 1.00 33.50 332 GLU A O 1
ATOM 2625 N N . GLN A 1 333 ? -31.705 -22.618 -30.671 1.00 32.56 333 GLN A N 1
ATOM 2626 C CA . GLN A 1 333 ? -32.614 -22.024 -31.662 1.00 32.56 333 GLN A CA 1
ATOM 2627 C C . GLN A 1 333 ? -32.644 -20.492 -31.799 1.00 32.56 333 GLN A C 1
ATOM 2629 O O . GLN A 1 333 ? -33.476 -19.793 -31.234 1.00 32.56 333 GLN A O 1
ATOM 2634 N N . ASN A 1 334 ? -31.792 -19.975 -32.696 1.00 31.14 334 ASN A N 1
ATOM 2635 C CA . ASN A 1 334 ? -32.262 -19.492 -34.006 1.00 31.14 334 ASN A CA 1
ATOM 2636 C C . ASN A 1 334 ? -31.090 -19.050 -34.907 1.00 31.14 334 ASN A C 1
ATOM 2638 O O . ASN A 1 334 ? -30.429 -18.047 -34.656 1.00 31.14 334 ASN A O 1
ATOM 2642 N N . SER A 1 335 ? -30.868 -19.802 -35.989 1.00 34.41 335 SER A N 1
ATOM 2643 C CA . SER A 1 335 ? -30.226 -19.326 -37.227 1.00 34.41 335 SER A CA 1
ATOM 2644 C C . SER A 1 335 ? -31.321 -18.923 -38.221 1.00 34.41 335 SER A C 1
ATOM 2646 O O . SER A 1 335 ? -32.414 -19.491 -38.175 1.00 34.41 335 SER A O 1
ATOM 2648 N N . PRO A 1 336 ? -31.031 -18.008 -39.161 1.00 43.62 336 PRO A N 1
ATOM 2649 C CA . PRO A 1 336 ? -30.774 -18.521 -40.507 1.00 43.62 336 PRO A CA 1
ATOM 2650 C C . PRO A 1 336 ? -29.638 -17.813 -41.271 1.00 43.62 336 PRO A C 1
ATOM 2652 O O . PRO A 1 336 ? -29.518 -16.595 -41.278 1.00 43.62 336 PRO A O 1
ATOM 2655 N N . ASN A 1 337 ? -28.857 -18.651 -41.962 1.00 33.62 337 ASN A N 1
ATOM 2656 C CA . ASN A 1 337 ? -28.312 -18.524 -43.321 1.00 33.62 337 ASN A CA 1
ATOM 2657 C C . ASN A 1 337 ? -27.934 -17.140 -43.879 1.00 33.62 337 ASN A C 1
ATOM 2659 O O . ASN A 1 337 ? -28.810 -16.351 -44.213 1.00 33.62 337 ASN A O 1
ATOM 2663 N N . MET A 1 338 ? -26.649 -16.982 -44.235 1.00 28.91 338 MET A N 1
ATOM 2664 C CA . MET A 1 338 ? -26.217 -16.367 -45.505 1.00 28.91 338 MET A CA 1
ATOM 2665 C C . MET A 1 338 ? -24.759 -16.750 -45.853 1.00 28.91 338 MET A C 1
ATOM 2667 O O . MET A 1 338 ? -23.802 -16.295 -45.240 1.00 28.91 338 MET A O 1
ATOM 2671 N N . LEU A 1 339 ? -24.657 -17.676 -46.813 1.00 31.00 339 LEU A N 1
ATOM 2672 C CA . LEU A 1 339 ? -23.693 -17.828 -47.919 1.00 31.00 339 LEU A CA 1
ATOM 2673 C C . LEU A 1 339 ? -22.266 -17.230 -47.831 1.00 31.00 339 LEU A C 1
ATOM 2675 O O . LEU A 1 339 ? -22.061 -16.027 -47.900 1.00 31.00 339 LEU A O 1
ATOM 2679 N N . SER A 1 340 ? -21.286 -18.146 -47.870 1.00 32.19 340 SER A N 1
ATOM 2680 C CA . SER A 1 340 ? -20.221 -18.279 -48.890 1.00 32.19 340 SER A CA 1
ATOM 2681 C C . SER A 1 340 ? -19.641 -17.014 -49.548 1.00 32.19 340 SER A C 1
ATOM 2683 O O . SER A 1 340 ? -20.282 -16.457 -50.432 1.00 32.19 340 SER A O 1
ATOM 2685 N N . SER A 1 341 ? -18.338 -16.765 -49.341 1.00 31.08 341 SER A N 1
ATOM 2686 C CA . SER A 1 341 ? -17.368 -16.670 -50.455 1.00 31.08 341 SER A CA 1
ATOM 2687 C C . SER A 1 341 ? -15.913 -16.489 -49.989 1.00 31.08 341 SER A C 1
ATOM 2689 O O . SER A 1 341 ? -15.556 -15.488 -49.381 1.00 31.08 341 SER A O 1
ATOM 2691 N N . THR A 1 342 ? -15.093 -17.469 -50.368 1.00 32.12 342 THR A N 1
ATOM 2692 C CA . THR A 1 342 ? -13.853 -17.314 -51.149 1.00 32.12 342 THR A CA 1
ATOM 2693 C C . THR A 1 342 ? -12.659 -16.539 -50.571 1.00 32.12 342 THR A C 1
ATOM 2695 O O . THR A 1 342 ? -12.606 -15.317 -50.492 1.00 32.12 342 THR A O 1
ATOM 2698 N N . SER A 1 343 ? -11.607 -17.322 -50.341 1.00 34.69 343 SER A N 1
ATOM 2699 C CA . SER A 1 343 ? -10.191 -16.966 -50.319 1.00 34.69 343 SER A CA 1
ATOM 2700 C C . SER A 1 343 ? -9.747 -16.101 -51.505 1.00 34.69 343 SER A C 1
ATOM 2702 O O . SER A 1 343 ? -9.871 -16.523 -52.656 1.00 34.69 343 SER A O 1
ATOM 2704 N N . THR A 1 344 ? -9.092 -14.966 -51.259 1.00 34.06 344 THR A N 1
ATOM 2705 C CA . THR A 1 344 ? -8.110 -14.420 -52.211 1.00 34.06 344 THR A CA 1
ATOM 2706 C C . THR A 1 344 ? -7.026 -13.641 -51.473 1.00 34.06 344 THR A C 1
ATOM 2708 O O . THR A 1 344 ? -7.252 -12.582 -50.898 1.00 34.06 344 THR A O 1
ATOM 2711 N N . SER A 1 345 ? -5.825 -14.203 -51.503 1.00 36.97 345 SER A N 1
ATOM 2712 C CA . SER A 1 345 ? -4.552 -13.579 -51.175 1.00 36.97 345 SER A CA 1
ATOM 2713 C C . SER A 1 345 ? -4.159 -12.579 -52.264 1.00 36.97 345 SER A C 1
ATOM 2715 O O . SER A 1 345 ? -4.081 -12.966 -53.427 1.00 36.97 345 SER A O 1
ATOM 2717 N N . ARG A 1 346 ? -3.845 -11.324 -51.911 1.00 32.97 346 ARG A N 1
ATOM 2718 C CA . ARG A 1 346 ? -3.003 -10.424 -52.726 1.00 32.97 346 ARG A CA 1
ATOM 2719 C C . ARG A 1 346 ? -2.297 -9.351 -51.879 1.00 32.97 346 ARG A C 1
ATOM 2721 O O . ARG A 1 346 ? -2.715 -9.106 -50.750 1.00 32.97 346 ARG A O 1
ATOM 2728 N N . PRO A 1 347 ? -1.182 -8.792 -52.390 1.00 46.41 347 PRO A N 1
ATOM 2729 C CA . PRO A 1 347 ? -0.066 -8.329 -51.576 1.00 46.41 347 PRO A CA 1
ATOM 2730 C C . PRO A 1 347 ? -0.025 -6.814 -51.329 1.00 46.41 347 PRO A C 1
ATOM 2732 O O . PRO A 1 347 ? -0.650 -6.012 -52.016 1.00 46.41 347 PRO A O 1
ATOM 2735 N N . ILE A 1 348 ? 0.816 -6.484 -50.352 1.00 42.34 348 ILE A N 1
ATOM 2736 C CA . ILE A 1 348 ? 1.345 -5.179 -49.942 1.00 42.34 348 ILE A CA 1
ATOM 2737 C C . ILE A 1 348 ? 1.839 -4.337 -51.136 1.00 42.34 348 ILE A C 1
ATOM 2739 O O . ILE A 1 348 ? 2.663 -4.827 -51.913 1.00 42.34 348 ILE A O 1
ATOM 2743 N N . PRO A 1 349 ? 1.501 -3.035 -51.187 1.00 48.50 349 PRO A N 1
ATOM 2744 C CA . PRO A 1 349 ? 2.346 -2.020 -51.803 1.00 48.50 349 PRO A CA 1
ATOM 2745 C C . PRO A 1 349 ? 3.033 -1.134 -50.750 1.00 48.50 349 PRO A C 1
ATOM 2747 O O . PRO A 1 349 ? 2.457 -0.752 -49.734 1.00 48.50 349 PRO A O 1
ATOM 2750 N N . ARG A 1 350 ? 4.300 -0.818 -51.036 1.00 39.84 350 ARG A N 1
ATOM 2751 C CA . ARG A 1 350 ? 5.172 0.137 -50.332 1.00 39.84 350 ARG A CA 1
ATOM 2752 C C . ARG A 1 350 ? 4.639 1.581 -50.395 1.00 39.84 350 ARG A C 1
ATOM 2754 O O . ARG A 1 350 ? 3.864 1.890 -51.299 1.00 39.84 350 ARG A O 1
ATOM 2761 N N . PRO A 1 351 ? 5.091 2.469 -49.487 1.00 49.69 351 PRO A N 1
ATOM 2762 C CA . PRO A 1 351 ? 4.587 3.834 -49.380 1.00 49.69 351 PRO A CA 1
ATOM 2763 C C . PRO A 1 351 ? 5.189 4.756 -50.446 1.00 49.69 351 PRO A C 1
ATOM 2765 O O . PRO A 1 351 ? 6.376 4.661 -50.764 1.00 49.69 351 PRO A O 1
ATOM 2768 N N . ALA A 1 352 ? 4.368 5.676 -50.950 1.00 39.75 352 ALA A N 1
ATOM 2769 C CA . ALA A 1 352 ? 4.794 6.800 -51.769 1.00 39.75 352 ALA A CA 1
ATOM 2770 C C . ALA A 1 352 ? 4.741 8.101 -50.949 1.00 39.75 352 ALA A C 1
ATOM 2772 O O . ALA A 1 352 ? 3.741 8.395 -50.300 1.00 39.75 352 ALA A O 1
ATOM 2773 N N . SER A 1 353 ? 5.877 8.799 -50.979 1.00 33.78 353 SER A N 1
ATOM 2774 C CA . SER A 1 353 ? 6.089 10.253 -50.998 1.00 33.78 353 SER A CA 1
ATOM 2775 C C . SER A 1 353 ? 5.101 11.194 -50.293 1.00 33.78 353 SER A C 1
ATOM 2777 O O . SER A 1 353 ? 3.966 11.396 -50.713 1.00 33.78 353 SER A O 1
ATOM 2779 N N . VAL A 1 354 ? 5.674 11.869 -49.295 1.00 41.59 354 VAL A N 1
ATOM 2780 C CA . VAL A 1 354 ? 5.534 13.293 -48.948 1.00 41.59 354 VAL A CA 1
ATOM 2781 C C . VAL A 1 354 ? 5.075 14.171 -50.120 1.00 41.59 354 VAL A C 1
ATOM 2783 O O . VAL A 1 354 ? 5.724 14.161 -51.158 1.00 41.59 354 VAL A O 1
ATOM 2786 N N . ASP A 1 355 ? 4.018 14.958 -49.904 1.00 32.47 355 ASP A N 1
ATOM 2787 C CA . ASP A 1 355 ? 3.993 16.400 -50.185 1.00 32.47 355 ASP A CA 1
ATOM 2788 C C . ASP A 1 355 ? 2.820 17.071 -49.453 1.00 32.47 355 ASP A C 1
ATOM 2790 O O . ASP A 1 355 ? 1.744 16.497 -49.278 1.00 32.47 355 ASP A O 1
ATOM 2794 N N . GLY A 1 356 ? 3.091 18.264 -48.923 1.00 35.22 356 GLY A N 1
ATOM 2795 C CA . GLY A 1 356 ? 2.235 18.976 -47.983 1.00 35.22 356 GLY A CA 1
ATOM 2796 C C . GLY A 1 356 ? 1.077 19.741 -48.615 1.00 35.22 356 GLY A C 1
ATOM 2797 O O . GLY A 1 356 ? 1.119 20.109 -49.783 1.00 35.22 356 GLY A O 1
ATOM 2798 N N . ILE A 1 357 ? 0.079 20.064 -47.786 1.00 34.75 357 ILE A N 1
ATOM 2799 C CA . ILE A 1 357 ? -0.860 21.161 -48.030 1.00 34.75 357 ILE A CA 1
ATOM 2800 C C . ILE A 1 357 ? -1.120 21.903 -46.717 1.00 34.75 357 ILE A C 1
ATOM 2802 O O . ILE A 1 357 ? -1.489 21.341 -45.688 1.00 34.75 357 ILE A O 1
ATOM 2806 N N . SER A 1 358 ? -0.888 23.203 -46.811 1.00 33.31 358 SER A N 1
ATOM 2807 C CA . SER A 1 358 ? -1.203 24.286 -45.896 1.00 33.31 358 SER A CA 1
ATOM 2808 C C . SER A 1 358 ? -2.703 24.577 -45.779 1.00 33.31 358 SER A C 1
ATOM 2810 O O . SER A 1 358 ? -3.391 24.655 -46.791 1.00 33.31 358 SER A O 1
ATOM 2812 N N . GLY A 1 359 ? -3.126 24.949 -44.566 1.00 30.92 359 GLY A N 1
ATOM 2813 C CA . GLY A 1 359 ? -4.187 25.934 -44.330 1.00 30.92 359 GLY A CA 1
ATOM 2814 C C . GLY A 1 359 ? -5.568 25.377 -43.983 1.00 30.92 359 GLY A C 1
ATOM 2815 O O . GLY A 1 359 ? -6.145 24.625 -44.755 1.00 30.92 359 GLY A O 1
ATOM 2816 N N . ILE A 1 360 ? -6.137 25.837 -42.859 1.00 31.11 360 ILE A N 1
ATOM 2817 C CA . ILE A 1 360 ? -7.303 26.748 -42.816 1.00 31.11 360 ILE A CA 1
ATOM 2818 C C . ILE A 1 360 ? -7.888 26.840 -41.381 1.00 31.11 360 ILE A C 1
ATOM 2820 O O . ILE A 1 360 ? -8.169 25.844 -40.728 1.00 31.11 360 ILE A O 1
ATOM 2824 N N . SER A 1 361 ? -8.040 28.099 -40.951 1.00 30.02 361 SER A N 1
ATOM 2825 C CA . SER A 1 361 ? -9.028 28.725 -40.047 1.00 30.02 361 SER A CA 1
ATOM 2826 C C . SER A 1 361 ? -9.372 28.169 -38.653 1.00 30.02 361 SER A C 1
ATOM 2828 O O . SER A 1 361 ? -10.019 27.141 -38.492 1.00 30.02 361 SER A O 1
ATOM 2830 N N . SER A 1 362 ? -9.113 29.026 -37.662 1.00 30.67 362 SER A N 1
ATOM 2831 C CA . SER A 1 362 ? -10.122 29.765 -36.879 1.00 30.67 362 SER A CA 1
ATOM 2832 C C . SER A 1 362 ? -11.461 29.083 -36.560 1.00 30.67 362 SER A C 1
ATOM 2834 O O . SER A 1 362 ? -12.324 28.977 -37.426 1.00 30.67 362 SER A O 1
ATOM 2836 N N . ILE A 1 363 ? -11.710 28.828 -35.270 1.00 31.17 363 ILE A N 1
ATOM 2837 C CA . ILE A 1 363 ? -13.064 28.820 -34.694 1.00 31.17 363 ILE A CA 1
ATOM 2838 C C . ILE A 1 363 ? -13.059 29.699 -33.438 1.00 31.17 363 ILE A C 1
ATOM 2840 O O . ILE A 1 363 ? -12.388 29.405 -32.452 1.00 31.17 363 ILE A O 1
ATOM 2844 N N . ASN A 1 364 ? -13.811 30.797 -33.523 1.00 31.08 364 ASN A N 1
ATOM 2845 C CA . ASN A 1 364 ? -14.231 31.649 -32.416 1.00 31.08 364 ASN A CA 1
ATOM 2846 C C . ASN A 1 364 ? -15.543 31.115 -31.811 1.00 31.08 364 ASN A C 1
ATOM 2848 O O . ASN A 1 364 ? -16.408 30.651 -32.545 1.00 31.08 364 ASN A O 1
ATOM 2852 N N . ASN A 1 365 ? -15.676 31.323 -30.498 1.00 30.95 365 ASN A N 1
ATOM 2853 C CA . ASN A 1 365 ? -16.880 31.631 -29.707 1.00 30.95 365 ASN A CA 1
ATOM 2854 C C . ASN A 1 365 ? -18.156 30.772 -29.817 1.00 30.95 365 ASN A C 1
ATOM 2856 O O . ASN A 1 365 ? -18.844 30.782 -30.828 1.00 30.95 365 ASN A O 1
ATOM 2860 N N . SER A 1 366 ? -18.600 30.257 -28.663 1.00 27.84 366 SER A N 1
ATOM 2861 C CA . SER A 1 366 ? -19.906 30.605 -28.060 1.00 27.84 366 SER A CA 1
ATOM 2862 C C . SER A 1 366 ? -19.942 30.063 -26.622 1.00 27.84 366 SER A C 1
ATOM 2864 O O . SER A 1 366 ? -19.833 28.861 -26.412 1.00 27.84 366 SER A O 1
ATOM 2866 N N . THR A 1 367 ? -19.839 30.893 -25.580 1.00 31.86 367 THR A N 1
ATOM 2867 C CA . THR A 1 367 ? -20.969 31.448 -24.800 1.00 31.86 367 THR A CA 1
ATOM 2868 C C . THR A 1 367 ? -22.135 30.482 -24.571 1.00 31.86 367 THR A C 1
ATOM 2870 O O . THR A 1 367 ? -22.880 30.163 -25.491 1.00 31.86 367 THR A O 1
ATOM 2873 N N . GLY A 1 368 ? -22.305 30.091 -23.305 1.00 28.73 368 GLY A N 1
ATOM 2874 C CA . GLY A 1 368 ? -23.459 29.385 -22.755 1.00 28.73 368 GLY A CA 1
ATOM 2875 C C . GLY A 1 368 ? -23.508 29.631 -21.248 1.00 28.73 368 GLY A C 1
ATOM 2876 O O . GLY A 1 368 ? -22.932 28.880 -20.470 1.00 28.73 368 GLY A O 1
ATOM 2877 N N . ASN A 1 369 ? -24.111 30.758 -20.878 1.00 32.78 369 ASN A N 1
ATOM 2878 C CA . ASN A 1 369 ? -24.358 31.230 -19.520 1.00 32.78 369 ASN A CA 1
ATOM 2879 C C . ASN A 1 369 ? -25.837 30.932 -19.209 1.00 32.78 369 ASN A C 1
ATOM 2881 O O . ASN A 1 369 ? -26.682 31.463 -19.918 1.00 32.78 369 ASN A O 1
ATOM 2885 N N . GLU A 1 370 ? -26.151 30.130 -18.188 1.00 33.38 370 GLU A N 1
ATOM 2886 C CA . GLU A 1 370 ? -27.460 30.087 -17.495 1.00 33.38 370 GLU A CA 1
ATOM 2887 C C . GLU A 1 370 ? -27.267 29.344 -16.153 1.00 33.38 370 GLU A C 1
ATOM 2889 O O . GLU A 1 370 ? -26.866 28.187 -16.127 1.00 33.38 370 GLU A O 1
ATOM 2894 N N . ILE A 1 371 ? -27.152 30.062 -15.029 1.00 33.72 371 ILE A N 1
ATOM 2895 C CA . ILE A 1 371 ? -28.204 30.420 -14.051 1.00 33.72 371 ILE A CA 1
ATOM 2896 C C . ILE A 1 371 ? -28.852 29.212 -13.345 1.00 33.72 371 ILE A C 1
ATOM 2898 O O . ILE A 1 371 ? -29.766 28.586 -13.863 1.00 33.72 371 ILE A O 1
ATOM 2902 N N . SER A 1 372 ? -28.469 29.008 -12.079 1.00 32.16 372 SER A N 1
ATOM 2903 C CA . SER A 1 372 ? -29.372 28.676 -10.957 1.00 32.16 372 SER A CA 1
ATOM 2904 C C . SER A 1 372 ? -28.594 28.946 -9.656 1.00 32.16 372 SER A C 1
ATOM 2906 O O . SER A 1 372 ? -27.575 28.314 -9.413 1.00 32.16 372 SER A O 1
ATOM 2908 N N . ARG A 1 373 ? -28.749 30.080 -8.960 1.00 33.34 373 ARG A N 1
ATOM 2909 C CA . ARG A 1 373 ? -29.869 30.590 -8.145 1.00 33.34 373 ARG A CA 1
ATOM 2910 C C . ARG A 1 373 ? -30.062 29.811 -6.824 1.00 33.34 373 ARG A C 1
ATOM 2912 O O . ARG A 1 373 ? -30.671 28.758 -6.810 1.00 33.34 373 ARG A O 1
ATOM 2919 N N . TYR A 1 374 ? -29.605 30.470 -5.749 1.00 31.34 374 TYR A N 1
ATOM 2920 C CA . TYR A 1 374 ? -30.032 30.416 -4.339 1.00 31.34 374 TYR A CA 1
ATOM 2921 C C . TYR A 1 374 ? -29.869 29.113 -3.538 1.00 31.34 374 TYR A C 1
ATOM 2923 O O . TYR A 1 374 ? -30.706 28.228 -3.614 1.00 31.34 374 TYR A O 1
ATOM 2931 N N . GLU A 1 375 ? -28.927 29.137 -2.590 1.00 34.41 375 GLU A N 1
ATOM 2932 C CA . GLU A 1 375 ? -29.244 28.873 -1.181 1.00 34.41 375 GLU A CA 1
ATOM 2933 C C . GLU A 1 375 ? -28.354 29.749 -0.280 1.00 34.41 375 GLU A C 1
ATOM 2935 O O . GLU A 1 375 ? -27.154 29.910 -0.502 1.00 34.41 375 GLU A O 1
ATOM 2940 N N . LYS A 1 376 ? -29.012 30.408 0.670 1.00 35.25 376 LYS A N 1
ATOM 2941 C CA . LYS A 1 376 ? -28.526 31.365 1.670 1.00 35.25 376 LYS A CA 1
ATOM 2942 C C . LYS A 1 376 ? -28.984 30.795 3.020 1.00 35.25 376 LYS A C 1
ATOM 2944 O O . LYS A 1 376 ? -30.095 30.277 3.033 1.00 35.25 376 LYS A O 1
ATOM 2949 N N . HIS A 1 377 ? -28.198 30.998 4.087 1.00 30.67 377 HIS A N 1
ATOM 2950 C CA . HIS A 1 377 ? -28.329 30.502 5.483 1.00 30.67 377 HIS A CA 1
ATOM 2951 C C . HIS A 1 377 ? -27.493 29.239 5.778 1.00 30.67 377 HIS A C 1
ATOM 2953 O O . HIS A 1 377 ? -27.506 28.312 4.982 1.00 30.67 377 HIS A O 1
ATOM 2959 N N . ASP A 1 378 ? -26.686 29.127 6.841 1.00 37.00 378 ASP A N 1
ATOM 2960 C CA . ASP A 1 378 ? -26.569 29.882 8.098 1.00 37.00 378 ASP A CA 1
ATOM 2961 C C . ASP A 1 378 ? -25.097 30.070 8.523 1.00 37.00 378 ASP A C 1
ATOM 2963 O O . ASP A 1 378 ? -24.264 29.173 8.370 1.00 37.00 378 ASP A O 1
ATOM 2967 N N . ASP A 1 379 ? -24.804 31.248 9.079 1.00 33.94 379 ASP A N 1
ATOM 2968 C CA . ASP A 1 379 ? -23.575 31.572 9.801 1.00 33.94 379 ASP A CA 1
ATOM 2969 C C . ASP A 1 379 ? -23.655 30.998 11.225 1.00 33.94 379 ASP A C 1
ATOM 2971 O O . ASP A 1 379 ? -24.324 31.573 12.083 1.00 33.94 379 ASP A O 1
ATOM 2975 N N . ASP A 1 380 ? -22.933 29.909 11.504 1.00 40.09 380 ASP A N 1
ATOM 2976 C CA . ASP A 1 380 ? -22.658 29.490 12.881 1.00 40.09 380 ASP A CA 1
ATOM 2977 C C . ASP A 1 380 ? -21.310 30.051 13.346 1.00 40.09 380 ASP A C 1
ATOM 2979 O O . ASP A 1 380 ? -20.212 29.579 13.032 1.00 40.09 380 ASP A O 1
ATOM 2983 N N . GLN A 1 381 ? -21.457 31.116 14.123 1.00 32.88 381 GLN A N 1
ATOM 2984 C CA . GLN A 1 381 ? -20.469 31.833 14.904 1.00 32.88 381 GLN A CA 1
ATOM 2985 C C . GLN A 1 381 ? -19.819 30.886 15.933 1.00 32.88 381 GLN A C 1
ATOM 2987 O O . GLN A 1 381 ? -20.416 30.551 16.954 1.00 32.88 381 GLN A O 1
ATOM 2992 N N . PHE A 1 382 ? -18.582 30.445 15.680 1.00 37.03 382 PHE A N 1
ATOM 2993 C CA . PHE A 1 382 ? -17.799 29.696 16.667 1.00 37.03 382 PHE A CA 1
ATOM 2994 C C . PHE A 1 382 ? -17.010 30.669 17.552 1.00 37.03 382 PHE A C 1
ATOM 2996 O O . PHE A 1 382 ? -16.079 31.339 17.106 1.00 37.03 382 PHE A O 1
ATOM 3003 N N . ASP A 1 383 ? -17.433 30.749 18.809 1.00 38.25 383 ASP A N 1
ATOM 3004 C CA . ASP A 1 383 ? -16.914 31.614 19.865 1.00 38.25 383 ASP A CA 1
ATOM 3005 C C . ASP A 1 383 ? -15.488 31.185 20.284 1.00 38.25 383 ASP A C 1
ATOM 3007 O O . ASP A 1 383 ? -15.282 30.188 20.985 1.00 38.25 383 ASP A O 1
ATOM 3011 N N . GLU A 1 384 ? -14.467 31.921 19.824 1.00 37.69 384 GLU A N 1
ATOM 3012 C CA . GLU A 1 384 ? -13.088 31.793 20.309 1.00 37.69 384 GLU A CA 1
ATOM 3013 C C . GLU A 1 384 ? -12.941 32.469 21.682 1.00 37.69 384 GLU A C 1
ATOM 3015 O O . GLU A 1 384 ? -12.569 33.639 21.828 1.00 37.69 384 GLU A O 1
ATOM 3020 N N . GLY A 1 385 ? -13.175 31.676 22.727 1.00 37.81 385 GLY A N 1
ATOM 3021 C CA . GLY A 1 385 ? -12.826 32.009 24.102 1.00 37.81 385 GLY A CA 1
ATOM 3022 C C . GLY A 1 385 ? -11.315 32.178 24.291 1.00 37.81 385 GLY A C 1
ATOM 3023 O O . GLY A 1 385 ? -10.572 31.214 24.488 1.00 37.81 385 GLY A O 1
ATOM 3024 N N . LYS A 1 386 ? -10.875 33.439 24.286 1.00 38.09 386 LYS A N 1
ATOM 3025 C CA . LYS A 1 386 ? -9.552 33.918 24.710 1.00 38.09 386 LYS A CA 1
ATOM 3026 C C . LYS A 1 386 ? -9.154 33.353 26.082 1.00 38.09 386 LYS A C 1
ATOM 3028 O O . LYS A 1 386 ? -9.820 33.596 27.083 1.00 38.09 386 LYS A O 1
ATOM 3033 N N . SER A 1 387 ? -7.974 32.738 26.165 1.00 39.69 387 SER A N 1
ATOM 3034 C CA . SER A 1 387 ? -7.215 32.647 27.419 1.00 39.69 387 SER A CA 1
ATOM 3035 C C . SER A 1 387 ? -5.762 33.034 27.163 1.00 39.69 387 SER A C 1
ATOM 3037 O O . SER A 1 387 ? -4.888 32.206 26.917 1.00 39.69 387 SER A O 1
ATOM 3039 N N . ALA A 1 388 ? -5.519 34.344 27.183 1.00 36.72 388 ALA A N 1
ATOM 3040 C CA . ALA A 1 388 ? -4.185 34.916 27.213 1.00 36.72 388 ALA A CA 1
ATOM 3041 C C . ALA A 1 388 ? -3.638 34.807 28.644 1.00 36.72 388 ALA A C 1
ATOM 3043 O O . ALA A 1 388 ? -4.048 35.551 29.534 1.00 36.72 388 ALA A O 1
ATOM 3044 N N . LYS A 1 389 ? -2.698 33.884 28.875 1.00 42.69 389 LYS A N 1
ATOM 3045 C CA . LYS A 1 389 ? -1.820 33.929 30.049 1.00 42.69 389 LYS A CA 1
ATOM 3046 C C . LYS A 1 389 ? -0.482 34.522 29.636 1.00 42.69 389 LYS A C 1
ATOM 3048 O O . LYS A 1 389 ? 0.327 33.880 28.974 1.00 42.69 389 LYS A O 1
ATOM 3053 N N . ALA A 1 390 ? -0.287 35.768 30.050 1.00 38.78 390 ALA A N 1
ATOM 3054 C CA . ALA A 1 390 ? 0.988 36.453 30.036 1.00 38.78 390 ALA A CA 1
ATOM 3055 C C . ALA A 1 390 ? 1.994 35.710 30.929 1.00 38.78 390 ALA A C 1
ATOM 3057 O O . ALA A 1 390 ? 1.759 35.537 32.125 1.00 38.78 390 ALA A O 1
ATOM 3058 N N . ILE A 1 391 ? 3.132 35.318 30.358 1.00 42.31 391 ILE A N 1
ATOM 3059 C CA . ILE A 1 391 ? 4.349 35.015 31.112 1.00 42.31 391 ILE A CA 1
ATOM 3060 C C . ILE A 1 391 ? 5.416 35.981 30.604 1.00 42.31 391 ILE A C 1
ATOM 3062 O O . ILE A 1 391 ? 5.902 35.874 29.481 1.00 42.31 391 ILE A O 1
ATOM 3066 N N . LYS A 1 392 ? 5.725 36.972 31.443 1.00 43.09 392 LYS A N 1
ATOM 3067 C CA . LYS A 1 392 ? 6.932 37.792 31.344 1.00 43.09 392 LYS A CA 1
ATOM 3068 C C . LYS A 1 392 ? 8.116 37.012 31.909 1.00 43.09 392 LYS A C 1
ATOM 3070 O O . LYS A 1 392 ? 7.960 36.312 32.907 1.00 43.09 392 LYS A O 1
ATOM 3075 N N . SER A 1 393 ? 9.284 37.314 31.345 1.00 36.12 393 SER A N 1
ATOM 3076 C CA . SER A 1 393 ? 10.620 37.441 31.961 1.00 36.12 393 SER A CA 1
ATOM 3077 C C . SER A 1 393 ? 11.746 36.651 31.254 1.00 36.12 393 SER A C 1
ATOM 3079 O O . SER A 1 393 ? 11.465 35.669 30.570 1.00 36.12 393 SER A O 1
ATOM 3081 N N . PRO A 1 394 ? 12.993 37.172 31.309 1.00 54.31 394 PRO A N 1
ATOM 3082 C CA . PRO A 1 394 ? 13.931 37.216 30.180 1.00 54.31 394 PRO A CA 1
ATOM 3083 C C . PRO A 1 394 ? 15.231 36.425 30.415 1.00 54.31 394 PRO A C 1
ATOM 3085 O O . PRO A 1 394 ? 15.523 36.096 31.554 1.00 54.31 394 PRO A O 1
ATOM 3088 N N . LEU A 1 395 ? 16.033 36.206 29.362 1.00 37.84 395 LEU A N 1
ATOM 3089 C CA . LEU A 1 395 ? 17.502 35.975 29.347 1.00 37.84 395 LEU A CA 1
ATOM 3090 C C . LEU A 1 395 ? 17.889 35.715 27.871 1.00 37.84 395 LEU A C 1
ATOM 3092 O O . LEU A 1 395 ? 17.334 34.824 27.245 1.00 37.84 395 LEU A O 1
ATOM 3096 N N . SER A 1 396 ? 18.572 36.614 27.159 1.00 35.91 396 SER A N 1
ATOM 3097 C CA . SER A 1 396 ? 20.010 36.933 27.186 1.00 35.91 396 SER A CA 1
ATOM 3098 C C . SER A 1 396 ? 20.946 35.776 26.791 1.00 35.91 396 SER A C 1
ATOM 3100 O O . SER A 1 396 ? 21.051 34.782 27.497 1.00 35.91 396 SER A O 1
ATOM 3102 N N . GLN A 1 397 ? 21.703 36.056 25.719 1.00 34.88 397 GLN A N 1
ATOM 3103 C CA . GLN A 1 397 ? 23.061 35.609 25.363 1.00 34.88 397 GLN A CA 1
ATOM 3104 C C . GLN A 1 397 ? 23.321 34.366 24.478 1.00 34.88 397 GLN A C 1
ATOM 3106 O O . GLN A 1 397 ? 23.215 33.224 24.896 1.00 34.88 397 GLN A O 1
ATOM 3111 N N . LYS A 1 398 ? 23.888 34.708 23.301 1.00 37.75 398 LYS A N 1
ATOM 3112 C CA . LYS A 1 398 ? 25.124 34.205 22.654 1.00 37.75 398 LYS A CA 1
ATOM 3113 C C . LYS A 1 398 ? 25.211 32.738 22.207 1.00 37.75 398 LYS A C 1
ATOM 3115 O O . LYS A 1 398 ? 25.347 31.834 23.016 1.00 37.75 398 LYS A O 1
ATOM 3120 N N . SER A 1 399 ? 25.389 32.550 20.897 1.00 35.84 399 SER A N 1
ATOM 3121 C CA . SER A 1 399 ? 26.563 31.894 20.267 1.00 35.84 399 SER A CA 1
ATOM 3122 C C . SER A 1 399 ? 26.317 31.795 18.749 1.00 35.84 399 SER A C 1
ATOM 3124 O O . SER A 1 399 ? 25.247 31.395 18.314 1.00 35.84 399 SER A O 1
ATOM 3126 N N . SER A 1 400 ? 27.124 32.471 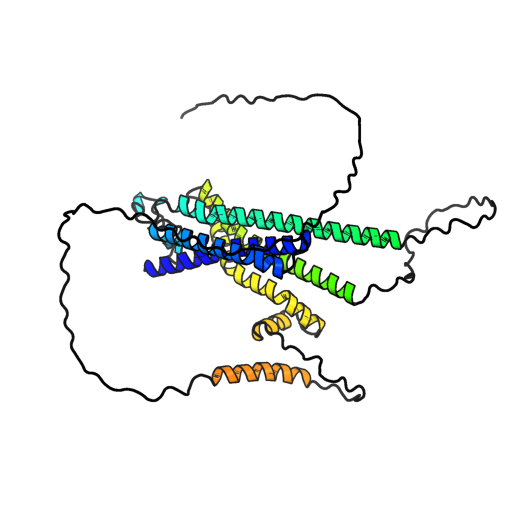17.930 1.00 37.50 400 SER A N 1
ATOM 3127 C CA . SER A 1 400 ? 28.341 31.959 17.272 1.00 37.50 400 SER A CA 1
ATOM 3128 C C . SER A 1 400 ? 28.036 31.409 15.874 1.00 37.50 400 SER A C 1
ATOM 3130 O O . SER A 1 400 ? 27.643 30.260 15.707 1.00 37.50 400 SER A O 1
ATOM 3132 N N . LEU A 1 401 ? 28.246 32.269 14.872 1.00 35.16 401 LEU A N 1
ATOM 3133 C CA . LEU A 1 401 ? 28.426 31.889 13.473 1.00 35.16 401 LEU A CA 1
ATOM 3134 C C . LEU A 1 401 ? 29.677 31.010 13.348 1.00 35.16 401 LEU A C 1
ATOM 3136 O O . LEU A 1 401 ? 30.769 31.447 13.708 1.00 35.16 401 LEU A O 1
ATOM 3140 N N . VAL A 1 402 ? 29.523 29.813 12.788 1.00 41.62 402 VAL A N 1
ATOM 3141 C CA . VAL A 1 402 ? 30.630 29.031 12.229 1.00 41.62 402 VAL A CA 1
ATOM 3142 C C . VAL A 1 402 ? 30.459 29.038 10.716 1.00 41.62 402 VAL A C 1
ATOM 3144 O O . VAL A 1 402 ? 29.514 28.467 10.177 1.00 41.62 402 VAL A O 1
ATOM 3147 N N . SER A 1 403 ? 31.365 29.757 10.060 1.00 36.91 403 SER A N 1
ATOM 3148 C CA . SER A 1 403 ? 31.566 29.769 8.616 1.00 36.91 403 SER A CA 1
ATOM 3149 C C . SER A 1 403 ? 32.472 28.590 8.263 1.00 36.91 403 SER A C 1
ATOM 3151 O O . SER A 1 403 ? 33.575 28.501 8.801 1.00 36.91 403 SER A O 1
ATOM 3153 N N . TYR A 1 404 ? 32.022 27.680 7.400 1.00 40.09 404 TYR A N 1
ATOM 3154 C CA . TYR A 1 404 ? 32.889 26.661 6.809 1.00 40.09 404 TYR A CA 1
ATOM 3155 C C . TYR A 1 404 ? 33.406 27.172 5.465 1.00 40.09 404 TYR A C 1
ATOM 3157 O O . TYR A 1 404 ? 32.651 27.317 4.505 1.00 40.09 404 TYR A O 1
ATOM 3165 N N . ALA A 1 405 ? 34.708 27.450 5.433 1.00 38.31 405 ALA A N 1
ATOM 3166 C CA . ALA A 1 405 ? 35.489 27.590 4.218 1.00 38.31 405 ALA A CA 1
ATOM 3167 C C . ALA A 1 405 ? 35.722 26.199 3.607 1.00 38.31 405 ALA A C 1
ATOM 3169 O O . ALA A 1 405 ? 36.064 25.255 4.318 1.00 38.31 405 ALA A O 1
ATOM 3170 N N . SER A 1 406 ? 35.528 26.083 2.295 1.00 44.44 406 SER A N 1
ATOM 3171 C CA . SER A 1 406 ? 35.915 24.922 1.495 1.00 44.44 406 SER A CA 1
ATOM 3172 C C . SER A 1 406 ? 37.162 25.305 0.702 1.00 44.44 406 SER A C 1
ATOM 3174 O O . SER A 1 406 ? 37.055 25.965 -0.329 1.00 44.44 406 SER A O 1
ATOM 3176 N N . GLU A 1 407 ? 38.333 24.909 1.196 1.00 48.31 407 GLU A N 1
ATOM 3177 C CA . GLU A 1 407 ? 39.564 24.829 0.405 1.00 48.31 407 GLU A CA 1
ATOM 3178 C C . GLU A 1 407 ? 39.589 23.505 -0.362 1.00 48.31 407 GLU A C 1
ATOM 3180 O O . GLU A 1 407 ? 39.162 22.464 0.140 1.00 48.31 407 GLU A O 1
ATOM 3185 N N . GLY A 1 408 ? 40.037 23.574 -1.614 1.00 45.84 408 GLY A N 1
ATOM 3186 C CA . GLY A 1 408 ? 40.185 22.422 -2.488 1.00 45.84 408 GLY A CA 1
ATOM 3187 C C . GLY A 1 408 ? 41.488 21.666 -2.255 1.00 45.84 408 GLY A C 1
ATOM 3188 O O . GLY A 1 408 ? 42.474 22.226 -1.788 1.00 45.84 408 GLY A O 1
ATOM 3189 N N . GLU A 1 409 ? 41.519 20.414 -2.698 1.00 51.53 409 GLU A N 1
ATOM 3190 C CA . GLU A 1 409 ? 42.772 19.736 -3.009 1.00 51.53 409 GLU A CA 1
ATOM 3191 C C . GLU A 1 409 ? 42.600 18.946 -4.308 1.00 51.53 409 GLU A C 1
ATOM 3193 O O . GLU A 1 409 ? 41.829 17.993 -4.408 1.00 51.53 409 GLU A O 1
ATOM 3198 N N . SER A 1 410 ? 43.302 19.427 -5.331 1.00 55.50 410 SER A N 1
ATOM 3199 C CA . SER A 1 410 ? 43.557 18.752 -6.594 1.00 55.50 410 SER A CA 1
ATOM 3200 C C . SER A 1 410 ? 44.827 17.930 -6.413 1.00 55.50 410 SER A C 1
ATOM 3202 O O . SER A 1 410 ? 45.876 18.490 -6.094 1.00 55.50 410 SER A O 1
ATOM 3204 N N . ARG A 1 411 ? 44.755 16.615 -6.620 1.00 54.88 411 ARG A N 1
ATOM 3205 C CA . ARG A 1 411 ? 45.935 15.765 -6.801 1.00 54.88 411 ARG A CA 1
ATOM 3206 C C . ARG A 1 411 ? 45.616 14.678 -7.812 1.00 54.88 411 ARG A C 1
ATOM 3208 O O . ARG A 1 411 ? 44.756 13.835 -7.583 1.00 54.88 411 ARG A O 1
ATOM 3215 N N . GLY A 1 412 ? 46.313 14.756 -8.940 1.00 59.75 412 GLY A N 1
ATOM 3216 C CA . GLY A 1 412 ? 46.400 13.680 -9.908 1.00 59.75 412 GLY A CA 1
ATOM 3217 C C . GLY A 1 412 ? 47.343 12.572 -9.446 1.00 59.75 412 GLY A C 1
ATOM 3218 O O . GLY A 1 412 ? 48.212 12.785 -8.597 1.00 59.75 412 GLY A O 1
ATOM 3219 N N . ASN A 1 413 ? 47.136 11.405 -10.045 1.00 56.12 413 ASN A N 1
ATOM 3220 C CA . ASN A 1 413 ? 48.160 10.527 -10.600 1.00 56.12 413 ASN A CA 1
ATOM 3221 C C . ASN A 1 413 ? 47.503 9.649 -11.663 1.00 56.12 413 ASN A C 1
ATOM 3223 O O . ASN A 1 413 ? 46.370 9.185 -11.398 1.00 56.12 413 ASN A O 1
#

Mean predicted aligned error: 15.47 Å

Sequence (413 aa):
NDQTCEAIGVAIHVGGNGTMFYTFILCVYYLCKVKYNMSDQQFREKIELKAHITIALFMVCVAVVLVVTDSINPLGAGTFCTTFPSPVGCELQPEKFGECTRGGNYLIYGTAFVTIPGFLSFIGICLSLSLICHKVVKEESQMERRHRSNLTPPSQSSITQTDVQVKSTWRISRMFKFSRSGGRAPLTAGERLVKSSRREIFLQALLYVLVCVIVTIWTYIYGIFRAIGGKNYPYVLSAAFYVFYPLGGALNILVYTRPKILLIRRRHPDYSWLRAFWLVMTAGGQLPIISDNEPRDHDSLGSMDDETDLNLLQFICCRKRTIRSGSASDLEQNSPNMLSSTSTSRPIPRPASVDGISGISSINNSTGNEISRYEKHDDDQFDEGKSAKAIKSPLSQKSSLVSYASEGESRGN

pLDDT: mean 74.19, std 24.25, range [27.84, 98.0]

Solvent-accessible surface area (backbone atoms only — not comparable to full-atom values): 26322 Å² total; per-residue (Å²): 116,62,68,64,36,36,55,52,14,41,50,49,53,41,52,57,52,47,50,44,51,51,52,26,53,50,35,49,50,52,32,39,40,70,75,66,65,47,50,71,66,59,42,47,76,72,43,47,58,60,50,52,53,52,50,51,52,51,41,52,55,50,43,51,52,37,56,78,56,41,13,44,24,48,47,79,95,56,85,47,34,36,67,27,44,27,56,71,55,11,86,81,38,39,90,80,59,35,76,54,83,31,9,88,57,16,67,59,51,38,41,64,70,46,48,48,54,47,51,53,30,50,50,52,32,55,51,33,47,51,54,43,52,53,51,51,54,50,51,52,54,51,52,52,50,55,56,52,59,72,65,56,69,80,76,80,85,80,78,93,76,80,95,74,92,73,94,70,88,91,73,91,88,87,86,82,79,80,76,74,81,72,88,64,82,72,75,52,72,64,60,58,51,53,53,50,52,53,52,50,54,50,51,48,54,50,49,50,50,50,50,49,48,67,30,44,50,40,50,52,52,44,47,50,42,47,71,72,57,50,92,72,69,64,66,67,50,55,53,47,31,69,56,33,52,70,43,40,62,59,52,50,50,57,53,67,44,43,68,60,32,54,53,48,36,71,77,38,72,86,52,50,71,66,60,38,45,52,50,42,59,75,49,70,69,57,74,82,77,76,66,84,76,63,76,79,75,87,76,77,95,66,88,90,68,86,62,72,68,51,56,60,52,48,53,59,53,50,55,62,53,56,72,72,66,76,82,84,81,91,89,79,88,85,85,83,89,83,81,89,83,82,91,78,91,83,82,90,79,83,90,79,78,91,83,88,84,85,87,85,81,90,84,80,88,79,92,87,88,83,90,84,84,88,90,84,89,81,89,81,84,80,81,81,80,83,79,88,78,88,79,88,86,90,82,89,86,90,84,83,90,81,84,84,81,84,83,85,82,91,78,89,132

Organism: NCBI:txid122233

Radius of gyration: 34.96 Å; Cα contacts (8 Å, |Δi|>4): 232; chains: 1; bounding box: 86×72×124 Å